Protein AF-0000000073179809 (afdb_homodimer)

Secondary structure (DSSP, 8-state):
----TT--HHHHHHHHHS-EEEEEE--TTTIIIIIHHHHTTGGGGSSEEEEEESS--TTS-EEE-----SGGGHHHHHHHHHHHHHHHTGGG-SEEEEEETT-EE-HHHHHHHHTTS-TTS-EEEE-EE-SS-SS-EE-STT-EEEEHHHHHHIIIIITT-TTTS--SS-S-HHHHHHHHHHHTT-EE----BTTS-BSB-SS-HHHHH-TTPPPPHHHHHHBSS----STTTB-TT--EESS--HHHHHHHHHHHHT---TTTSTHHHHTT----TTGGGS-HHHHHHHHHHHHBPPPP------STTHHHHHHHHHHHHS--/----TT--HHHHHHHHHS-EEEEEE--TTTIIIIIHHHHTTGGGGSSEEEEEESS--TTS-EEE-----SGGGHHHHHHHHHHHHHHHTGGG-SEEEEEETT-EE-HHHHHHHHTTS-TTS-EEEESEE-SS-SS-EE-STT-EEEEHHHHHHIIIIITT-TTTS--SS-S-HHHHHHHHHHHTT-EE----BTTS-BSB-SS-HHHHH-TTPPPPHHHHHHBSS----STTTB-TT--EESS--HHHHHHHHHHHHT---TTTSTHHHHT-----TTGGGS-HHHHHHHHHHHHBPPPP------STTHHHHHHHHHHHHS--

InterPro domains:
  IPR003378 Fringe-like, glycosyltransferase domain [PF02434] (20-184)
  IPR026050 C1GALT1/C1GALT1-specific chaperone 1 [PTHR23033] (6-263)

Organism: Anisakis simplex (NCBI:txid6269)

Sequence (648 aa):
MTTAGDESALSRELFKNVRVYCWIMTSTNNTRKKAVNVNATWANRCNKHVFMTAAQVDGLPTVDLNVTEGREYLWMKTKEAFKHIYNNELHDYDWFLKADDDTFVIMENLRFMLLAYSADDPIYFGCKFKAFLSQGYMSGGAGYVLSREAVKRFVEDALPDPRKCKAKNTGAEDVELGKCLQNVAVIAGDSRDSQNRHRMLPFSPQSHVASNHTQPKWFYKYMYYSYKQGTECCSDYVISFHYVNAPMMYALNYIIYHVRAFGLVIGDFLDDQTDDAAADQMSLLERAKQKAIRYSKPLPKLVTVEEPEAAELRSMEEKMKKKTMTTAGDESALSRELFKNVRVYCWIMTSTNNTRKKAVNVNATWANRCNKHVFMTAAQVDGLPTVDLNVTEGREYLWMKTKEAFKHIYNNELHDYDWFLKADDDTFVIMENLRFMLLAYSADDPIYFGCKFKAFLSQGYMSGGAGYVLSREAVKRFVEDALPDPRKCKAKNTGAEDVELGKCLQNVAVIAGDSRDSQNRHRMLPFSPQSHVASNHTQPKWFYKYMYYSYKQGTECCSDYVISFHYVNAPMMYALNYIIYHVRAFGLVIGDFLDDQTDDAAADQMSLLERAKQKAIRYSKPLPKLVTVEEPEAAELRSMEEKMKKKT

Foldseek 3Di:
DPPQPQDDPVLVVLCVPAAEEEEAEDEPVCCVFQQVLVVVFDCVSHNYYEYEYCDDDPPGRYDRLVDDDDPFQVQLSVLSVLVCCLVPPLVVHFKYKYEYSFKDFDVSLVSVLCVVDGLLAQEKEAQFWCPPDNLTWHDRHLIMMTGSNNSVCLNPPQQVDCVQAPVDRGDDNRVRSRSNSVSSPRHYDDSADPLRAAQRENAAPCQQAPPPHDDDPVVCVTGPDHADGHPRRHDPSRTMHGPHGSVSSVVCRCCVRPDDDPPPDVVNCVVPPPVPPVLVVDDPVVSVVVVCVVVDDDDDDPDPDDDDPVVVVVVVVVVVVVVD/DPPQPQDDPVLVVLCVPAAEEEEAEDEPVCCVFQQVLVVVFDCVSHNYYEYEYCDDDPPGRYDRLVDDDDPFQVQLSLLSVLVCCLVPPLVPHFKYKYEYSFKDFDVSLVSVLCVVDGLLAQEKEAQFWCPPDNLTWHDRHLIMMTGSNNSVCLNPPQQVDCVQAPVDRGDDNGVRSRSNSVSSPRHYDDSADPLRAAQRENAAPCQQAPPVHDDDPVVCVTGPDHADGHPRRHDPSRTMHGPHGSVSSVVCRCCVRPDDDPPPDVVNCVVPPPVPPVLVVDDPVVSVVVVCVVVDDDDDDPDPDDDDPVVVVVVVVVVVVVVD

Structure (mmCIF, N/CA/C/O backbone):
data_AF-0000000073179809-model_v1
#
loop_
_entity.id
_entity.type
_entity.pdbx_description
1 polymer 'Glycoprotein-N-acetylgalactosamine 3-beta-galactosyltransferase 1'
#
loop_
_atom_site.group_PDB
_atom_site.id
_atom_site.type_symbol
_atom_site.label_atom_id
_atom_site.label_alt_id
_atom_site.label_comp_id
_atom_site.label_asym_id
_atom_site.label_entity_id
_atom_site.label_seq_id
_atom_site.pdbx_PDB_ins_code
_atom_site.Cartn_x
_atom_site.Cartn_y
_atom_site.Cartn_z
_atom_site.occupancy
_atom_site.B_iso_or_equiv
_atom_site.auth_seq_id
_atom_site.auth_comp_id
_atom_site.auth_asym_id
_atom_site.auth_atom_id
_atom_site.pdbx_PDB_model_num
ATOM 1 N N . MET A 1 1 ? 22.047 -10.289 -3.125 1 24.31 1 MET A N 1
ATOM 2 C CA . MET A 1 1 ? 21.609 -10.227 -1.735 1 24.31 1 MET A CA 1
ATOM 3 C C . MET A 1 1 ? 20.703 -9.016 -1.502 1 24.31 1 MET A C 1
ATOM 5 O O . MET A 1 1 ? 21.109 -7.883 -1.786 1 24.31 1 MET A O 1
ATOM 9 N N . THR A 1 2 ? 19.547 -9.102 -1.76 1 33.03 2 THR A N 1
ATOM 10 C CA . THR A 1 2 ? 18.656 -7.961 -1.61 1 33.03 2 THR A CA 1
ATOM 11 C C . THR A 1 2 ? 18.891 -7.258 -0.276 1 33.03 2 THR A C 1
ATOM 13 O O . THR A 1 2 ? 18.969 -7.906 0.768 1 33.03 2 THR A O 1
ATOM 16 N N . THR A 1 3 ? 19.734 -6.312 -0.236 1 35.38 3 THR A N 1
ATOM 17 C CA . THR A 1 3 ? 20.047 -5.398 0.86 1 35.38 3 THR A CA 1
ATOM 18 C C . THR A 1 3 ? 18.781 -5.043 1.637 1 35.38 3 THR A C 1
ATOM 20 O O . THR A 1 3 ? 18.75 -4.055 2.369 1 35.38 3 THR A O 1
ATOM 23 N N . ALA A 1 4 ? 17.672 -5.609 1.15 1 41.84 4 ALA A N 1
ATOM 24 C CA . ALA A 1 4 ? 16.531 -4.898 1.714 1 41.84 4 ALA A CA 1
ATOM 25 C C . ALA A 1 4 ? 16.547 -4.961 3.238 1 41.84 4 ALA A C 1
ATOM 27 O O . ALA A 1 4 ? 16.719 -6.035 3.82 1 41.84 4 ALA A O 1
ATOM 28 N N . GLY A 1 5 ? 17.125 -4.117 3.914 1 47.66 5 GLY A N 1
ATOM 29 C CA . GLY A 1 5 ? 16.953 -3.824 5.328 1 47.66 5 GLY A CA 1
ATOM 30 C C . GLY A 1 5 ? 15.648 -4.344 5.902 1 47.66 5 GLY A C 1
ATOM 31 O O . GLY A 1 5 ? 15.398 -4.207 7.102 1 47.66 5 GLY A O 1
ATOM 32 N N . ASP A 1 6 ? 14.852 -5.008 4.961 1 61.25 6 ASP A N 1
ATOM 33 C CA . ASP A 1 6 ? 13.523 -5.395 5.418 1 61.25 6 ASP A CA 1
ATOM 34 C C . ASP A 1 6 ? 13.445 -6.898 5.676 1 61.25 6 ASP A C 1
ATOM 36 O O . ASP A 1 6 ? 12.383 -7.5 5.555 1 61.25 6 ASP A O 1
ATOM 40 N N . GLU A 1 7 ? 14.625 -7.543 6 1 69.81 7 GLU A N 1
ATOM 41 C CA . GLU A 1 7 ? 14.578 -8.984 6.242 1 69.81 7 GLU A CA 1
ATOM 42 C C . GLU A 1 7 ? 14.688 -9.297 7.734 1 69.81 7 GLU A C 1
ATOM 44 O O . GLU A 1 7 ? 15.328 -8.555 8.484 1 69.81 7 GLU A O 1
ATOM 49 N N . SER A 1 8 ? 13.961 -10.273 8.086 1 73.88 8 SER A N 1
ATOM 50 C CA . SER A 1 8 ? 14.008 -10.828 9.43 1 73.88 8 SER A CA 1
ATOM 51 C C . SER A 1 8 ? 14.562 -12.25 9.43 1 73.88 8 SER A C 1
ATOM 53 O O . SER A 1 8 ? 14.742 -12.844 8.367 1 73.88 8 SER A O 1
ATOM 55 N N . ALA A 1 9 ? 14.906 -12.734 10.578 1 76.38 9 ALA A N 1
ATOM 56 C CA . ALA A 1 9 ? 15.328 -14.125 10.695 1 76.38 9 ALA A CA 1
ATOM 57 C C . ALA A 1 9 ? 14.266 -15.07 10.133 1 76.38 9 ALA A C 1
ATOM 59 O O . ALA A 1 9 ? 14.594 -16.047 9.445 1 76.38 9 ALA A O 1
ATOM 60 N N . LEU A 1 10 ? 13.055 -14.742 10.391 1 81.75 10 LEU A N 1
ATOM 61 C CA . LEU A 1 10 ? 11.961 -15.586 9.93 1 81.75 10 LEU A CA 1
ATOM 62 C C . LEU A 1 10 ? 11.852 -15.547 8.406 1 81.75 10 LEU A C 1
ATOM 64 O O . LEU A 1 10 ? 11.703 -16.594 7.766 1 81.75 10 LEU A O 1
ATOM 68 N N . SER A 1 11 ? 11.922 -14.336 7.848 1 85.25 11 SER A N 1
ATOM 69 C CA . SER A 1 11 ? 11.805 -14.234 6.398 1 85.25 11 SER A CA 1
ATOM 70 C C . SER A 1 11 ? 12.945 -14.953 5.695 1 85.25 11 SER A C 1
ATOM 72 O O . SER A 1 11 ? 12.766 -15.523 4.621 1 85.25 11 SER A O 1
ATOM 74 N N . ARG A 1 12 ? 14.117 -14.992 6.324 1 86.62 12 ARG A N 1
ATOM 75 C CA . ARG A 1 12 ? 15.258 -15.711 5.77 1 86.62 12 ARG A CA 1
ATOM 76 C C . ARG A 1 12 ? 15.023 -17.219 5.816 1 86.62 12 ARG A C 1
ATOM 78 O O . ARG A 1 12 ? 15.359 -17.938 4.871 1 86.62 12 ARG A O 1
ATOM 85 N N . GLU A 1 13 ? 14.477 -17.672 6.918 1 86.12 13 GLU A N 1
ATOM 86 C CA . GLU A 1 13 ? 14.164 -19.094 7.039 1 86.12 13 GLU A CA 1
ATOM 87 C C . GLU A 1 13 ? 13.133 -19.516 6.004 1 86.12 13 GLU A C 1
ATOM 89 O O . GLU A 1 13 ? 13.242 -20.594 5.418 1 86.12 13 GLU A O 1
ATOM 94 N N . LEU A 1 14 ? 12.188 -18.672 5.809 1 91.12 14 LEU A N 1
ATOM 95 C CA . LEU A 1 14 ? 11.164 -18.984 4.812 1 91.12 14 LEU A CA 1
ATOM 96 C C . LEU A 1 14 ? 11.758 -19 3.41 1 91.12 14 LEU A C 1
ATOM 98 O O . LEU A 1 14 ? 11.438 -19.891 2.613 1 91.12 14 LEU A O 1
ATOM 102 N N . PHE A 1 15 ? 12.617 -18.062 3.162 1 93.5 15 PHE A N 1
ATOM 103 C CA . PHE A 1 15 ? 13.281 -17.984 1.867 1 93.5 15 PHE A CA 1
ATOM 104 C C . PHE A 1 15 ? 14.109 -19.234 1.601 1 93.5 15 PHE A C 1
ATOM 106 O O . PHE A 1 15 ? 14.094 -19.766 0.491 1 93.5 15 PHE A O 1
ATOM 113 N N . LYS A 1 16 ? 14.719 -19.766 2.576 1 93.38 16 LYS A N 1
ATOM 114 C CA . LYS A 1 16 ? 15.625 -20.891 2.447 1 93.38 16 LYS A CA 1
ATOM 115 C C . LYS A 1 16 ? 14.852 -22.203 2.352 1 93.38 16 LYS A C 1
ATOM 117 O O . LYS A 1 16 ? 15.273 -23.141 1.66 1 93.38 16 LYS A O 1
ATOM 122 N N . ASN A 1 17 ? 13.672 -22.234 2.99 1 93.94 17 ASN A N 1
ATOM 123 C CA . ASN A 1 17 ? 13.016 -23.531 3.152 1 93.94 17 ASN A CA 1
ATOM 124 C C . ASN A 1 17 ? 11.82 -23.672 2.219 1 93.94 17 ASN A C 1
ATOM 126 O O . ASN A 1 17 ? 11.297 -24.781 2.037 1 93.94 17 ASN A O 1
ATOM 130 N N . VAL A 1 18 ? 11.352 -22.625 1.69 1 97.19 18 VAL A N 1
ATOM 131 C CA . VAL A 1 18 ? 10.305 -22.625 0.673 1 97.19 18 VAL A CA 1
ATOM 132 C C . VAL A 1 18 ? 10.828 -21.984 -0.608 1 97.19 18 VAL A C 1
ATOM 134 O O . VAL A 1 18 ? 10.594 -20.797 -0.848 1 97.19 18 VAL A O 1
ATOM 137 N N . ARG A 1 19 ? 11.445 -22.766 -1.426 1 98.38 19 ARG A N 1
ATOM 138 C CA . ARG A 1 19 ? 12.148 -22.266 -2.602 1 98.38 19 ARG A CA 1
ATOM 139 C C . ARG A 1 19 ? 11.195 -22.125 -3.785 1 98.38 19 ARG A C 1
ATOM 141 O O . ARG A 1 19 ? 10.625 -23.109 -4.25 1 98.38 19 ARG A O 1
ATOM 148 N N . VAL A 1 20 ? 11.047 -20.859 -4.246 1 98.81 20 VAL A N 1
ATOM 149 C CA . VAL A 1 20 ? 10.078 -20.562 -5.297 1 98.81 20 VAL A CA 1
ATOM 150 C C . VAL A 1 20 ? 10.805 -20.078 -6.551 1 98.81 20 VAL A C 1
ATOM 152 O O . VAL A 1 20 ? 11.562 -19.094 -6.496 1 98.81 20 VAL A O 1
ATOM 155 N N . TYR A 1 21 ? 10.633 -20.828 -7.652 1 98.81 21 TYR A N 1
ATOM 156 C CA . TYR A 1 21 ? 11.047 -20.406 -8.984 1 98.81 21 TYR A CA 1
ATOM 157 C C . TYR A 1 21 ? 9.945 -19.625 -9.68 1 98.81 21 TYR A C 1
ATOM 159 O O . TYR A 1 21 ? 8.844 -20.125 -9.875 1 98.81 21 TYR A O 1
ATOM 167 N N . CYS A 1 22 ? 10.273 -18.359 -10.008 1 98.88 22 CYS A N 1
ATOM 168 C CA . CYS A 1 22 ? 9.273 -17.5 -10.641 1 98.88 22 CYS A CA 1
ATOM 169 C C . CYS A 1 22 ? 9.555 -17.359 -12.133 1 98.88 22 CYS A C 1
ATOM 171 O O . CYS A 1 22 ? 10.648 -16.969 -12.531 1 98.88 22 CYS A O 1
ATOM 173 N N . TRP A 1 23 ? 8.602 -17.656 -12.914 1 98.44 23 TRP A N 1
ATOM 174 C CA . TRP A 1 23 ? 8.719 -17.328 -14.328 1 98.44 23 TRP A CA 1
ATOM 175 C C . TRP A 1 23 ? 7.617 -16.359 -14.758 1 98.44 23 TRP A C 1
ATOM 177 O O . TRP A 1 23 ? 6.441 -16.578 -14.469 1 98.44 23 TRP A O 1
ATOM 187 N N . ILE A 1 24 ? 8.023 -15.273 -15.352 1 98.19 24 ILE A N 1
ATOM 188 C CA . ILE A 1 24 ? 7.133 -14.18 -15.727 1 98.19 24 ILE A CA 1
ATOM 189 C C . ILE A 1 24 ? 6.879 -14.203 -17.234 1 98.19 24 ILE A C 1
ATOM 191 O O . ILE A 1 24 ? 7.82 -14.195 -18.031 1 98.19 24 ILE A O 1
ATOM 195 N N . MET A 1 25 ? 5.598 -14.312 -17.562 1 96.19 25 MET A N 1
ATOM 196 C CA . MET A 1 25 ? 5.18 -14.273 -18.969 1 96.19 25 MET A CA 1
ATOM 197 C C . MET A 1 25 ? 5.188 -12.844 -19.5 1 96.19 25 MET A C 1
ATOM 199 O O . MET A 1 25 ? 4.508 -11.969 -18.953 1 96.19 25 MET A O 1
ATOM 203 N N . THR A 1 26 ? 5.98 -12.586 -20.422 1 94.38 26 THR A N 1
ATOM 204 C CA . THR A 1 26 ? 6.051 -11.273 -21.062 1 94.38 26 THR A CA 1
ATOM 205 C C . THR A 1 26 ? 6.254 -11.414 -22.562 1 94.38 26 THR A C 1
ATOM 207 O O . THR A 1 26 ? 6.059 -12.492 -23.125 1 94.38 26 THR A O 1
ATOM 210 N N . SER A 1 27 ? 6.25 -10.344 -23.281 1 90.31 27 SER A N 1
ATOM 211 C CA . SER A 1 27 ? 6.52 -10.312 -24.719 1 90.31 27 SER A CA 1
ATOM 212 C C . SER A 1 27 ? 7.699 -9.398 -25.031 1 90.31 27 SER A C 1
ATOM 214 O O . SER A 1 27 ? 8.117 -8.594 -24.203 1 90.31 27 SER A O 1
ATOM 216 N N . THR A 1 28 ? 8.164 -9.57 -26.203 1 84.31 28 THR A N 1
ATOM 217 C CA . THR A 1 28 ? 9.312 -8.766 -26.609 1 84.31 28 THR A CA 1
ATOM 218 C C . THR A 1 28 ? 8.977 -7.281 -26.547 1 84.31 28 THR A C 1
ATOM 220 O O . THR A 1 28 ? 9.82 -6.461 -26.172 1 84.31 28 THR A O 1
ATOM 223 N N . ASN A 1 29 ? 7.816 -6.957 -26.812 1 85.12 29 ASN A N 1
ATOM 224 C CA . ASN A 1 29 ? 7.391 -5.562 -26.828 1 85.12 29 ASN A CA 1
ATOM 225 C C . ASN A 1 29 ? 7.18 -5.023 -25.406 1 85.12 29 ASN A C 1
ATOM 227 O O . ASN A 1 29 ? 7.246 -3.814 -25.188 1 85.12 29 ASN A O 1
ATOM 231 N N . ASN A 1 30 ? 7 -5.91 -24.516 1 89.31 30 ASN A N 1
ATOM 232 C CA . ASN A 1 30 ? 6.633 -5.492 -23.156 1 89.31 30 ASN A CA 1
ATOM 233 C C . ASN A 1 30 ? 7.84 -5.508 -22.219 1 89.31 30 ASN A C 1
ATOM 235 O O . ASN A 1 30 ? 7.762 -5.012 -21.109 1 89.31 30 ASN A O 1
ATOM 239 N N . THR A 1 31 ? 8.922 -6.031 -22.719 1 86.56 31 THR A N 1
ATOM 240 C CA . THR A 1 31 ? 10.062 -6.234 -21.828 1 86.56 31 THR A CA 1
ATOM 241 C C . THR A 1 31 ? 10.562 -4.898 -21.281 1 86.56 31 THR A C 1
ATOM 243 O O . THR A 1 31 ? 10.758 -4.75 -20.078 1 86.56 31 THR A O 1
ATOM 246 N N . ARG A 1 32 ? 10.648 -3.936 -22.094 1 85.81 32 ARG A N 1
ATOM 247 C CA . ARG A 1 32 ? 11.211 -2.66 -21.656 1 85.81 32 ARG A CA 1
ATOM 248 C C . ARG A 1 32 ? 10.141 -1.763 -21.047 1 85.81 32 ARG A C 1
ATOM 250 O O . ARG A 1 32 ? 10.461 -0.764 -20.406 1 85.81 32 ARG A O 1
ATOM 257 N N . LYS A 1 33 ? 8.953 -2.203 -21.156 1 89.06 33 LYS A N 1
ATOM 258 C CA . LYS A 1 33 ? 7.863 -1.367 -20.656 1 89.06 33 LYS A CA 1
ATOM 259 C C . LYS A 1 33 ? 7.285 -1.923 -19.359 1 89.06 33 LYS A C 1
ATOM 261 O O . LYS A 1 33 ? 6.859 -1.162 -18.484 1 89.06 33 LYS A O 1
ATOM 266 N N . LYS A 1 34 ? 7.266 -3.205 -19.297 1 94.19 34 LYS A N 1
ATOM 267 C CA . LYS A 1 34 ? 6.574 -3.814 -18.156 1 94.19 34 LYS A CA 1
ATOM 268 C C . LYS A 1 34 ? 7.508 -4.73 -17.375 1 94.19 34 LYS A C 1
ATOM 270 O O . LYS A 1 34 ? 7.68 -4.555 -16.156 1 94.19 34 LYS A O 1
ATOM 275 N N . ALA A 1 35 ? 8.195 -5.602 -18.047 1 95.5 35 ALA A N 1
ATOM 276 C CA . ALA A 1 35 ? 9.023 -6.609 -17.391 1 95.5 35 ALA A CA 1
ATOM 277 C C . ALA A 1 35 ? 10.109 -5.961 -16.547 1 95.5 35 ALA A C 1
ATOM 279 O O . ALA A 1 35 ? 10.477 -6.48 -15.484 1 95.5 35 ALA A O 1
ATOM 280 N N . VAL A 1 36 ? 10.609 -4.883 -16.953 1 93.69 36 VAL A N 1
ATOM 281 C CA . VAL A 1 36 ? 11.688 -4.199 -16.25 1 93.69 36 VAL A CA 1
ATOM 282 C C . VAL A 1 36 ? 11.203 -3.76 -14.867 1 93.69 36 VAL A C 1
ATOM 284 O O . VAL A 1 36 ? 11.977 -3.748 -13.906 1 93.69 36 VAL A O 1
ATOM 287 N N . ASN A 1 37 ? 9.953 -3.326 -14.758 1 94 37 ASN A N 1
ATOM 288 C CA . ASN A 1 37 ? 9.398 -2.898 -13.484 1 94 37 ASN A CA 1
ATOM 289 C C . ASN A 1 37 ? 9.242 -4.07 -12.516 1 94 37 ASN A C 1
ATOM 291 O O . ASN A 1 37 ? 9.484 -3.93 -11.312 1 94 37 ASN A O 1
ATOM 295 N N . VAL A 1 38 ? 8.852 -5.234 -13.047 1 97.06 38 VAL A N 1
ATOM 296 C CA . VAL A 1 38 ? 8.766 -6.453 -12.258 1 97.06 38 VAL A CA 1
ATOM 297 C C . VAL A 1 38 ? 10.148 -6.84 -11.75 1 97.06 38 VAL A C 1
ATOM 299 O O . VAL A 1 38 ? 10.328 -7.148 -10.57 1 97.06 38 VAL A O 1
ATOM 302 N N . ASN A 1 39 ? 11.117 -6.719 -12.617 1 96.12 39 ASN A N 1
ATOM 303 C CA . ASN A 1 39 ? 12.5 -7.043 -12.281 1 96.12 39 ASN A CA 1
ATOM 304 C C . ASN A 1 39 ? 13.039 -6.125 -11.188 1 96.12 39 ASN A C 1
ATOM 306 O O . ASN A 1 39 ? 13.867 -6.539 -10.367 1 96.12 39 ASN A O 1
ATOM 310 N N . ALA A 1 40 ? 12.602 -4.965 -11.133 1 93.25 40 ALA A N 1
ATOM 311 C CA . ALA A 1 40 ? 13.117 -3.961 -10.203 1 93.25 40 ALA A CA 1
ATOM 312 C C . ALA A 1 40 ? 12.391 -4.031 -8.859 1 93.25 40 ALA A C 1
ATOM 314 O O . ALA A 1 40 ? 12.781 -3.363 -7.902 1 93.25 40 ALA A O 1
ATOM 315 N N . THR A 1 41 ? 11.367 -4.801 -8.758 1 94.44 41 THR A N 1
ATOM 316 C CA . THR A 1 41 ? 10.547 -4.809 -7.547 1 94.44 41 THR A CA 1
ATOM 317 C C . THR A 1 41 ? 10.453 -6.215 -6.961 1 94.44 41 THR A C 1
ATOM 319 O O . THR A 1 41 ? 11.43 -6.734 -6.422 1 94.44 41 THR A O 1
ATOM 322 N N . TRP A 1 42 ? 9.273 -6.879 -7.102 1 97.06 42 TRP A N 1
ATOM 323 C CA . TRP A 1 42 ? 8.984 -8.062 -6.293 1 97.06 42 TRP A CA 1
ATOM 324 C C . TRP A 1 42 ? 9.75 -9.273 -6.805 1 97.06 42 TRP A C 1
ATOM 326 O O . TRP A 1 42 ? 10 -10.219 -6.055 1 97.06 42 TRP A O 1
ATOM 336 N N . ALA A 1 43 ? 10.172 -9.305 -8.125 1 97.88 43 ALA A N 1
ATOM 337 C CA . ALA A 1 43 ? 10.797 -10.492 -8.703 1 97.88 43 ALA A CA 1
ATOM 338 C C . ALA A 1 43 ? 12.117 -10.82 -8.008 1 97.88 43 ALA A C 1
ATOM 340 O O . ALA A 1 43 ? 12.523 -11.977 -7.953 1 97.88 43 ALA A O 1
ATOM 341 N N . ASN A 1 44 ? 12.711 -9.844 -7.453 1 95.75 44 ASN A N 1
ATOM 342 C CA . ASN A 1 44 ? 13.984 -10.023 -6.762 1 95.75 44 ASN A CA 1
ATOM 343 C C . ASN A 1 44 ? 13.812 -10.789 -5.457 1 95.75 44 ASN A C 1
ATOM 345 O O . ASN A 1 44 ? 14.797 -11.234 -4.855 1 95.75 44 ASN A O 1
ATOM 349 N N . ARG A 1 45 ? 12.633 -11.016 -5.086 1 96.56 45 ARG A N 1
ATOM 350 C CA . ARG A 1 45 ? 12.352 -11.719 -3.838 1 96.56 45 ARG A CA 1
ATOM 351 C C . ARG A 1 45 ? 12.086 -13.203 -4.09 1 96.56 45 ARG A C 1
ATOM 353 O O . ARG A 1 45 ? 11.859 -13.969 -3.15 1 96.56 45 ARG A O 1
ATOM 360 N N . CYS A 1 46 ? 12.086 -13.602 -5.348 1 98.12 46 CYS A N 1
ATOM 361 C CA . CYS A 1 46 ? 12.078 -15.008 -5.711 1 98.12 46 CYS A CA 1
ATOM 362 C C . CYS A 1 46 ? 13.438 -15.648 -5.469 1 98.12 46 CYS A C 1
ATOM 364 O O . CYS A 1 46 ? 14.461 -14.953 -5.445 1 98.12 46 CYS A O 1
ATOM 366 N N . ASN A 1 47 ? 13.414 -16.953 -5.207 1 98.38 47 ASN A N 1
ATOM 367 C CA . ASN A 1 47 ? 14.711 -17.625 -5.16 1 98.38 47 ASN A CA 1
ATOM 368 C C . ASN A 1 47 ? 15.445 -17.516 -6.492 1 98.38 47 ASN A C 1
ATOM 370 O O . ASN A 1 47 ? 16.672 -17.359 -6.523 1 98.38 47 ASN A O 1
ATOM 374 N N . LYS A 1 48 ? 14.75 -17.641 -7.562 1 98.12 48 LYS A N 1
ATOM 375 C CA . LYS A 1 48 ? 15.164 -17.359 -8.938 1 98.12 48 LYS A CA 1
ATOM 376 C C . LYS A 1 48 ? 13.984 -16.875 -9.773 1 98.12 48 LYS A C 1
ATOM 378 O O . LYS A 1 48 ? 12.859 -17.359 -9.609 1 98.12 48 LYS A O 1
ATOM 383 N N . HIS A 1 49 ? 14.281 -15.859 -10.617 1 98.31 49 HIS A N 1
ATOM 384 C CA . HIS A 1 49 ? 13.227 -15.422 -11.523 1 98.31 49 HIS A CA 1
ATOM 385 C C . HIS A 1 49 ? 13.75 -15.258 -12.945 1 98.31 49 HIS A C 1
ATOM 387 O O . HIS A 1 49 ? 14.922 -14.914 -13.141 1 98.31 49 HIS A O 1
ATOM 393 N N . VAL A 1 50 ? 12.914 -15.602 -13.906 1 97.75 50 VAL A N 1
ATOM 394 C CA . VAL A 1 50 ? 13.234 -15.406 -15.32 1 97.75 50 VAL A CA 1
ATOM 395 C C . VAL A 1 50 ? 12.031 -14.828 -16.047 1 97.75 50 VAL A C 1
ATOM 397 O O . VAL A 1 50 ? 10.891 -14.984 -15.602 1 97.75 50 VAL A O 1
ATOM 400 N N . PHE A 1 51 ? 12.32 -14.109 -17.094 1 96.81 51 PHE A N 1
ATOM 401 C CA . PHE A 1 51 ? 11.297 -13.609 -18 1 96.81 51 PHE A CA 1
ATOM 402 C C . PHE A 1 51 ? 11.242 -14.445 -19.266 1 96.81 51 PHE A C 1
ATOM 404 O O . PHE A 1 51 ? 12.219 -14.516 -20.016 1 96.81 51 PHE A O 1
ATOM 411 N N . MET A 1 52 ? 10.125 -15.07 -19.453 1 94.19 52 MET A N 1
ATOM 412 C CA . MET A 1 52 ? 9.984 -15.961 -20.609 1 94.19 52 MET A CA 1
ATOM 413 C C . MET A 1 52 ? 9.414 -15.211 -21.812 1 94.19 52 MET A C 1
ATOM 415 O O . MET A 1 52 ? 8.312 -14.656 -21.734 1 94.19 52 MET A O 1
ATOM 419 N N . THR A 1 5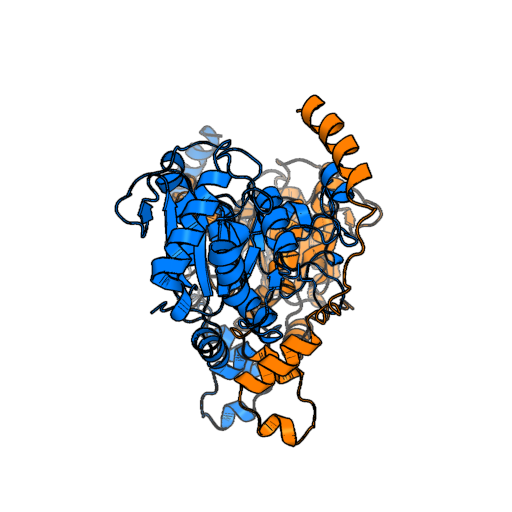3 ? 10.156 -15.203 -22.844 1 89.31 53 THR A N 1
ATOM 420 C CA . THR A 1 53 ? 9.82 -14.43 -24.047 1 89.31 53 THR A CA 1
ATOM 421 C C . THR A 1 53 ? 10.25 -15.18 -25.297 1 89.31 53 THR A C 1
ATOM 423 O O . THR A 1 53 ? 10.695 -16.328 -25.234 1 89.31 53 THR A O 1
ATOM 426 N N . ALA A 1 54 ? 9.93 -14.492 -26.469 1 86 54 ALA A N 1
ATOM 427 C CA . ALA A 1 54 ? 10.289 -15.07 -27.766 1 86 54 ALA A CA 1
ATOM 428 C C . ALA A 1 54 ? 11.695 -14.656 -28.188 1 86 54 ALA A C 1
ATOM 430 O O . ALA A 1 54 ? 12.203 -15.117 -29.203 1 86 54 ALA A O 1
ATOM 431 N N . ALA A 1 55 ? 12.328 -13.789 -27.438 1 82.75 55 ALA A N 1
ATOM 432 C CA . ALA A 1 55 ? 13.688 -13.352 -27.75 1 82.75 55 ALA A CA 1
ATOM 433 C C . ALA A 1 55 ? 14.422 -12.906 -26.5 1 82.75 55 ALA A C 1
ATOM 435 O O . ALA A 1 55 ? 13.805 -12.508 -25.516 1 82.75 55 ALA A O 1
ATOM 436 N N . GLN A 1 56 ? 15.758 -13.039 -26.594 1 85.94 56 GLN A N 1
ATOM 437 C CA . GLN A 1 56 ? 16.594 -12.547 -25.5 1 85.94 56 GLN A CA 1
ATOM 438 C C . GLN A 1 56 ? 16.625 -11.016 -25.469 1 85.94 56 GLN A C 1
ATOM 440 O O . GLN A 1 56 ? 16.672 -10.375 -26.516 1 85.94 56 GLN A O 1
ATOM 445 N N . VAL A 1 57 ? 16.516 -10.516 -24.344 1 85.12 57 VAL A N 1
ATOM 446 C CA . VAL A 1 57 ? 16.594 -9.07 -24.141 1 85.12 57 VAL A CA 1
ATOM 447 C C . VAL A 1 57 ? 17.703 -8.742 -23.156 1 85.12 57 VAL A C 1
ATOM 449 O O . VAL A 1 57 ? 17.719 -9.273 -22.031 1 85.12 57 VAL A O 1
ATOM 452 N N . ASP A 1 58 ? 18.547 -7.859 -23.469 1 86 58 ASP A N 1
ATOM 453 C CA . ASP A 1 58 ? 19.688 -7.5 -22.641 1 86 58 ASP A CA 1
ATOM 454 C C . ASP A 1 58 ? 19.219 -6.797 -21.359 1 86 58 ASP A C 1
ATOM 456 O O . ASP A 1 58 ? 18.312 -5.973 -21.391 1 86 58 ASP A O 1
ATOM 460 N N . GLY A 1 59 ? 19.875 -7.203 -20.266 1 87.69 59 GLY A N 1
ATOM 461 C CA . GLY A 1 59 ? 19.625 -6.512 -19.016 1 87.69 59 GLY A CA 1
ATOM 462 C C . GLY A 1 59 ? 18.547 -7.18 -18.172 1 87.69 59 GLY A C 1
ATOM 463 O O . GLY A 1 59 ? 18.281 -6.754 -17.047 1 87.69 59 GLY A O 1
ATOM 464 N N . LEU A 1 60 ? 17.891 -8.109 -18.719 1 92.31 60 LEU A N 1
ATOM 465 C CA . LEU A 1 60 ? 16.906 -8.891 -18 1 92.31 60 LEU A CA 1
ATOM 466 C C . LEU A 1 60 ? 17.219 -10.383 -18.078 1 92.31 60 LEU A C 1
ATOM 468 O O . LEU A 1 60 ? 17.75 -10.852 -19.094 1 92.31 60 LEU A O 1
ATOM 472 N N . PRO A 1 61 ? 16.984 -11.094 -17.062 1 94.56 61 PRO A N 1
ATOM 473 C CA . PRO A 1 61 ? 17.156 -12.547 -17.141 1 94.56 61 PRO A CA 1
ATOM 474 C C . PRO A 1 61 ? 16.062 -13.219 -17.969 1 94.56 61 PRO A C 1
ATOM 476 O O . PRO A 1 61 ? 15.156 -13.844 -17.406 1 94.56 61 PRO A O 1
ATOM 479 N N . THR A 1 62 ? 16.25 -13.164 -19.234 1 93 62 THR A N 1
ATOM 480 C CA . THR A 1 62 ? 15.242 -13.711 -20.141 1 93 62 THR A CA 1
ATOM 481 C C . THR A 1 62 ? 15.602 -15.125 -20.562 1 93 62 THR A C 1
ATOM 483 O O . THR A 1 62 ? 16.781 -15.5 -20.578 1 93 62 THR A O 1
ATOM 486 N N . VAL A 1 63 ? 14.625 -15.914 -20.781 1 92.88 63 VAL A N 1
ATOM 487 C CA . VAL A 1 63 ? 14.734 -17.203 -21.453 1 92.88 63 VAL A CA 1
ATOM 488 C C . VAL A 1 63 ? 14.008 -17.156 -22.797 1 92.88 63 VAL A C 1
ATOM 490 O O . VAL A 1 63 ? 12.812 -16.844 -22.844 1 92.88 63 VAL A O 1
ATOM 493 N N . ASP A 1 64 ? 14.758 -17.391 -23.812 1 91.25 64 ASP A N 1
ATOM 494 C CA . ASP A 1 64 ? 14.164 -17.484 -25.141 1 91.25 64 ASP A CA 1
ATOM 495 C C . ASP A 1 64 ? 13.531 -18.859 -25.359 1 91.25 64 ASP A C 1
ATOM 497 O O . ASP A 1 64 ? 14.234 -19.859 -25.5 1 91.25 64 ASP A O 1
ATOM 501 N N . LEU A 1 65 ? 12.195 -18.922 -25.453 1 91.5 65 LEU A N 1
ATOM 502 C CA . LEU A 1 65 ? 11.469 -20.172 -25.594 1 91.5 65 LEU A CA 1
ATOM 503 C C . LEU A 1 65 ? 11.344 -20.562 -27.062 1 91.5 65 LEU A C 1
ATOM 505 O O . LEU A 1 65 ? 10.891 -21.672 -27.375 1 91.5 65 LEU A O 1
ATOM 509 N N . ASN A 1 66 ? 11.773 -19.719 -27.938 1 88.44 66 ASN A N 1
ATOM 510 C CA . ASN A 1 66 ? 11.664 -19.953 -29.375 1 88.44 66 ASN A CA 1
ATOM 511 C C . ASN A 1 66 ? 10.227 -20.219 -29.797 1 88.44 66 ASN A C 1
ATOM 513 O O . ASN A 1 66 ? 9.945 -21.203 -30.453 1 88.44 66 ASN A O 1
ATOM 517 N N . VAL A 1 67 ? 9.359 -19.328 -29.328 1 88.75 67 VAL A N 1
ATOM 518 C CA . VAL A 1 67 ? 7.934 -19.484 -29.609 1 88.75 67 VAL A CA 1
ATOM 519 C C . VAL A 1 67 ? 7.422 -18.297 -30.422 1 88.75 67 VAL A C 1
ATOM 521 O O . VAL A 1 67 ? 8.117 -17.297 -30.562 1 88.75 67 VAL A O 1
ATOM 524 N N . THR A 1 68 ? 6.273 -18.516 -30.984 1 84.25 68 THR A N 1
ATOM 525 C CA . THR A 1 68 ? 5.57 -17.438 -31.672 1 84.25 68 THR A CA 1
ATOM 526 C C . THR A 1 68 ? 4.949 -16.469 -30.656 1 84.25 68 THR A C 1
ATOM 528 O O . THR A 1 68 ? 4.395 -16.906 -29.656 1 84.25 68 THR A O 1
ATOM 531 N N . GLU A 1 69 ? 5.125 -15.211 -30.938 1 85.5 69 GLU A N 1
ATOM 532 C CA . GLU A 1 69 ? 4.566 -14.203 -30.047 1 85.5 69 GLU A CA 1
ATOM 533 C C . GLU A 1 69 ? 3.105 -13.922 -30.375 1 85.5 69 GLU A C 1
ATOM 535 O O . GLU A 1 69 ? 2.67 -14.117 -31.5 1 85.5 69 GLU A O 1
ATOM 540 N N . GLY A 1 70 ? 2.342 -13.445 -29.359 1 84.88 70 GLY A N 1
ATOM 541 C CA . GLY A 1 70 ? 0.946 -13.078 -29.547 1 84.88 70 GLY A CA 1
ATOM 542 C C . GLY A 1 70 ? 0.042 -13.633 -28.453 1 84.88 70 GLY A C 1
ATOM 543 O O . GLY A 1 70 ? 0.286 -14.719 -27.938 1 84.88 70 GLY A O 1
ATOM 544 N N . ARG A 1 71 ? -1.018 -12.906 -28.266 1 83.94 71 ARG A N 1
ATOM 545 C CA . ARG A 1 71 ? -1.963 -13.273 -27.219 1 83.94 71 ARG A CA 1
ATOM 546 C C . ARG A 1 71 ? -2.59 -14.633 -27.5 1 83.94 71 ARG A C 1
ATOM 548 O O . ARG A 1 71 ? -2.91 -15.383 -26.578 1 83.94 71 ARG A O 1
ATOM 555 N N . GLU A 1 72 ? -2.695 -14.961 -28.719 1 89.5 72 GLU A N 1
ATOM 556 C CA . GLU A 1 72 ? -3.34 -16.219 -29.094 1 89.5 72 GLU A CA 1
ATOM 557 C C . GLU A 1 72 ? -2.434 -17.406 -28.812 1 89.5 72 GLU A C 1
ATOM 559 O O . GLU A 1 72 ? -2.904 -18.547 -28.719 1 89.5 72 GLU A O 1
ATOM 564 N N . TYR A 1 73 ? -1.178 -17.141 -28.656 1 92.19 73 TYR A N 1
ATOM 565 C CA . TYR A 1 73 ? -0.222 -18.234 -28.516 1 92.19 73 TYR A CA 1
ATOM 566 C C . TYR A 1 73 ? 0.274 -18.344 -27.078 1 92.19 73 TYR A C 1
ATOM 568 O O . TYR A 1 73 ? 1.378 -18.844 -26.844 1 92.19 73 TYR A O 1
ATOM 576 N N . LEU A 1 74 ? -0.464 -17.891 -26.141 1 93.75 74 LEU A N 1
ATOM 577 C CA . LEU A 1 74 ? -0.062 -17.938 -24.75 1 93.75 74 LEU A CA 1
ATOM 578 C C . LEU A 1 74 ? 0.019 -19.375 -24.25 1 93.75 74 LEU A C 1
ATOM 580 O O . LEU A 1 74 ? 0.856 -19.703 -23.406 1 93.75 74 LEU A O 1
ATOM 584 N N . TRP A 1 75 ? -0.815 -20.188 -24.812 1 96.25 75 TRP A N 1
ATOM 585 C CA . TRP A 1 75 ? -0.771 -21.594 -24.438 1 96.25 75 TRP A CA 1
ATOM 586 C C . TRP A 1 75 ? 0.538 -22.25 -24.875 1 96.25 75 TRP A C 1
ATOM 588 O O . TRP A 1 75 ? 1.17 -22.969 -24.109 1 96.25 75 TRP A O 1
ATOM 598 N N . MET A 1 76 ? 0.957 -21.906 -26.047 1 96 76 MET A N 1
ATOM 599 C CA . MET A 1 76 ? 2.242 -22.406 -26.531 1 96 76 MET A CA 1
ATOM 600 C C . MET A 1 76 ? 3.375 -21.969 -25.609 1 96 76 MET A C 1
ATOM 602 O O . MET A 1 76 ? 4.23 -22.781 -25.25 1 96 76 MET A O 1
ATOM 606 N N . LYS A 1 77 ? 3.393 -20.75 -25.234 1 95.38 77 LYS A N 1
ATOM 607 C CA . LYS A 1 77 ? 4.422 -20.219 -24.344 1 95.38 77 LYS A CA 1
ATOM 608 C C . LYS A 1 77 ? 4.414 -20.922 -23 1 95.38 77 LYS A C 1
ATOM 610 O O . LYS A 1 77 ? 5.473 -21.234 -22.438 1 95.38 77 LYS A O 1
ATOM 615 N N . THR A 1 78 ? 3.254 -21.188 -22.5 1 97.5 78 THR A N 1
ATOM 616 C CA . THR A 1 78 ? 3.109 -21.844 -21.219 1 97.5 78 THR A CA 1
ATOM 617 C C . THR A 1 78 ? 3.662 -23.266 -21.281 1 97.5 78 THR A C 1
ATOM 619 O O . THR A 1 78 ? 4.41 -23.688 -20.391 1 97.5 78 THR A O 1
ATOM 622 N N . LYS A 1 79 ? 3.312 -24.016 -22.328 1 97.69 79 LYS A N 1
ATOM 623 C CA . LYS A 1 79 ? 3.826 -25.375 -22.5 1 97.69 79 LYS A CA 1
ATOM 624 C C . LYS A 1 79 ? 5.352 -25.391 -22.531 1 97.69 79 LYS A C 1
ATOM 626 O O . LYS A 1 79 ? 5.992 -26.141 -21.797 1 97.69 79 LYS A O 1
ATOM 631 N N . GLU A 1 80 ? 5.871 -24.516 -23.344 1 97.19 80 GLU A N 1
ATOM 632 C CA . GLU A 1 80 ? 7.32 -24.484 -23.516 1 97.19 80 GLU A CA 1
ATOM 633 C C . GLU A 1 80 ? 8.031 -24.016 -22.25 1 97.19 80 GLU A C 1
ATOM 635 O O . GLU A 1 80 ? 9.133 -24.469 -21.953 1 97.19 80 GLU A O 1
ATOM 640 N N . ALA A 1 81 ? 7.445 -23.109 -21.562 1 97.69 81 ALA A N 1
ATOM 641 C CA . ALA A 1 81 ? 8.008 -22.625 -20.312 1 97.69 81 ALA A CA 1
ATOM 642 C C . ALA A 1 81 ? 8.141 -23.75 -19.281 1 97.69 81 ALA A C 1
ATOM 644 O O . ALA A 1 81 ? 9.195 -23.938 -18.688 1 97.69 81 ALA A O 1
ATOM 645 N N . PHE A 1 82 ? 7.07 -24.5 -19.109 1 98.5 82 PHE A N 1
ATOM 646 C CA . PHE A 1 82 ? 7.105 -25.562 -18.109 1 98.5 82 PHE A CA 1
ATOM 647 C C . PHE A 1 82 ? 8.008 -26.703 -18.547 1 98.5 82 PHE A C 1
ATOM 649 O O . PHE A 1 82 ? 8.648 -27.359 -17.719 1 98.5 82 PHE A O 1
ATOM 656 N N . LYS A 1 83 ? 8.117 -26.969 -19.875 1 98.06 83 LYS A N 1
ATOM 657 C CA . LYS A 1 83 ? 9.109 -27.922 -20.359 1 98.06 83 LYS A CA 1
ATOM 658 C C . LYS A 1 83 ? 10.523 -27.484 -19.984 1 98.06 83 LYS A C 1
ATOM 660 O O . LYS A 1 83 ? 11.328 -28.297 -19.531 1 98.06 83 LYS A O 1
ATOM 665 N N . HIS A 1 84 ? 10.781 -26.188 -20.25 1 97.56 84 HIS A N 1
ATOM 666 C CA . HIS A 1 84 ? 12.086 -25.641 -19.891 1 97.56 84 HIS A CA 1
ATOM 667 C C . HIS A 1 84 ? 12.359 -25.812 -18.391 1 97.56 84 HIS A C 1
ATOM 669 O O . HIS A 1 84 ? 13.461 -26.219 -18.016 1 97.56 84 HIS A O 1
ATOM 675 N N . ILE A 1 85 ? 11.422 -25.516 -17.562 1 98.44 85 ILE A N 1
ATOM 676 C CA . ILE A 1 85 ? 11.539 -25.609 -16.109 1 98.44 85 ILE A CA 1
ATOM 677 C C . ILE A 1 85 ? 11.789 -27.062 -15.711 1 98.44 85 ILE A C 1
ATOM 679 O O . ILE A 1 85 ? 12.688 -27.344 -14.906 1 98.44 85 ILE A O 1
ATOM 683 N N . TYR A 1 86 ? 11 -27.922 -16.25 1 98.56 86 TYR A N 1
ATOM 684 C CA . TYR A 1 86 ? 11.133 -29.344 -15.953 1 98.56 86 TYR A CA 1
ATOM 685 C C . TYR A 1 86 ? 12.531 -29.844 -16.297 1 98.56 86 TYR A C 1
ATOM 687 O O . TYR A 1 86 ? 13.164 -30.547 -15.484 1 98.56 86 TYR A O 1
ATOM 695 N N . ASN A 1 87 ? 13.07 -29.453 -17.375 1 98.06 87 ASN A N 1
ATOM 696 C CA . ASN A 1 87 ? 14.328 -29.969 -17.891 1 98.06 87 ASN A CA 1
ATOM 697 C C . ASN A 1 87 ? 15.531 -29.359 -17.188 1 98.06 87 ASN A C 1
ATOM 699 O O . ASN A 1 87 ? 16.578 -29.984 -17.078 1 98.06 87 ASN A O 1
ATOM 703 N N . ASN A 1 88 ? 15.352 -28.141 -16.656 1 97.88 88 ASN A N 1
ATOM 704 C CA . ASN A 1 88 ? 16.547 -27.422 -16.25 1 97.88 88 ASN A CA 1
ATOM 705 C C . ASN A 1 88 ? 16.516 -27.047 -14.773 1 97.88 88 ASN A C 1
ATOM 707 O O . ASN A 1 88 ? 17.562 -26.797 -14.164 1 97.88 88 ASN A O 1
ATOM 711 N N . GLU A 1 89 ? 15.266 -26.938 -14.25 1 97.5 89 GLU A N 1
ATOM 712 C CA . GLU A 1 89 ? 15.18 -26.25 -12.969 1 97.5 89 GLU A CA 1
ATOM 713 C C . GLU A 1 89 ? 14.43 -27.078 -11.938 1 97.5 89 GLU A C 1
ATOM 715 O O . GLU A 1 89 ? 14.492 -26.797 -10.734 1 97.5 89 GLU A O 1
ATOM 720 N N . LEU A 1 90 ? 13.781 -28.141 -12.242 1 97.88 90 LEU A N 1
ATOM 721 C CA . LEU A 1 90 ? 12.742 -28.797 -11.453 1 97.88 90 LEU A CA 1
ATOM 722 C C . LEU A 1 90 ? 13.281 -29.219 -10.086 1 97.88 90 LEU A C 1
ATOM 724 O O . LEU A 1 90 ? 12.617 -29.016 -9.07 1 97.88 90 LEU A O 1
ATOM 728 N N . HIS A 1 91 ? 14.477 -29.734 -10.008 1 96.69 91 HIS A N 1
ATOM 729 C CA . HIS A 1 91 ? 14.969 -30.359 -8.789 1 96.69 91 HIS A CA 1
ATOM 730 C C . HIS A 1 91 ? 15.609 -29.344 -7.855 1 96.69 91 HIS A C 1
ATOM 732 O O . HIS A 1 91 ? 15.891 -29.656 -6.691 1 96.69 91 HIS A O 1
ATOM 738 N N . ASP A 1 92 ? 15.719 -28.141 -8.289 1 97.94 92 ASP A N 1
ATOM 739 C CA . ASP A 1 92 ? 16.406 -27.125 -7.5 1 97.94 92 ASP A CA 1
ATOM 740 C C . ASP A 1 92 ? 15.422 -26.297 -6.68 1 97.94 92 ASP A C 1
ATOM 742 O O . ASP A 1 92 ? 15.812 -25.578 -5.762 1 97.94 92 ASP A O 1
ATOM 746 N N . TYR A 1 93 ? 14.125 -26.469 -6.957 1 98.56 93 TYR A N 1
ATOM 747 C CA . TYR A 1 93 ? 13.125 -25.641 -6.293 1 98.56 93 TYR A CA 1
ATOM 748 C C . TYR A 1 93 ? 11.914 -26.484 -5.887 1 98.56 93 TYR A C 1
ATOM 750 O O . TYR A 1 93 ? 11.773 -27.625 -6.316 1 98.56 93 TYR A O 1
ATOM 758 N N . ASP A 1 94 ? 11.078 -25.906 -5.02 1 98.5 94 ASP A N 1
ATOM 759 C CA . ASP A 1 94 ? 9.914 -26.609 -4.477 1 98.5 94 ASP A CA 1
ATOM 760 C C . ASP A 1 94 ? 8.641 -26.203 -5.219 1 98.5 94 ASP A C 1
ATOM 762 O O . ASP A 1 94 ? 7.777 -27.047 -5.473 1 98.5 94 ASP A O 1
ATOM 766 N N . TRP A 1 95 ? 8.539 -24.953 -5.473 1 98.88 95 TRP A N 1
ATOM 767 C CA . TRP A 1 95 ? 7.328 -24.375 -6.055 1 98.88 95 TRP A CA 1
ATOM 768 C C . TRP A 1 95 ? 7.664 -23.531 -7.281 1 98.88 95 TRP A C 1
ATOM 770 O O . TRP A 1 95 ? 8.75 -22.953 -7.367 1 98.88 95 TRP A O 1
ATOM 780 N N . PHE A 1 96 ? 6.711 -23.469 -8.203 1 98.94 96 PHE A N 1
ATOM 781 C CA . PHE A 1 96 ? 6.922 -22.781 -9.469 1 98.94 96 PHE A CA 1
ATOM 782 C C . PHE A 1 96 ? 5.773 -21.812 -9.758 1 98.94 96 PHE A C 1
ATOM 784 O O . PHE A 1 96 ? 4.66 -22.234 -10.062 1 98.94 96 PHE A O 1
ATOM 791 N N . LEU A 1 97 ? 6.082 -20.5 -9.664 1 98.94 97 LEU A N 1
ATOM 792 C CA . LEU A 1 97 ? 5.086 -19.453 -9.812 1 98.94 97 LEU A CA 1
ATOM 793 C C . LEU A 1 97 ? 5.094 -18.891 -11.234 1 98.94 97 LEU A C 1
ATOM 795 O O . LEU A 1 97 ? 6.141 -18.469 -11.734 1 98.94 97 LEU A O 1
ATOM 799 N N . LYS A 1 98 ? 3.965 -18.938 -11.852 1 98.81 98 LYS A N 1
ATOM 800 C CA . LYS A 1 98 ? 3.717 -18.172 -13.062 1 98.81 98 LYS A CA 1
ATOM 801 C C . LYS A 1 98 ? 3.074 -16.828 -12.734 1 98.81 98 LYS A C 1
ATOM 803 O O . LYS A 1 98 ? 2.088 -16.766 -12 1 98.81 98 LYS A O 1
ATOM 808 N N . ALA A 1 99 ? 3.625 -15.758 -13.234 1 98.56 99 ALA A N 1
ATOM 809 C CA . ALA A 1 99 ? 3.035 -14.43 -13.133 1 98.56 99 ALA A CA 1
ATOM 810 C C . ALA A 1 99 ? 3.135 -13.68 -14.461 1 98.56 99 ALA A C 1
ATOM 812 O O . ALA A 1 99 ? 3.9 -14.07 -15.344 1 98.56 99 ALA A O 1
ATOM 813 N N . ASP A 1 100 ? 2.322 -12.688 -14.664 1 97.38 100 ASP A N 1
ATOM 814 C CA . ASP A 1 100 ? 2.395 -11.812 -15.828 1 97.38 100 ASP A CA 1
ATOM 815 C C . ASP A 1 100 ? 3.291 -10.602 -15.555 1 97.38 100 ASP A C 1
ATOM 817 O O . ASP A 1 100 ? 3.703 -10.383 -14.414 1 97.38 100 ASP A O 1
ATOM 821 N N . ASP A 1 101 ? 3.562 -9.844 -16.594 1 96.94 101 ASP A N 1
ATOM 822 C CA . ASP A 1 101 ? 4.453 -8.688 -16.469 1 96.94 101 ASP A CA 1
ATOM 823 C C . ASP A 1 101 ? 3.711 -7.484 -15.898 1 96.94 101 ASP A C 1
ATOM 825 O O . ASP A 1 101 ? 4.258 -6.379 -15.852 1 96.94 101 ASP A O 1
ATOM 829 N N . ASP A 1 102 ? 2.445 -7.676 -15.469 1 97.44 102 ASP A N 1
ATOM 830 C CA . ASP A 1 102 ? 1.699 -6.664 -14.719 1 97.44 102 ASP A CA 1
ATOM 831 C C . ASP A 1 102 ? 1.058 -7.27 -13.469 1 97.44 102 ASP A C 1
ATOM 833 O O . ASP A 1 102 ? 0.014 -6.797 -13.016 1 97.44 102 ASP A O 1
ATOM 837 N N . THR A 1 103 ? 1.603 -8.359 -13 1 98.5 103 THR A N 1
ATOM 838 C CA . THR A 1 103 ? 1.26 -8.945 -11.711 1 98.5 103 THR A CA 1
ATOM 839 C C . THR A 1 103 ? 2.219 -8.469 -10.625 1 98.5 103 THR A C 1
ATOM 841 O O . THR A 1 103 ? 3.428 -8.391 -10.852 1 98.5 103 THR A O 1
ATOM 844 N N . PHE A 1 104 ? 1.711 -8.07 -9.492 1 98.5 104 PHE A N 1
ATOM 845 C CA . PHE A 1 104 ? 2.518 -7.828 -8.305 1 98.5 104 PHE A CA 1
ATOM 846 C C . PHE A 1 104 ? 2.348 -8.953 -7.289 1 98.5 104 PHE A C 1
ATOM 848 O O . PHE A 1 104 ? 1.222 -9.312 -6.941 1 98.5 104 PHE A O 1
ATOM 855 N N . VAL A 1 105 ? 3.461 -9.469 -6.781 1 98.81 105 VAL A N 1
ATOM 856 C CA . VAL A 1 105 ? 3.395 -10.602 -5.863 1 98.81 105 VAL A CA 1
ATOM 857 C C . VAL A 1 105 ? 4.133 -10.266 -4.57 1 98.81 105 VAL A C 1
ATOM 859 O O . VAL A 1 105 ? 5.258 -9.766 -4.605 1 98.81 105 VAL A O 1
ATOM 862 N N . ILE A 1 106 ? 3.467 -10.484 -3.455 1 97.56 106 ILE A N 1
ATOM 863 C CA . ILE A 1 106 ? 4.117 -10.461 -2.15 1 97.56 106 ILE A CA 1
ATOM 864 C C . ILE A 1 106 ? 4.66 -11.852 -1.823 1 97.56 106 ILE A C 1
ATOM 866 O O . ILE A 1 106 ? 3.953 -12.68 -1.241 1 97.56 106 ILE A O 1
ATOM 870 N N . MET A 1 107 ? 5.934 -12.039 -2.111 1 98 107 MET A N 1
ATOM 871 C CA . MET A 1 107 ? 6.543 -13.367 -2.084 1 98 107 MET A CA 1
ATOM 872 C C . MET A 1 107 ? 6.527 -13.945 -0.673 1 98 107 MET A C 1
ATOM 874 O O . MET A 1 107 ? 6.387 -15.156 -0.496 1 98 107 MET A O 1
ATOM 878 N N . GLU A 1 108 ? 6.664 -13.102 0.351 1 94.56 108 GLU A N 1
ATOM 879 C CA . GLU A 1 108 ? 6.621 -13.531 1.745 1 94.56 108 GLU A CA 1
ATOM 880 C C . GLU A 1 108 ? 5.285 -14.195 2.078 1 94.56 108 GLU A C 1
ATOM 882 O O . GLU A 1 108 ? 5.246 -15.219 2.762 1 94.56 108 GLU A O 1
ATOM 887 N N . ASN A 1 109 ? 4.262 -13.641 1.527 1 96.31 109 ASN A N 1
ATOM 888 C CA . ASN A 1 109 ? 2.932 -14.18 1.792 1 96.31 109 ASN A CA 1
ATOM 889 C C . ASN A 1 109 ? 2.682 -15.469 1.005 1 96.31 109 ASN A C 1
ATOM 891 O O . ASN A 1 109 ? 1.981 -16.359 1.478 1 96.31 109 ASN A O 1
ATOM 895 N N . LEU A 1 110 ? 3.258 -15.523 -0.202 1 98.62 110 LEU A N 1
ATOM 896 C CA . LEU A 1 110 ? 3.184 -16.781 -0.945 1 98.62 110 LEU A CA 1
ATOM 897 C C . LEU A 1 110 ? 3.865 -17.906 -0.178 1 98.62 110 LEU A C 1
ATOM 899 O O . LEU A 1 110 ? 3.289 -18.984 -0.005 1 98.62 110 LEU A O 1
ATOM 903 N N . ARG A 1 111 ? 5.082 -17.641 0.326 1 97.5 111 ARG A N 1
ATOM 904 C CA . ARG A 1 111 ? 5.816 -18.656 1.082 1 97.5 111 ARG A CA 1
ATOM 905 C C . ARG A 1 111 ? 5.055 -19.047 2.342 1 97.5 111 ARG A C 1
ATOM 907 O O . ARG A 1 111 ? 5.023 -20.234 2.703 1 97.5 111 ARG A O 1
ATOM 914 N N . PHE A 1 112 ? 4.449 -18.047 2.932 1 95 112 PHE A N 1
ATOM 915 C CA . PHE A 1 112 ? 3.674 -18.297 4.141 1 95 112 PHE A CA 1
ATOM 916 C C . PHE A 1 112 ? 2.535 -19.281 3.854 1 95 112 PHE A C 1
ATOM 918 O O . PHE A 1 112 ? 2.346 -20.25 4.582 1 95 112 PHE A O 1
ATOM 925 N N . MET A 1 113 ? 1.802 -19.047 2.795 1 97 113 MET A N 1
ATOM 926 C CA . MET A 1 113 ? 0.713 -19.953 2.441 1 97 113 MET A CA 1
ATOM 927 C C . MET A 1 113 ? 1.247 -21.344 2.119 1 97 113 MET A C 1
ATOM 929 O O . MET A 1 113 ? 0.704 -22.344 2.588 1 97 113 MET A O 1
ATOM 933 N N . LEU A 1 114 ? 2.34 -21.391 1.401 1 98.06 114 LEU A N 1
ATOM 934 C CA . LEU A 1 114 ? 2.85 -22.656 0.864 1 98.06 114 LEU A CA 1
ATOM 935 C C . LEU A 1 114 ? 3.443 -23.516 1.971 1 98.06 114 LEU A C 1
ATOM 937 O O . LEU A 1 114 ? 3.582 -24.734 1.809 1 98.06 114 LEU A O 1
ATOM 941 N N . LEU A 1 115 ? 3.76 -22.953 3.096 1 94.38 115 LEU A N 1
ATOM 942 C CA . LEU A 1 115 ? 4.27 -23.688 4.246 1 94.38 115 LEU A CA 1
ATOM 943 C C . LEU A 1 115 ? 3.256 -24.734 4.723 1 94.38 115 LEU A C 1
ATOM 945 O O . LEU A 1 115 ? 3.623 -25.719 5.367 1 94.38 115 LEU A O 1
ATOM 949 N N . ALA A 1 116 ? 2.029 -24.484 4.426 1 94.12 116 ALA A N 1
ATOM 950 C CA . ALA A 1 116 ? 0.961 -25.359 4.898 1 94.12 116 ALA A CA 1
ATOM 951 C C . ALA A 1 116 ? 0.858 -26.609 4.043 1 94.12 116 ALA A C 1
ATOM 953 O O . ALA A 1 116 ? 0.121 -27.547 4.379 1 94.12 116 ALA A O 1
ATOM 954 N N . TYR A 1 117 ? 1.64 -26.656 2.939 1 95.81 117 TYR A N 1
ATOM 955 C CA . TYR A 1 117 ? 1.505 -27.719 1.961 1 95.81 117 TYR A CA 1
ATOM 956 C C . TYR A 1 117 ? 2.865 -28.312 1.608 1 95.81 117 TYR A C 1
ATOM 958 O O . TYR A 1 117 ? 3.902 -27.781 2.016 1 95.81 117 TYR A O 1
ATOM 966 N N . SER A 1 118 ? 2.811 -29.406 0.908 1 95.5 118 SER A N 1
ATOM 967 C CA . SER A 1 118 ? 4.035 -30.078 0.478 1 95.5 118 SER A CA 1
ATOM 968 C C . SER A 1 118 ? 4.219 -29.969 -1.033 1 95.5 118 SER A C 1
ATOM 970 O O . SER A 1 118 ? 3.275 -30.203 -1.793 1 95.5 118 SER A O 1
ATOM 972 N N . ALA A 1 119 ? 5.43 -29.688 -1.447 1 97.56 119 ALA A N 1
ATOM 973 C CA . ALA A 1 119 ? 5.738 -29.594 -2.873 1 97.56 119 ALA A CA 1
ATOM 974 C C . ALA A 1 119 ? 5.77 -30.984 -3.514 1 97.56 119 ALA A C 1
ATOM 976 O O . ALA A 1 119 ? 5.812 -31.094 -4.738 1 97.56 119 ALA A O 1
ATOM 977 N N . ASP A 1 120 ? 5.699 -32 -2.682 1 97.19 120 ASP A N 1
ATOM 978 C CA . ASP A 1 120 ? 5.68 -33.375 -3.182 1 97.19 120 ASP A CA 1
ATOM 979 C C . ASP A 1 120 ? 4.254 -33.844 -3.461 1 97.19 120 ASP A C 1
ATOM 981 O O . ASP A 1 120 ? 4.043 -34.906 -4.043 1 97.19 120 ASP A O 1
ATOM 985 N N . ASP A 1 121 ? 3.268 -33.062 -3.023 1 96.62 121 ASP A N 1
ATOM 986 C CA . ASP A 1 121 ? 1.88 -33.312 -3.395 1 96.62 121 ASP A CA 1
ATOM 987 C C . ASP A 1 121 ? 1.536 -32.656 -4.723 1 96.62 121 ASP A C 1
ATOM 989 O O . ASP A 1 121 ? 1.997 -31.531 -5.004 1 96.62 121 ASP A O 1
ATOM 993 N N . PRO A 1 122 ? 0.721 -33.312 -5.539 1 98.25 122 PRO A N 1
ATOM 994 C CA . PRO A 1 122 ? 0.296 -32.719 -6.805 1 98.25 122 PRO A CA 1
ATOM 995 C C . PRO A 1 122 ? -0.794 -31.672 -6.621 1 98.25 122 PRO A C 1
ATOM 997 O O . PRO A 1 122 ? -1.984 -32 -6.668 1 98.25 122 PRO A O 1
ATOM 1000 N N . ILE A 1 123 ? -0.408 -30.5 -6.477 1 98.19 123 ILE A N 1
ATOM 1001 C CA . ILE A 1 123 ? -1.356 -29.438 -6.168 1 98.19 123 ILE A CA 1
ATOM 1002 C C . ILE A 1 123 ? -0.882 -28.125 -6.797 1 98.19 123 ILE A C 1
ATOM 1004 O O . ILE A 1 123 ? 0.314 -27.938 -7.031 1 98.19 123 ILE A O 1
ATOM 1008 N N . TYR A 1 124 ? -1.772 -27.266 -7.133 1 98.62 124 TYR A N 1
ATOM 1009 C CA . TYR A 1 124 ? -1.447 -25.906 -7.559 1 98.62 124 TYR A CA 1
ATOM 1010 C C . TYR A 1 124 ? -2.475 -24.906 -7.035 1 98.62 124 TYR A C 1
ATOM 1012 O O . TYR A 1 124 ? -3.586 -25.297 -6.664 1 98.62 124 TYR A O 1
ATOM 1020 N N . PHE A 1 125 ? -2.068 -23.672 -6.863 1 98.62 125 PHE A N 1
ATOM 1021 C CA . PHE A 1 125 ? -2.895 -22.641 -6.246 1 98.62 125 PHE A CA 1
ATOM 1022 C C . PHE A 1 125 ? -2.973 -21.406 -7.137 1 98.62 125 PHE A C 1
ATOM 1024 O O . PHE A 1 125 ? -2.086 -21.172 -7.961 1 98.62 125 PHE A O 1
ATOM 1031 N N . GLY A 1 126 ? -3.918 -20.594 -7.004 1 98.44 126 GLY A N 1
ATOM 1032 C CA . GLY A 1 126 ? -4.219 -19.328 -7.66 1 98.44 126 GLY A CA 1
ATOM 1033 C C . GLY A 1 126 ? -5.59 -18.781 -7.312 1 98.44 126 GLY A C 1
ATOM 1034 O O . GLY A 1 126 ? -6.129 -19.094 -6.242 1 98.44 126 GLY A O 1
ATOM 1035 N N . CYS A 1 127 ? -6.016 -17.844 -8.086 1 97.62 127 CYS A N 1
ATOM 1036 C CA . CYS A 1 127 ? -7.422 -17.453 -8.023 1 97.62 127 CYS A CA 1
ATOM 1037 C C . CYS A 1 127 ? -8.289 -18.438 -8.781 1 97.62 127 CYS A C 1
ATOM 1039 O O . CYS A 1 127 ? -8.25 -18.5 -10.016 1 97.62 127 CYS A O 1
ATOM 1041 N N . LYS A 1 128 ? -9.164 -19.125 -8.062 1 97.12 128 LYS A N 1
ATOM 1042 C CA . LYS A 1 128 ? -9.875 -20.25 -8.648 1 97.12 128 LYS A CA 1
ATOM 1043 C C . LYS A 1 128 ? -11.164 -19.797 -9.328 1 97.12 128 LYS A C 1
ATOM 1045 O O . LYS A 1 128 ? -11.992 -19.125 -8.711 1 97.12 128 LYS A O 1
ATOM 1050 N N . PHE A 1 129 ? -11.258 -20.156 -10.586 1 95.81 129 PHE A N 1
ATOM 1051 C CA . PHE A 1 129 ? -12.453 -19.906 -11.391 1 95.81 129 PHE A CA 1
ATOM 1052 C C . PHE A 1 129 ? -13.203 -21.219 -11.648 1 95.81 129 PHE A C 1
ATOM 1054 O O . PHE A 1 129 ? -12.594 -22.281 -11.703 1 95.81 129 PHE A O 1
ATOM 1061 N N . LYS A 1 130 ? -14.508 -21.219 -11.758 1 91.44 130 LYS A N 1
ATOM 1062 C CA . LYS A 1 130 ? -15.312 -22.438 -11.914 1 91.44 130 LYS A CA 1
ATOM 1063 C C . LYS A 1 130 ? -15.719 -22.641 -13.367 1 91.44 130 LYS A C 1
ATOM 1065 O O . LYS A 1 130 ? -16.219 -23.703 -13.734 1 91.44 130 LYS A O 1
ATOM 1070 N N . ALA A 1 131 ? -15.43 -21.828 -14.164 1 80.06 131 ALA A N 1
ATOM 1071 C CA . ALA A 1 131 ? -15.914 -21.984 -15.531 1 80.06 131 ALA A CA 1
ATOM 1072 C C . ALA A 1 131 ? -15.156 -23.094 -16.25 1 80.06 131 ALA A C 1
ATOM 1074 O O . ALA A 1 131 ? -13.977 -23.328 -15.984 1 80.06 131 ALA A O 1
ATOM 1075 N N . PHE A 1 132 ? -15.828 -24.125 -16.906 1 81.62 132 PHE A N 1
ATOM 1076 C CA . PHE A 1 132 ? -15.305 -25.062 -17.906 1 81.62 132 PHE A CA 1
ATOM 1077 C C . PHE A 1 132 ? -14.875 -26.359 -17.234 1 81.62 132 PHE A C 1
ATOM 1079 O O . PHE A 1 132 ? -14.836 -27.406 -17.891 1 81.62 132 PHE A O 1
ATOM 1086 N N . LEU A 1 133 ? -14.32 -26.203 -15.938 1 88.94 133 LEU A N 1
ATOM 1087 C CA . LEU A 1 133 ? -13.797 -27.391 -15.266 1 88.94 133 LEU A CA 1
ATOM 1088 C C . LEU A 1 133 ? -14.492 -27.609 -13.93 1 88.94 133 LEU A C 1
ATOM 1090 O O . LEU A 1 133 ? -14.766 -26.656 -13.195 1 88.94 133 LEU A O 1
ATOM 1094 N N . SER A 1 134 ? -14.648 -28.844 -13.57 1 87.19 134 SER A N 1
ATOM 1095 C CA . SER A 1 134 ? -15.344 -29.188 -12.336 1 87.19 134 SER A CA 1
ATOM 1096 C C . SER A 1 134 ? -14.547 -28.766 -11.109 1 87.19 134 SER A C 1
ATOM 1098 O O . SER A 1 134 ? -15.094 -28.172 -10.172 1 87.19 134 SER A O 1
ATOM 1100 N N . GLN A 1 135 ? -13.219 -29.062 -11.117 1 92.56 135 GLN A N 1
ATOM 1101 C CA . GLN A 1 135 ? -12.438 -28.672 -9.953 1 92.56 135 GLN A CA 1
ATOM 1102 C C . GLN A 1 135 ? -12.047 -27.188 -10.023 1 92.56 135 GLN A C 1
ATOM 1104 O O . GLN A 1 135 ? -11.484 -26.656 -9.07 1 92.56 135 GLN A O 1
ATOM 1109 N N . GLY A 1 136 ? -12.336 -26.609 -11.18 1 95.25 136 GLY A N 1
ATOM 1110 C CA . GLY A 1 136 ? -11.922 -25.234 -11.398 1 95.25 136 GLY A CA 1
ATOM 1111 C C . GLY A 1 136 ? -10.516 -25.125 -11.953 1 95.25 136 GLY A C 1
ATOM 1112 O O . GLY A 1 136 ? -9.836 -26.125 -12.164 1 95.25 136 GLY A O 1
ATOM 1113 N N . TYR A 1 137 ? -10.156 -23.922 -12.305 1 97 137 TYR A N 1
ATOM 1114 C CA . TYR A 1 137 ? -8.82 -23.578 -12.773 1 97 137 TYR A CA 1
ATOM 1115 C C . TYR A 1 137 ? -8.375 -22.234 -12.227 1 97 137 TYR A C 1
ATOM 1117 O O . TYR A 1 137 ? -9.18 -21.5 -11.641 1 97 137 TYR A O 1
ATOM 1125 N N . MET A 1 138 ? -7.102 -21.953 -12.312 1 98.19 138 MET A N 1
ATOM 1126 C CA . MET A 1 138 ? -6.566 -20.734 -11.711 1 98.19 138 MET A CA 1
ATOM 1127 C C . MET A 1 138 ? -6.422 -19.625 -12.75 1 98.19 138 MET A C 1
ATOM 1129 O O . MET A 1 138 ? -5.902 -19.859 -13.844 1 98.19 138 MET A O 1
ATOM 1133 N N . SER A 1 139 ? -6.895 -18.453 -12.359 1 94.56 139 SER A N 1
ATOM 1134 C CA . SER A 1 139 ? -6.746 -17.281 -13.203 1 94.56 139 SER A CA 1
ATOM 1135 C C . SER A 1 139 ? -5.293 -17.062 -13.609 1 94.56 139 SER A C 1
ATOM 1137 O O . SER A 1 139 ? -4.398 -17.094 -12.758 1 94.56 139 SER A O 1
ATOM 1139 N N . GLY A 1 140 ? -5.098 -16.766 -14.859 1 94.69 140 GLY A N 1
ATOM 1140 C CA . GLY A 1 140 ? -3.754 -16.484 -15.336 1 94.69 140 GLY A CA 1
ATOM 1141 C C . GLY A 1 140 ? -3.197 -15.18 -14.789 1 94.69 140 GLY A C 1
ATOM 1142 O O . GLY A 1 140 ? -2.031 -15.109 -14.398 1 94.69 140 GLY A O 1
ATOM 1143 N N . GLY A 1 141 ? -4.008 -14.219 -14.719 1 95 141 GLY A N 1
ATOM 1144 C CA . GLY A 1 141 ? -3.588 -12.875 -14.344 1 95 141 GLY A CA 1
ATOM 1145 C C . GLY A 1 141 ? -3.162 -12.766 -12.891 1 95 141 GLY A C 1
ATOM 1146 O O . GLY A 1 141 ? -2.195 -12.07 -12.578 1 95 141 GLY A O 1
ATOM 1147 N N . ALA A 1 142 ? -3.867 -13.492 -12.016 1 97 142 ALA A N 1
ATOM 1148 C CA . ALA A 1 142 ? -3.533 -13.484 -10.594 1 97 142 ALA A CA 1
ATOM 1149 C C . ALA A 1 142 ? -2.232 -14.234 -10.328 1 97 142 ALA A C 1
ATOM 1151 O O . ALA A 1 142 ? -1.646 -14.117 -9.25 1 97 142 ALA A O 1
ATOM 1152 N N . GLY A 1 143 ? -1.8 -14.969 -11.359 1 98.25 143 GLY A N 1
ATOM 1153 C CA . GLY A 1 143 ? -0.713 -15.914 -11.156 1 98.25 143 GLY A CA 1
ATOM 1154 C C . GLY A 1 143 ? -1.171 -17.234 -10.562 1 98.25 143 GLY A C 1
ATOM 1155 O O . GLY A 1 143 ? -2.26 -17.312 -9.992 1 98.25 143 GLY A O 1
ATOM 1156 N N . TYR A 1 144 ? -0.396 -18.234 -10.828 1 98.88 144 TYR A N 1
ATOM 1157 C CA . TYR A 1 144 ? -0.625 -19.531 -10.188 1 98.88 144 TYR A CA 1
ATOM 1158 C C . TYR A 1 144 ? 0.695 -20.219 -9.859 1 98.88 144 TYR A C 1
ATOM 1160 O O . TYR A 1 144 ? 1.714 -19.953 -10.5 1 98.88 144 TYR A O 1
ATOM 1168 N N . VAL A 1 145 ? 0.643 -21.062 -8.828 1 98.94 145 VAL A N 1
ATOM 1169 C CA . VAL A 1 145 ? 1.857 -21.703 -8.344 1 98.94 145 VAL A CA 1
ATOM 1170 C C . VAL A 1 145 ? 1.658 -23.219 -8.32 1 98.94 145 VAL A C 1
ATOM 1172 O O . VAL A 1 145 ? 0.637 -23.703 -7.832 1 98.94 145 VAL A O 1
ATOM 1175 N N . LEU A 1 146 ? 2.553 -23.906 -8.977 1 98.94 146 LEU A N 1
ATOM 1176 C CA . LEU A 1 146 ? 2.521 -25.359 -9.031 1 98.94 146 LEU A CA 1
ATOM 1177 C C . LEU A 1 146 ? 3.566 -25.969 -8.102 1 98.94 146 LEU A C 1
ATOM 1179 O O . LEU A 1 146 ? 4.691 -25.453 -8.008 1 98.94 146 LEU A O 1
ATOM 1183 N N . SER A 1 147 ? 3.211 -27.062 -7.48 1 98.75 147 SER A N 1
ATOM 1184 C CA . SER A 1 147 ? 4.207 -27.859 -6.773 1 98.75 147 SER A CA 1
ATOM 1185 C C . SER A 1 147 ? 5.156 -28.562 -7.742 1 98.75 147 SER A C 1
ATOM 1187 O O . SER A 1 147 ? 4.848 -28.688 -8.93 1 98.75 147 SER A O 1
ATOM 1189 N N . ARG A 1 148 ? 6.25 -28.938 -7.234 1 98.75 148 ARG A N 1
ATOM 1190 C CA . ARG A 1 148 ? 7.199 -29.703 -8.031 1 98.75 148 ARG A CA 1
ATOM 1191 C C . ARG A 1 148 ? 6.531 -30.938 -8.641 1 98.75 148 ARG A C 1
ATOM 1193 O O . ARG A 1 148 ? 6.707 -31.219 -9.828 1 98.75 148 ARG A O 1
ATOM 1200 N N . GLU A 1 149 ? 5.734 -31.625 -7.855 1 98.62 149 GLU A N 1
ATOM 1201 C CA . GLU A 1 149 ? 5.039 -32.812 -8.344 1 98.62 149 GLU A CA 1
ATOM 1202 C C . GLU A 1 149 ? 4.035 -32.438 -9.438 1 98.62 149 GLU A C 1
ATOM 1204 O O . GLU A 1 149 ? 3.857 -33.188 -10.398 1 98.62 149 GLU A O 1
ATOM 1209 N N . ALA A 1 150 ? 3.418 -31.344 -9.312 1 98.81 150 ALA A N 1
ATOM 1210 C CA . ALA A 1 150 ? 2.463 -30.906 -10.328 1 98.81 150 ALA A CA 1
ATOM 1211 C C . ALA A 1 150 ? 3.162 -30.641 -11.656 1 98.81 150 ALA A C 1
ATOM 1213 O O . ALA A 1 150 ? 2.664 -31.031 -12.719 1 98.81 150 ALA A O 1
ATOM 1214 N N . VAL A 1 151 ? 4.289 -29.984 -11.609 1 98.88 151 VAL A N 1
ATOM 1215 C CA . VAL A 1 151 ? 5.051 -29.719 -12.82 1 98.88 151 VAL A CA 1
ATOM 1216 C C . VAL A 1 151 ? 5.477 -31.047 -13.469 1 98.88 151 VAL A C 1
ATOM 1218 O O . VAL A 1 151 ? 5.363 -31.203 -14.68 1 98.88 151 VAL A O 1
ATOM 1221 N N . LYS A 1 152 ? 5.922 -31.922 -12.68 1 98.75 152 LYS A N 1
ATOM 1222 C CA . LYS A 1 152 ? 6.363 -33.219 -13.172 1 98.75 152 LYS A CA 1
ATOM 1223 C C . LYS A 1 152 ? 5.242 -33.938 -13.906 1 98.75 152 LYS A C 1
ATOM 1225 O O . LYS A 1 152 ? 5.426 -34.406 -15.039 1 98.75 152 LYS A O 1
ATOM 1230 N N . ARG A 1 153 ? 4.105 -34 -13.32 1 98.69 153 ARG A N 1
ATOM 1231 C CA . ARG A 1 153 ? 2.971 -34.688 -13.93 1 98.69 153 ARG A CA 1
ATOM 1232 C C . ARG A 1 153 ? 2.52 -33.969 -15.203 1 98.69 153 ARG A C 1
ATOM 1234 O O . ARG A 1 153 ? 2.137 -34.625 -16.172 1 98.69 153 ARG A O 1
ATOM 1241 N N . PHE A 1 154 ? 2.545 -32.688 -15.172 1 98.81 154 PHE A N 1
ATOM 1242 C CA . PHE A 1 154 ? 2.143 -31.891 -16.328 1 98.81 154 PHE A CA 1
ATOM 1243 C C . PHE A 1 154 ? 3.012 -32.219 -17.547 1 98.81 154 PHE A C 1
ATOM 1245 O O . PHE A 1 154 ? 2.496 -32.5 -18.625 1 98.81 154 PHE A O 1
ATOM 1252 N N . VAL A 1 155 ? 4.32 -32.281 -17.312 1 98.69 155 VAL A N 1
ATOM 1253 C CA . VAL A 1 155 ? 5.258 -32.406 -18.438 1 98.69 155 VAL A CA 1
ATOM 1254 C C . VAL A 1 155 ? 5.414 -33.875 -18.812 1 98.69 155 VAL A C 1
ATOM 1256 O O . VAL A 1 155 ? 5.469 -34.188 -20 1 98.69 155 VAL A O 1
ATOM 1259 N N . GLU A 1 156 ? 5.398 -34.812 -17.875 1 98.38 156 GLU A N 1
ATOM 1260 C CA . GLU A 1 156 ? 5.66 -36.219 -18.156 1 98.38 156 GLU A CA 1
ATOM 1261 C C . GLU A 1 156 ? 4.398 -36.938 -18.625 1 98.38 156 GLU A C 1
ATOM 1263 O O . GLU A 1 156 ? 4.457 -37.781 -19.5 1 98.38 156 GLU A O 1
ATOM 1268 N N . ASP A 1 157 ? 3.305 -36.5 -18 1 98.31 157 ASP A N 1
ATOM 1269 C CA . ASP A 1 157 ? 2.111 -37.344 -18.172 1 98.31 157 ASP A CA 1
ATOM 1270 C C . ASP A 1 157 ? 1.073 -36.625 -19.031 1 98.31 157 ASP A C 1
ATOM 1272 O O . ASP A 1 157 ? 0.385 -37.25 -19.844 1 98.31 157 ASP A O 1
ATOM 1276 N N . ALA A 1 158 ? 0.898 -35.344 -18.906 1 98.44 158 ALA A N 1
ATOM 1277 C CA . ALA A 1 158 ? -0.192 -34.625 -19.562 1 98.44 158 ALA A CA 1
ATOM 1278 C C . ALA A 1 158 ? 0.215 -34.188 -20.969 1 98.44 158 ALA A C 1
ATOM 1280 O O . ALA A 1 158 ? -0.425 -34.562 -21.953 1 98.44 158 ALA A O 1
ATOM 1281 N N . LEU A 1 159 ? 1.317 -33.5 -21.094 1 97.94 159 LEU A N 1
ATOM 1282 C CA . LEU A 1 159 ? 1.714 -32.844 -22.328 1 97.94 159 LEU A CA 1
ATOM 1283 C C . LEU A 1 159 ? 1.893 -33.875 -23.453 1 97.94 159 LEU A C 1
ATOM 1285 O O . LEU A 1 159 ? 1.503 -33.625 -24.594 1 97.94 159 LEU A O 1
ATOM 1289 N N . PRO A 1 160 ? 2.459 -35.062 -23.188 1 97.75 160 PRO A N 1
ATOM 1290 C CA . PRO A 1 160 ? 2.703 -36 -24.297 1 97.75 160 PRO A CA 1
ATOM 1291 C C . PRO A 1 160 ? 1.427 -36.688 -24.781 1 97.75 160 PRO A C 1
ATOM 1293 O O . PRO A 1 160 ? 1.431 -37.344 -25.828 1 97.75 160 PRO A O 1
ATOM 1296 N N . ASP A 1 161 ? 0.281 -36.594 -24.062 1 97.75 161 ASP A N 1
ATOM 1297 C CA . ASP A 1 161 ? -0.972 -37.281 -24.375 1 97.75 161 ASP A CA 1
ATOM 1298 C C . ASP A 1 161 ? -2.027 -36.281 -24.859 1 97.75 161 ASP A C 1
ATOM 1300 O O . ASP A 1 161 ? -2.645 -35.594 -24.047 1 97.75 161 ASP A O 1
ATOM 1304 N N . PRO A 1 162 ? -2.301 -36.219 -26.078 1 95.94 162 PRO A N 1
ATOM 1305 C CA . PRO A 1 162 ? -3.258 -35.25 -26.625 1 95.94 162 PRO A CA 1
ATOM 1306 C C . PRO A 1 162 ? -4.668 -35.469 -26.078 1 95.94 162 PRO A C 1
ATOM 1308 O O . PRO A 1 162 ? -5.52 -34.562 -26.219 1 95.94 162 PRO A O 1
ATOM 1311 N N . ARG A 1 163 ? -4.941 -36.594 -25.453 1 96 163 ARG A N 1
ATOM 1312 C CA . ARG A 1 163 ? -6.234 -36.812 -24.812 1 96 163 ARG A CA 1
ATOM 1313 C C . ARG A 1 163 ? -6.309 -36.094 -23.453 1 96 163 ARG A C 1
ATOM 1315 O O . ARG A 1 163 ? -7.402 -35.906 -22.922 1 96 163 ARG A O 1
ATOM 1322 N N . LYS A 1 164 ? -5.141 -35.75 -22.984 1 96.25 164 LYS A N 1
ATOM 1323 C CA . LYS A 1 164 ? -5.078 -35.125 -21.672 1 96.25 164 LYS A CA 1
ATOM 1324 C C . LYS A 1 164 ? -4.809 -33.625 -21.766 1 96.25 164 LYS A C 1
ATOM 1326 O O . LYS A 1 164 ? -5.211 -32.844 -20.891 1 96.25 164 LYS A O 1
ATOM 1331 N N . CYS A 1 165 ? -4.113 -33.312 -22.828 1 96.69 165 CYS A N 1
ATOM 1332 C CA . CYS A 1 165 ? -3.709 -31.906 -23 1 96.69 165 CYS A CA 1
ATOM 1333 C C . CYS A 1 165 ? -3.799 -31.5 -24.469 1 96.69 165 CYS A C 1
ATOM 1335 O O . CYS A 1 165 ? -3.34 -32.219 -25.344 1 96.69 165 CYS A O 1
ATOM 1337 N N . LYS A 1 166 ? -4.355 -30.297 -24.625 1 95.56 166 LYS A N 1
ATOM 1338 C CA . LYS A 1 166 ? -4.496 -29.781 -25.984 1 95.56 166 LYS A CA 1
ATOM 1339 C C . LYS A 1 166 ? -3.137 -29.656 -26.672 1 95.56 166 LYS A C 1
ATOM 1341 O O . LYS A 1 166 ? -2.266 -28.922 -26.219 1 95.56 166 LYS A O 1
ATOM 1346 N N . ALA A 1 167 ? -3.006 -30.281 -27.75 1 95.31 167 ALA A N 1
ATOM 1347 C CA . ALA A 1 167 ? -1.739 -30.297 -28.469 1 95.31 167 ALA A CA 1
ATOM 1348 C C . ALA A 1 167 ? -1.544 -29.016 -29.266 1 95.31 167 ALA A C 1
ATOM 1350 O O . ALA A 1 167 ? -0.414 -28.547 -29.453 1 95.31 167 ALA A O 1
ATOM 1351 N N . LYS A 1 168 ? -2.629 -28.422 -29.75 1 94.19 168 LYS A N 1
ATOM 1352 C CA . LYS A 1 168 ? -2.545 -27.188 -30.516 1 94.19 168 LYS A CA 1
ATOM 1353 C C . LYS A 1 168 ? -1.92 -26.062 -29.688 1 94.19 168 LYS A C 1
ATOM 1355 O O . LYS A 1 168 ? -1.912 -26.125 -28.453 1 94.19 168 LYS A O 1
ATOM 1360 N N . ASN A 1 169 ? -1.488 -25.031 -30.344 1 93.69 169 ASN A N 1
ATOM 1361 C CA . ASN A 1 169 ? -0.659 -24.016 -29.703 1 93.69 169 ASN A CA 1
ATOM 1362 C C . ASN A 1 169 ? -1.479 -22.797 -29.297 1 93.69 169 ASN A C 1
ATOM 1364 O O . ASN A 1 169 ? -0.958 -21.891 -28.656 1 93.69 169 ASN A O 1
ATOM 1368 N N . THR A 1 170 ? -2.736 -22.828 -29.578 1 93.19 170 THR A N 1
ATOM 1369 C CA . THR A 1 170 ? -3.57 -21.656 -29.297 1 93.19 170 THR A CA 1
ATOM 1370 C C . THR A 1 170 ? -4.539 -21.953 -28.156 1 93.19 170 THR A C 1
ATOM 1372 O O . THR A 1 170 ? -4.82 -23.125 -27.859 1 93.19 170 THR A O 1
ATOM 1375 N N . GLY A 1 171 ? -4.965 -20.844 -27.484 1 92.69 171 GLY A N 1
ATOM 1376 C CA . GLY A 1 171 ? -5.949 -21 -26.438 1 92.69 171 GLY A CA 1
ATOM 1377 C C . GLY A 1 171 ? -5.617 -20.188 -25.188 1 92.69 171 GLY A C 1
ATOM 1378 O O . GLY A 1 171 ? -4.504 -19.688 -25.047 1 92.69 171 GLY A O 1
ATOM 1379 N N . ALA A 1 172 ? -6.656 -20.109 -24.297 1 93.25 172 ALA A N 1
ATOM 1380 C CA . ALA A 1 172 ? -6.449 -19.5 -23 1 93.25 172 ALA A CA 1
ATOM 1381 C C . ALA A 1 172 ? -5.555 -20.375 -22.125 1 93.25 172 ALA A C 1
ATOM 1383 O O . ALA A 1 172 ? -5.957 -21.453 -21.688 1 93.25 172 ALA A O 1
ATOM 1384 N N . GLU A 1 173 ? -4.402 -19.844 -21.844 1 95.75 173 GLU A N 1
ATOM 1385 C CA . GLU A 1 173 ? -3.363 -20.688 -21.25 1 95.75 173 GLU A CA 1
ATOM 1386 C C . GLU A 1 173 ? -3.785 -21.188 -19.875 1 95.75 173 GLU A C 1
ATOM 1388 O O . GLU A 1 173 ? -3.459 -22.312 -19.484 1 95.75 173 GLU A O 1
ATOM 1393 N N . ASP A 1 174 ? -4.547 -20.344 -19.062 1 96.5 174 ASP A N 1
ATOM 1394 C CA . ASP A 1 174 ? -4.93 -20.734 -17.703 1 96.5 174 ASP A CA 1
ATOM 1395 C C . ASP A 1 174 ? -5.98 -21.844 -17.734 1 96.5 174 ASP A C 1
ATOM 1397 O O . ASP A 1 174 ? -5.906 -22.797 -16.969 1 96.5 174 ASP A O 1
ATOM 1401 N N . VAL A 1 175 ? -6.883 -21.797 -18.703 1 95.94 175 VAL A N 1
ATOM 1402 C CA . VAL A 1 175 ? -7.914 -22.828 -18.859 1 95.94 175 VAL A CA 1
ATOM 1403 C C . VAL A 1 175 ? -7.273 -24.141 -19.328 1 95.94 175 VAL A C 1
ATOM 1405 O O . VAL A 1 175 ? -7.539 -25.203 -18.766 1 95.94 175 VAL A O 1
ATOM 1408 N N . GLU A 1 176 ? -6.465 -24.031 -20.344 1 96.94 176 GLU A N 1
ATOM 1409 C CA . GLU A 1 176 ? -5.84 -25.219 -20.906 1 96.94 176 GLU A CA 1
ATOM 1410 C C . GLU A 1 176 ? -4.938 -25.906 -19.875 1 96.94 176 GLU A C 1
ATOM 1412 O O . GLU A 1 176 ? -4.918 -27.141 -19.797 1 96.94 176 GLU A O 1
ATOM 1417 N N . LEU A 1 177 ? -4.207 -25.109 -19.141 1 98.12 177 LEU A N 1
ATOM 1418 C CA . LEU A 1 177 ? -3.377 -25.672 -18.094 1 98.12 177 LEU A CA 1
ATOM 1419 C C . LEU A 1 177 ? -4.23 -26.406 -17.047 1 98.12 177 LEU A C 1
ATOM 1421 O O . LEU A 1 177 ? -3.891 -27.5 -16.625 1 98.12 177 LEU A O 1
ATOM 1425 N N . GLY A 1 178 ? -5.312 -25.75 -16.641 1 97.81 178 GLY A N 1
ATOM 1426 C CA . GLY A 1 178 ? -6.223 -26.375 -15.688 1 97.81 178 GLY A CA 1
ATOM 1427 C C . GLY A 1 178 ? -6.746 -27.719 -16.156 1 97.81 178 GLY A C 1
ATOM 1428 O O . GLY A 1 178 ? -6.812 -28.672 -15.375 1 97.81 178 GLY A O 1
ATOM 1429 N N . LYS A 1 179 ? -7.102 -27.812 -17.422 1 96.75 179 LYS A N 1
ATOM 1430 C CA . LYS A 1 179 ? -7.586 -29.062 -18 1 96.75 179 LYS A CA 1
ATOM 1431 C C . LYS A 1 179 ? -6.52 -30.141 -17.922 1 96.75 179 LYS A C 1
ATOM 1433 O O . LYS A 1 179 ? -6.805 -31.281 -17.516 1 96.75 179 LYS A O 1
ATOM 1438 N N . CYS A 1 180 ? -5.367 -29.797 -18.344 1 98.12 180 CYS A N 1
ATOM 1439 C CA . CYS A 1 180 ? -4.262 -30.75 -18.344 1 98.12 180 CYS A CA 1
ATOM 1440 C C . CYS A 1 180 ? -3.994 -31.266 -16.938 1 98.12 180 CYS A C 1
ATOM 1442 O O . CYS A 1 180 ? -3.852 -32.469 -16.734 1 98.12 180 CYS A O 1
ATOM 1444 N N . LEU A 1 181 ? -3.949 -30.328 -15.961 1 98.44 181 LEU A N 1
ATOM 1445 C CA . LEU A 1 181 ? -3.623 -30.688 -14.586 1 98.44 181 LEU A CA 1
ATOM 1446 C C . LEU A 1 181 ? -4.711 -31.578 -13.977 1 98.44 181 LEU A C 1
ATOM 1448 O O . LEU A 1 181 ? -4.418 -32.531 -13.273 1 98.44 181 LEU A O 1
ATOM 1452 N N . GLN A 1 182 ? -5.957 -31.234 -14.258 1 96.75 182 GLN A N 1
ATOM 1453 C CA . GLN A 1 182 ? -7.059 -32.062 -13.789 1 96.75 182 GLN A CA 1
ATOM 1454 C C . GLN A 1 182 ? -6.941 -33.5 -14.32 1 96.75 182 GLN A C 1
ATOM 1456 O O . GLN A 1 182 ? -7.152 -34.469 -13.586 1 96.75 182 GLN A O 1
ATOM 1461 N N . ASN A 1 183 ? -6.539 -33.625 -15.516 1 97 183 ASN A N 1
ATOM 1462 C CA . ASN A 1 183 ? -6.477 -34.938 -16.188 1 97 183 ASN A CA 1
ATOM 1463 C C . ASN A 1 183 ? -5.336 -35.781 -15.648 1 97 183 ASN A C 1
ATOM 1465 O O . ASN A 1 183 ? -5.281 -37 -15.914 1 97 183 ASN A O 1
ATOM 1469 N N . VAL A 1 184 ? -4.434 -35.25 -14.914 1 97.94 184 VAL A N 1
ATOM 1470 C CA . VAL A 1 184 ? -3.344 -36.031 -14.336 1 97.94 184 VAL A CA 1
ATOM 1471 C C . VAL A 1 184 ? -3.414 -35.938 -12.812 1 97.94 184 VAL A C 1
ATOM 1473 O O . VAL A 1 184 ? -2.389 -36.031 -12.133 1 97.94 184 VAL A O 1
ATOM 1476 N N . ALA A 1 185 ? -4.461 -35.594 -12.234 1 96.44 185 ALA A N 1
ATOM 1477 C CA . ALA A 1 185 ? -4.828 -35.688 -10.828 1 96.44 185 ALA A CA 1
ATOM 1478 C C . ALA A 1 185 ? -4.047 -34.688 -9.992 1 96.44 185 ALA A C 1
ATOM 1480 O O . ALA A 1 185 ? -3.607 -35 -8.883 1 96.44 185 ALA A O 1
ATOM 1481 N N . VAL A 1 186 ? -3.793 -33.562 -10.594 1 98 186 VAL A N 1
ATOM 1482 C CA . VAL A 1 186 ? -3.285 -32.438 -9.812 1 98 186 VAL A CA 1
ATOM 1483 C C . VAL A 1 186 ? -4.449 -31.672 -9.211 1 98 186 VAL A C 1
ATOM 1485 O O . VAL A 1 186 ? -5.352 -31.234 -9.93 1 98 186 VAL A O 1
ATOM 1488 N N . ILE A 1 187 ? -4.418 -31.438 -7.953 1 96.94 187 ILE A N 1
ATOM 1489 C CA . ILE A 1 187 ? -5.512 -30.812 -7.223 1 96.94 187 ILE A CA 1
ATOM 1490 C C . ILE A 1 187 ? -5.453 -29.297 -7.402 1 96.94 187 ILE A C 1
ATOM 1492 O O . ILE A 1 187 ? -4.379 -28.703 -7.301 1 96.94 187 ILE A O 1
ATOM 1496 N N . ALA A 1 188 ? -6.609 -28.766 -7.758 1 97.38 188 ALA A N 1
ATOM 1497 C CA . ALA A 1 188 ? -6.742 -27.312 -7.688 1 97.38 188 ALA A CA 1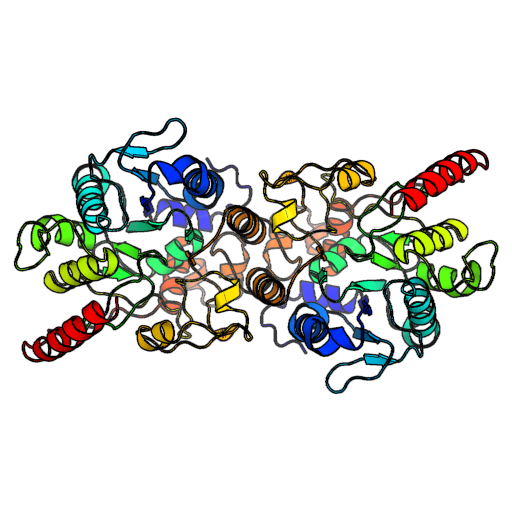
ATOM 1498 C C . ALA A 1 188 ? -7.055 -26.859 -6.262 1 97.38 188 ALA A C 1
ATOM 1500 O O . ALA A 1 188 ? -8.203 -26.938 -5.82 1 97.38 188 ALA A O 1
ATOM 1501 N N . GLY A 1 189 ? -6.055 -26.359 -5.594 1 97.12 189 GLY A N 1
ATOM 1502 C CA . GLY A 1 189 ? -6.184 -26.031 -4.184 1 97.12 189 GLY A CA 1
ATOM 1503 C C . GLY A 1 189 ? -6.93 -24.734 -3.934 1 97.12 189 GLY A C 1
ATOM 1504 O O . GLY A 1 189 ? -7.203 -23.984 -4.871 1 97.12 189 GLY A O 1
ATOM 1505 N N . ASP A 1 190 ? -7.32 -24.531 -2.686 1 97.19 190 ASP A N 1
ATOM 1506 C CA . ASP A 1 190 ? -7.973 -23.312 -2.213 1 97.19 190 ASP A CA 1
ATOM 1507 C C . ASP A 1 190 ? -6.957 -22.359 -1.584 1 97.19 190 ASP A C 1
ATOM 1509 O O . ASP A 1 190 ? -6.465 -22.609 -0.482 1 97.19 190 ASP A O 1
ATOM 1513 N N . SER A 1 191 ? -6.676 -21.281 -2.236 1 97.75 191 SER A N 1
ATOM 1514 C CA . SER A 1 191 ? -5.637 -20.359 -1.784 1 97.75 191 SER A CA 1
ATOM 1515 C C . SER A 1 191 ? -6.184 -19.375 -0.762 1 97.75 191 SER A C 1
ATOM 1517 O O . SER A 1 191 ? -5.445 -18.531 -0.246 1 97.75 191 SER A O 1
ATOM 1519 N N . ARG A 1 192 ? -7.52 -19.359 -0.433 1 96 192 ARG A N 1
ATOM 1520 C CA . ARG A 1 192 ? -8.102 -18.438 0.53 1 96 192 ARG A CA 1
ATOM 1521 C C . ARG A 1 192 ? -7.566 -18.688 1.934 1 96 192 ARG A C 1
ATOM 1523 O O . ARG A 1 192 ? -7.023 -19.766 2.211 1 96 192 ARG A O 1
ATOM 1530 N N . ASP A 1 193 ? -7.699 -17.672 2.736 1 94.31 193 ASP A N 1
ATOM 1531 C CA . ASP A 1 193 ? -7.262 -17.859 4.117 1 94.31 193 ASP A CA 1
ATOM 1532 C C . ASP A 1 193 ? -8.359 -18.516 4.961 1 94.31 193 ASP A C 1
ATOM 1534 O O . ASP A 1 193 ? -9.414 -18.875 4.441 1 94.31 193 ASP A O 1
ATOM 1538 N N . SER A 1 194 ? -8.062 -18.766 6.207 1 91.44 194 SER A N 1
ATOM 1539 C CA . SER A 1 194 ? -8.961 -19.5 7.098 1 91.44 194 SER A CA 1
ATOM 1540 C C . SER A 1 194 ? -10.297 -18.781 7.254 1 91.44 194 SER A C 1
ATOM 1542 O O . SER A 1 194 ? -11.297 -19.391 7.637 1 91.44 194 SER A O 1
ATOM 1544 N N . GLN A 1 195 ? -10.375 -17.516 6.945 1 90.88 195 GLN A N 1
ATOM 1545 C CA . GLN A 1 195 ? -11.602 -16.734 7.047 1 90.88 195 GLN A CA 1
ATOM 1546 C C . GLN A 1 195 ? -12.273 -16.594 5.684 1 90.88 195 GLN A C 1
ATOM 1548 O O . GLN A 1 195 ? -13.156 -15.742 5.504 1 90.88 195 GLN A O 1
ATOM 1553 N N . ASN A 1 196 ? -11.789 -17.312 4.688 1 93.62 196 ASN A N 1
ATOM 1554 C CA . ASN A 1 196 ? -12.352 -17.391 3.34 1 93.62 196 ASN A CA 1
ATOM 1555 C C . ASN A 1 196 ? -12.055 -16.125 2.545 1 93.62 196 ASN A C 1
ATOM 1557 O O . ASN A 1 196 ? -12.812 -15.758 1.64 1 93.62 196 ASN A O 1
ATOM 1561 N N . ARG A 1 197 ? -11.047 -15.398 2.943 1 94.69 197 ARG A N 1
ATOM 1562 C CA . ARG A 1 197 ? -10.641 -14.211 2.195 1 94.69 197 ARG A CA 1
ATOM 1563 C C . ARG A 1 197 ? -9.609 -14.57 1.123 1 94.69 197 ARG A C 1
ATOM 1565 O O . ARG A 1 197 ? -8.727 -15.398 1.353 1 94.69 197 ARG A O 1
ATOM 1572 N N . HIS A 1 198 ? -9.734 -13.922 0.03 1 95.81 198 HIS A N 1
ATOM 1573 C CA . HIS A 1 198 ? -8.914 -14.266 -1.129 1 95.81 198 HIS A CA 1
ATOM 1574 C C . HIS A 1 198 ? -7.504 -13.711 -0.992 1 95.81 198 HIS A C 1
ATOM 1576 O O . HIS A 1 198 ? -7.316 -12.586 -0.523 1 95.81 198 HIS A O 1
ATOM 1582 N N . ARG A 1 199 ? -6.492 -14.5 -1.412 1 97.44 199 ARG A N 1
ATOM 1583 C CA . ARG A 1 199 ? -5.098 -14.086 -1.294 1 97.44 199 ARG A CA 1
ATOM 1584 C C . ARG A 1 199 ? -4.504 -13.758 -2.66 1 97.44 199 ARG A C 1
ATOM 1586 O O . ARG A 1 199 ? -3.514 -13.031 -2.756 1 97.44 199 ARG A O 1
ATOM 1593 N N . MET A 1 200 ? -4.977 -14.383 -3.691 1 98.12 200 MET A N 1
ATOM 1594 C CA . MET A 1 200 ? -4.512 -14.125 -5.051 1 98.12 200 MET A CA 1
ATOM 1595 C C . MET A 1 200 ? -5.602 -13.469 -5.891 1 98.12 200 MET A C 1
ATOM 1597 O O . MET A 1 200 ? -6.625 -14.094 -6.18 1 98.12 200 MET A O 1
ATOM 1601 N N . LEU A 1 201 ? -5.383 -12.242 -6.32 1 96.5 201 LEU A N 1
ATOM 1602 C CA . LEU A 1 201 ? -6.461 -11.406 -6.84 1 96.5 201 LEU A CA 1
ATOM 1603 C C . LEU A 1 201 ? -6.227 -11.078 -8.312 1 96.5 201 LEU A C 1
ATOM 1605 O O . LEU A 1 201 ? -5.16 -10.578 -8.68 1 96.5 201 LEU A O 1
ATOM 1609 N N . PRO A 1 202 ? -7.207 -11.258 -9.156 1 96.12 202 PRO A N 1
ATOM 1610 C CA . PRO A 1 202 ? -7.012 -11.148 -10.602 1 96.12 202 PRO A CA 1
ATOM 1611 C C . PRO A 1 202 ? -7.195 -9.727 -11.117 1 96.12 202 PRO A C 1
ATOM 1613 O O . PRO A 1 202 ? -7.207 -9.492 -12.328 1 96.12 202 PRO A O 1
ATOM 1616 N N . PHE A 1 203 ? -7.414 -8.75 -10.227 1 95.12 203 PHE A N 1
ATOM 1617 C CA . PHE A 1 203 ? -7.48 -7.34 -10.586 1 95.12 203 PHE A CA 1
ATOM 1618 C C . PHE A 1 203 ? -6.582 -6.504 -9.68 1 95.12 203 PHE A C 1
ATOM 1620 O O . PHE A 1 203 ? -5.855 -7.047 -8.852 1 95.12 203 PHE A O 1
ATOM 1627 N N . SER A 1 204 ? -6.621 -5.168 -9.938 1 94.31 204 SER A N 1
ATOM 1628 C CA . SER A 1 204 ? -5.789 -4.254 -9.164 1 94.31 204 SER A CA 1
ATOM 1629 C C . SER A 1 204 ? -6.328 -4.086 -7.742 1 94.31 204 SER A C 1
ATOM 1631 O O . SER A 1 204 ? -7.5 -4.363 -7.48 1 94.31 204 SER A O 1
ATOM 1633 N N . PRO A 1 205 ? -5.445 -3.643 -6.805 1 94 205 PRO A N 1
ATOM 1634 C CA . PRO A 1 205 ? -5.949 -3.406 -5.449 1 94 205 PRO A CA 1
ATOM 1635 C C . PRO A 1 205 ? -7.121 -2.434 -5.414 1 94 205 PRO A C 1
ATOM 1637 O O . PRO A 1 205 ? -8.078 -2.635 -4.656 1 94 205 PRO A O 1
ATOM 1640 N N . GLN A 1 206 ? -7.09 -1.44 -6.23 1 92 206 GLN A N 1
ATOM 1641 C CA . GLN A 1 206 ? -8.156 -0.443 -6.273 1 92 206 GLN A CA 1
ATOM 1642 C C . GLN A 1 206 ? -9.484 -1.073 -6.688 1 92 206 GLN A C 1
ATOM 1644 O O . GLN A 1 206 ? -10.531 -0.729 -6.141 1 92 206 GLN A O 1
ATOM 1649 N N . SER A 1 207 ? -9.414 -1.979 -7.578 1 90.12 207 SER A N 1
ATOM 1650 C CA . SER A 1 207 ? -10.617 -2.623 -8.086 1 90.12 207 SER A CA 1
ATOM 1651 C C . SER A 1 207 ? -11.234 -3.545 -7.039 1 90.12 207 SER A C 1
ATOM 1653 O O . SER A 1 207 ? -12.461 -3.668 -6.957 1 90.12 207 SER A O 1
ATOM 1655 N N . HIS A 1 208 ? -10.414 -4.145 -6.266 1 91.19 208 HIS A N 1
ATOM 1656 C CA . HIS A 1 208 ? -10.906 -5.145 -5.324 1 91.19 208 HIS A CA 1
ATOM 1657 C C . HIS A 1 208 ? -11.422 -4.496 -4.043 1 91.19 208 HIS A C 1
ATOM 1659 O O . HIS A 1 208 ? -12.438 -4.918 -3.492 1 91.19 208 HIS A O 1
ATOM 1665 N N . VAL A 1 209 ? -10.75 -3.467 -3.59 1 87.75 209 VAL A N 1
ATOM 1666 C CA . VAL A 1 209 ? -11.023 -2.998 -2.234 1 87.75 209 VAL A CA 1
ATOM 1667 C C . VAL A 1 209 ? -12.008 -1.832 -2.275 1 87.75 209 VAL A C 1
ATOM 1669 O O . VAL A 1 209 ? -12.617 -1.491 -1.262 1 87.75 209 VAL A O 1
ATOM 1672 N N . ALA A 1 210 ? -12.094 -1.187 -3.398 1 78.5 210 ALA A N 1
ATOM 1673 C CA . ALA A 1 210 ? -13.016 -0.052 -3.473 1 78.5 210 ALA A CA 1
ATOM 1674 C C . ALA A 1 210 ? -14.461 -0.524 -3.617 1 78.5 210 ALA A C 1
ATOM 1676 O O . ALA A 1 210 ? -14.766 -1.362 -4.469 1 78.5 210 ALA A O 1
ATOM 1677 N N . SER A 1 211 ? -15.281 -0.073 -2.742 1 66.06 211 SER A N 1
ATOM 1678 C CA . SER A 1 211 ? -16.672 -0.502 -2.732 1 66.06 211 SER A CA 1
ATOM 1679 C C . SER A 1 211 ? -17.453 0.118 -3.889 1 66.06 211 SER A C 1
ATOM 1681 O O . SER A 1 211 ? -18.5 -0.407 -4.297 1 66.06 211 SER A O 1
ATOM 1683 N N . ASN A 1 212 ? -16.969 1.121 -4.316 1 63.84 212 ASN A N 1
ATOM 1684 C CA . ASN A 1 212 ? -17.75 1.807 -5.34 1 63.84 212 ASN A CA 1
ATOM 1685 C C . ASN A 1 212 ? -17.359 1.355 -6.742 1 63.84 212 ASN A C 1
ATOM 1687 O O . ASN A 1 212 ? -17.828 1.912 -7.734 1 63.84 212 ASN A O 1
ATOM 1691 N N . HIS A 1 213 ? -16.5 0.414 -6.73 1 66.31 213 HIS A N 1
ATOM 1692 C CA . HIS A 1 213 ? -16.125 -0.106 -8.039 1 66.31 213 HIS A CA 1
ATOM 1693 C C . HIS A 1 213 ? -16.875 -1.392 -8.367 1 66.31 213 HIS A C 1
ATOM 1695 O O . HIS A 1 213 ? -16.906 -2.314 -7.547 1 66.31 213 HIS A O 1
ATOM 1701 N N . THR A 1 214 ? -17.516 -1.291 -9.422 1 68 214 THR A N 1
ATOM 1702 C CA . THR A 1 214 ? -18.234 -2.486 -9.859 1 68 214 THR A CA 1
ATOM 1703 C C . THR A 1 214 ? -17.328 -3.383 -10.695 1 68 214 THR A C 1
ATOM 1705 O O . THR A 1 214 ? -16.781 -2.949 -11.711 1 68 214 THR A O 1
ATOM 1708 N N . GLN A 1 215 ? -17.172 -4.551 -10.164 1 76.38 215 GLN A N 1
ATOM 1709 C CA . GLN A 1 215 ? -16.453 -5.543 -10.953 1 76.38 215 GLN A CA 1
ATOM 1710 C C . GLN A 1 215 ? -17.297 -6.023 -12.133 1 76.38 215 GLN A C 1
ATOM 1712 O O . GLN A 1 215 ? -18.516 -5.914 -12.109 1 76.38 215 GLN A O 1
ATOM 1717 N N . PRO A 1 216 ? -16.547 -6.496 -13.156 1 79.38 216 PRO A N 1
ATOM 1718 C CA . PRO A 1 216 ? -17.328 -7.035 -14.273 1 79.38 216 PRO A CA 1
ATOM 1719 C C . PRO A 1 216 ? -18.219 -8.211 -13.867 1 79.38 216 PRO A C 1
ATOM 1721 O O . PRO A 1 216 ? -17.828 -9.008 -13.016 1 79.38 216 PRO A O 1
ATOM 1724 N N . LYS A 1 217 ? -19.375 -8.312 -14.539 1 81.12 217 LYS A N 1
ATOM 1725 C CA . LYS A 1 217 ? -20.344 -9.344 -14.219 1 81.12 217 LYS A CA 1
ATOM 1726 C C . LYS A 1 217 ? -19.75 -10.742 -14.383 1 81.12 217 LYS A C 1
ATOM 1728 O O . LYS A 1 217 ? -20.047 -11.648 -13.602 1 81.12 217 LYS A O 1
ATOM 1733 N N . TRP A 1 218 ? -18.969 -10.875 -15.398 1 83.88 218 TRP A N 1
ATOM 1734 C CA . TRP A 1 218 ? -18.375 -12.18 -15.664 1 83.88 218 TRP A CA 1
ATOM 1735 C C . TRP A 1 218 ? -17.547 -12.656 -14.477 1 83.88 218 TRP A C 1
ATOM 1737 O O . TRP A 1 218 ? -17.422 -13.859 -14.234 1 83.88 218 TRP A O 1
ATOM 1747 N N . PHE A 1 219 ? -16.922 -11.703 -13.805 1 88.44 219 PHE A N 1
ATOM 1748 C CA . PHE A 1 219 ? -16.062 -12.023 -12.68 1 88.44 219 PHE A CA 1
ATOM 1749 C C . PHE A 1 219 ? -16.828 -12.766 -11.594 1 88.44 219 PHE A C 1
ATOM 1751 O O . PHE A 1 219 ? -16.406 -13.82 -11.125 1 88.44 219 PHE A O 1
ATOM 1758 N N . TYR A 1 220 ? -17.953 -12.305 -11.32 1 85.62 220 TYR A N 1
ATOM 1759 C CA . TYR A 1 220 ? -18.781 -12.922 -10.289 1 85.62 220 TYR A CA 1
ATOM 1760 C C . TYR A 1 220 ? -19.281 -14.289 -10.742 1 85.62 220 TYR A C 1
ATOM 1762 O O . TYR A 1 220 ? -19.422 -15.203 -9.922 1 85.62 220 TYR A O 1
ATOM 1770 N N . LYS A 1 221 ? -19.453 -14.414 -11.984 1 87.19 221 LYS A N 1
ATOM 1771 C CA . LYS A 1 221 ? -19.938 -15.672 -12.539 1 87.19 221 LYS A CA 1
ATOM 1772 C C . LYS A 1 221 ? -18.812 -16.719 -12.578 1 87.19 221 LYS A C 1
ATOM 1774 O O . LYS A 1 221 ? -19.078 -17.906 -12.422 1 87.19 221 LYS A O 1
ATOM 1779 N N . TYR A 1 222 ? -17.594 -16.234 -12.672 1 91.44 222 TYR A N 1
ATOM 1780 C CA . TYR A 1 222 ? -16.484 -17.141 -12.875 1 91.44 222 TYR A CA 1
ATOM 1781 C C . TYR A 1 222 ? -15.859 -17.547 -11.547 1 91.44 222 TYR A C 1
ATOM 1783 O O . TYR A 1 222 ? -15.164 -18.562 -11.461 1 91.44 222 TYR A O 1
ATOM 1791 N N . MET A 1 223 ? -16.062 -16.797 -10.531 1 92.94 223 MET A N 1
ATOM 1792 C CA . MET A 1 223 ? -15.43 -17.078 -9.25 1 92.94 223 MET A CA 1
ATOM 1793 C C . MET A 1 223 ? -15.922 -18.406 -8.688 1 92.94 223 MET A C 1
ATOM 1795 O O . MET A 1 223 ? -17.125 -18.656 -8.641 1 92.94 223 MET A O 1
ATOM 1799 N N . TYR A 1 224 ? -14.984 -19.203 -8.32 1 94.5 224 TYR A N 1
ATOM 1800 C CA . TYR A 1 224 ? -15.328 -20.5 -7.754 1 94.5 224 TYR A CA 1
ATOM 1801 C C . TYR A 1 224 ? -15.922 -20.344 -6.359 1 94.5 224 TYR A C 1
ATOM 1803 O O . TYR A 1 224 ? -16.891 -21.016 -6.012 1 94.5 224 TYR A O 1
ATOM 1811 N N . TYR A 1 225 ? -15.312 -19.562 -5.535 1 92.88 225 TYR A N 1
ATOM 1812 C CA . TYR A 1 225 ? -15.766 -19.266 -4.18 1 92.88 225 TYR A CA 1
ATOM 1813 C C . TYR A 1 225 ? -16.469 -17.906 -4.129 1 92.88 225 TYR A C 1
ATOM 1815 O O . TYR A 1 225 ? -16.203 -17.031 -4.965 1 92.88 225 TYR A O 1
ATOM 1823 N N . SER A 1 226 ? -17.25 -17.766 -3.102 1 88.69 226 SER A N 1
ATOM 1824 C CA . SER A 1 226 ? -17.953 -16.5 -2.924 1 88.69 226 SER A CA 1
ATOM 1825 C C . SER A 1 226 ? -16.969 -15.344 -2.787 1 88.69 226 SER A C 1
ATOM 1827 O O . SER A 1 226 ? -15.898 -15.5 -2.197 1 88.69 226 SER A O 1
ATOM 1829 N N . TYR A 1 227 ? -17.422 -14.164 -3.385 1 86.25 227 TYR A N 1
ATOM 1830 C CA . TYR A 1 227 ? -16.562 -12.977 -3.387 1 86.25 227 TYR A CA 1
ATOM 1831 C C . TYR A 1 227 ? -17.328 -11.758 -2.885 1 86.25 227 TYR A C 1
ATOM 1833 O O . TYR A 1 227 ? -18.453 -11.484 -3.336 1 86.25 227 TYR A O 1
ATOM 1841 N N . LYS A 1 228 ? -16.797 -11.172 -1.888 1 81.38 228 LYS A N 1
ATOM 1842 C CA . LYS A 1 228 ? -17.312 -9.898 -1.397 1 81.38 228 LYS A CA 1
ATOM 1843 C C . LYS A 1 228 ? -16.312 -8.766 -1.646 1 81.38 228 LYS A C 1
ATOM 1845 O O . LYS A 1 228 ? -15.133 -8.898 -1.343 1 81.38 228 LYS A O 1
ATOM 1850 N N . GLN A 1 229 ? -16.828 -7.727 -2.195 1 78.75 229 GLN A N 1
ATOM 1851 C CA . GLN A 1 229 ? -15.977 -6.566 -2.416 1 78.75 229 GLN A CA 1
ATOM 1852 C C . GLN A 1 229 ? -15.758 -5.785 -1.123 1 78.75 229 GLN A C 1
ATOM 1854 O O . GLN A 1 229 ? -16.516 -5.938 -0.166 1 78.75 229 GLN A O 1
ATOM 1859 N N . GLY A 1 230 ? -14.625 -4.957 -1.058 1 78.62 230 GLY A N 1
ATOM 1860 C CA . GLY A 1 230 ? -14.297 -4.195 0.136 1 78.62 230 GLY A CA 1
ATOM 1861 C C . GLY A 1 230 ? -13.195 -4.828 0.966 1 78.62 230 GLY A C 1
ATOM 1862 O O . GLY A 1 230 ? -12.453 -5.68 0.474 1 78.62 230 GLY A O 1
ATOM 1863 N N . THR A 1 231 ? -13.156 -4.41 2.166 1 73.62 231 THR A N 1
ATOM 1864 C CA . THR A 1 231 ? -12.062 -4.84 3.023 1 73.62 231 THR A CA 1
ATOM 1865 C C . THR A 1 231 ? -12.203 -6.316 3.381 1 73.62 231 THR A C 1
ATOM 1867 O O . THR A 1 231 ? -11.219 -6.973 3.729 1 73.62 231 THR A O 1
ATOM 1870 N N . GLU A 1 232 ? -13.32 -6.871 3.156 1 80.56 232 GLU A N 1
ATOM 1871 C CA . GLU A 1 232 ? -13.562 -8.266 3.51 1 80.56 232 GLU A CA 1
ATOM 1872 C C . GLU A 1 232 ? -13.164 -9.203 2.371 1 80.56 232 GLU A C 1
ATOM 1874 O O . GLU A 1 232 ? -13.148 -10.422 2.543 1 80.56 232 GLU A O 1
ATOM 1879 N N . CYS A 1 233 ? -12.82 -8.57 1.337 1 83.38 233 CYS A N 1
ATOM 1880 C CA . CYS A 1 233 ? -12.516 -9.391 0.171 1 83.38 233 CYS A CA 1
ATOM 1881 C C . CYS A 1 233 ? -11.141 -10.047 0.304 1 83.38 233 CYS A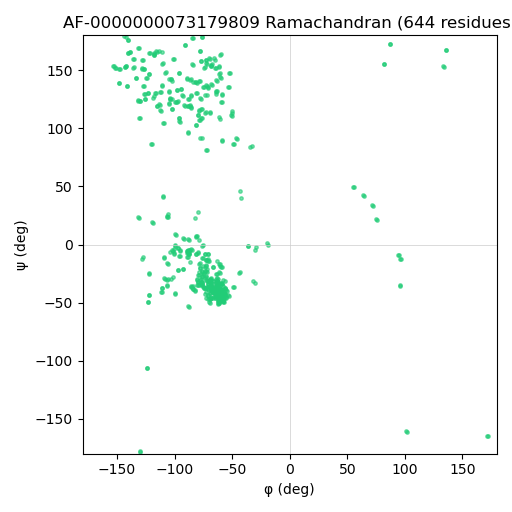 C 1
ATOM 1883 O O . CYS A 1 233 ? -10.953 -11.188 -0.11 1 83.38 233 CYS A O 1
ATOM 1885 N N . CYS A 1 234 ? -10.344 -9.375 0.911 1 91.56 234 CYS A N 1
ATOM 1886 C CA . CYS A 1 234 ? -8.945 -9.719 0.672 1 91.56 234 CYS A CA 1
ATOM 1887 C C . CYS A 1 234 ? -8.211 -9.977 1.984 1 91.56 234 CYS A C 1
ATOM 1889 O O . CYS A 1 234 ? -8.406 -9.25 2.961 1 91.56 234 CYS A O 1
ATOM 1891 N N . SER A 1 235 ? -7.469 -10.961 1.968 1 93.75 235 SER A N 1
ATOM 1892 C CA . SER A 1 235 ? -6.711 -11.398 3.135 1 93.75 235 SER A CA 1
ATOM 1893 C C . SER A 1 235 ? -5.668 -10.367 3.537 1 93.75 235 SER A C 1
ATOM 1895 O O . SER A 1 235 ? -5.125 -9.656 2.684 1 93.75 235 SER A O 1
ATOM 1897 N N . ASP A 1 236 ? -5.305 -10.32 4.859 1 90.75 236 ASP A N 1
ATOM 1898 C CA . ASP A 1 236 ? -4.184 -9.516 5.332 1 90.75 236 ASP A CA 1
ATOM 1899 C C . ASP A 1 236 ? -2.857 -10.047 4.793 1 90.75 236 ASP A C 1
ATOM 1901 O O . ASP A 1 236 ? -1.842 -9.352 4.824 1 90.75 236 ASP A O 1
ATOM 1905 N N . TYR A 1 237 ? -2.9 -11.305 4.367 1 93.94 237 TYR A N 1
ATOM 1906 C CA . TYR A 1 237 ? -1.729 -11.938 3.771 1 93.94 237 TYR A CA 1
ATOM 1907 C C . TYR A 1 237 ? -1.935 -12.164 2.279 1 93.94 237 TYR A C 1
ATOM 1909 O O . TYR A 1 237 ? -1.601 -13.234 1.755 1 93.94 237 TYR A O 1
ATOM 1917 N N . VAL A 1 238 ? -2.541 -11.141 1.688 1 96.38 238 VAL A N 1
ATOM 1918 C CA . VAL A 1 238 ? -2.754 -11.172 0.245 1 96.38 238 VAL A CA 1
ATOM 1919 C C . VAL A 1 238 ? -1.438 -11.469 -0.468 1 96.38 238 VAL A C 1
ATOM 1921 O O . VAL A 1 238 ? -0.369 -11.055 -0.009 1 96.38 238 VAL A O 1
ATOM 1924 N N . ILE A 1 239 ? -1.511 -12.148 -1.591 1 98.44 239 ILE A N 1
ATOM 1925 C CA . ILE A 1 239 ? -0.321 -12.648 -2.268 1 98.44 239 ILE A CA 1
ATOM 1926 C C . ILE A 1 239 ? -0.115 -11.898 -3.58 1 98.44 239 ILE A C 1
ATOM 1928 O O . ILE A 1 239 ? 1.018 -11.578 -3.951 1 98.44 239 ILE A O 1
ATOM 1932 N N . SER A 1 240 ? -1.215 -11.633 -4.32 1 98.62 240 SER A N 1
ATOM 1933 C CA . SER A 1 240 ? -0.946 -11.062 -5.633 1 98.62 240 SER A CA 1
ATOM 1934 C C . SER A 1 240 ? -2.1 -10.172 -6.094 1 98.62 240 SER A C 1
ATOM 1936 O O . SER A 1 240 ? -3.242 -10.359 -5.672 1 98.62 240 SER A O 1
ATOM 1938 N N . PHE A 1 241 ? -1.761 -9.227 -6.887 1 98 241 PHE A N 1
ATOM 1939 C CA . PHE A 1 241 ? -2.676 -8.375 -7.637 1 98 241 PHE A CA 1
ATOM 1940 C C . PHE A 1 241 ? -2.324 -8.383 -9.117 1 98 241 PHE A C 1
ATOM 1942 O O . PHE A 1 241 ? -1.158 -8.539 -9.484 1 98 241 PHE A O 1
ATOM 1949 N N . HIS A 1 242 ? -3.352 -8.18 -9.953 1 97.5 242 HIS A N 1
ATOM 1950 C CA . HIS A 1 242 ? -3.182 -8.102 -11.406 1 97.5 242 HIS A CA 1
ATOM 1951 C C . HIS A 1 242 ? -3.592 -6.734 -11.938 1 97.5 242 HIS A C 1
ATOM 1953 O O . HIS A 1 242 ? -4.184 -5.934 -11.211 1 97.5 242 HIS A O 1
ATOM 1959 N N . TYR A 1 243 ? -3.143 -6.426 -13.188 1 96.19 243 TYR A N 1
ATOM 1960 C CA . TYR A 1 243 ? -3.357 -5.133 -13.828 1 96.19 243 TYR A CA 1
ATOM 1961 C C . TYR A 1 243 ? -2.648 -4.02 -13.07 1 96.19 243 TYR A C 1
ATOM 1963 O O . TYR A 1 243 ? -3.24 -2.973 -12.797 1 96.19 243 TYR A O 1
ATOM 1971 N N . VAL A 1 244 ? -1.48 -4.281 -12.656 1 96.75 244 VAL A N 1
ATOM 1972 C CA . VAL A 1 244 ? -0.628 -3.324 -11.953 1 96.75 244 VAL A CA 1
ATOM 1973 C C . VAL A 1 244 ? 0.315 -2.65 -12.945 1 96.75 244 VAL A C 1
ATOM 1975 O O . VAL A 1 244 ? 1.274 -3.266 -13.422 1 96.75 244 VAL A O 1
ATOM 1978 N N . ASN A 1 245 ? 0.022 -1.437 -13.242 1 93.81 245 ASN A N 1
ATOM 1979 C CA . ASN A 1 245 ? 0.903 -0.719 -14.156 1 93.81 245 ASN A CA 1
ATOM 1980 C C . ASN A 1 245 ? 2.191 -0.282 -13.469 1 93.81 245 ASN A C 1
ATOM 1982 O O . ASN A 1 245 ? 2.367 -0.509 -12.273 1 93.81 245 ASN A O 1
ATOM 1986 N N . ALA A 1 246 ? 3.076 0.355 -14.242 1 93.06 246 ALA A N 1
ATOM 1987 C CA . ALA A 1 246 ? 4.438 0.618 -13.781 1 93.06 246 ALA A CA 1
ATOM 1988 C C . ALA A 1 246 ? 4.43 1.522 -12.547 1 93.06 246 ALA A C 1
ATOM 1990 O O . ALA A 1 246 ? 5.02 1.184 -11.523 1 93.06 246 ALA A O 1
ATOM 1991 N N . PRO A 1 247 ? 3.746 2.676 -12.508 1 91.94 247 PRO A N 1
ATOM 1992 C CA . PRO A 1 247 ? 3.75 3.51 -11.305 1 91.94 247 PRO A CA 1
ATOM 1993 C C . PRO A 1 247 ? 3.178 2.791 -10.086 1 91.94 247 PRO A C 1
ATOM 1995 O O . PRO A 1 247 ? 3.717 2.916 -8.984 1 91.94 247 PRO A O 1
ATOM 1998 N N . MET A 1 248 ? 2.186 2.049 -10.328 1 94.25 248 MET A N 1
ATOM 1999 C CA . MET A 1 248 ? 1.575 1.312 -9.227 1 94.25 248 MET A CA 1
ATOM 2000 C C . MET A 1 248 ? 2.51 0.219 -8.719 1 94.25 248 MET A C 1
ATOM 2002 O O . MET A 1 248 ? 2.549 -0.064 -7.523 1 94.25 248 MET A O 1
ATOM 2006 N N . MET A 1 249 ? 3.262 -0.391 -9.633 1 95.56 249 MET A N 1
ATOM 2007 C CA . MET A 1 249 ? 4.238 -1.413 -9.266 1 95.56 249 MET A CA 1
ATOM 2008 C C . MET A 1 249 ? 5.215 -0.882 -8.219 1 95.56 249 MET A C 1
ATOM 2010 O O . MET A 1 249 ? 5.422 -1.509 -7.18 1 95.56 249 MET A O 1
ATOM 2014 N N . TYR A 1 250 ? 5.695 0.267 -8.445 1 93.75 250 TYR A N 1
ATOM 2015 C CA . TYR A 1 250 ? 6.664 0.871 -7.535 1 93.75 250 TYR A CA 1
ATOM 2016 C C . TYR A 1 250 ? 5.988 1.36 -6.262 1 93.75 250 TYR A C 1
ATOM 2018 O O . TYR A 1 250 ? 6.559 1.266 -5.172 1 93.75 250 TYR A O 1
ATOM 2026 N N . ALA A 1 251 ? 4.793 1.876 -6.41 1 94.31 251 ALA A N 1
ATOM 2027 C CA . ALA A 1 251 ? 4.051 2.322 -5.234 1 94.31 251 ALA A CA 1
ATOM 2028 C C . ALA A 1 251 ? 3.766 1.158 -4.293 1 94.31 251 ALA A C 1
ATOM 2030 O O . ALA A 1 251 ? 3.975 1.266 -3.08 1 94.31 251 ALA A O 1
ATOM 2031 N N . LEU A 1 252 ? 3.314 0.045 -4.875 1 95.81 252 LEU A N 1
ATOM 2032 C CA . LEU A 1 252 ? 3.045 -1.133 -4.059 1 95.81 252 LEU A CA 1
ATOM 2033 C C . LEU A 1 252 ? 4.32 -1.632 -3.387 1 95.81 252 LEU A C 1
ATOM 2035 O O . LEU A 1 252 ? 4.312 -1.955 -2.197 1 95.81 252 LEU A O 1
ATOM 2039 N N . ASN A 1 253 ? 5.359 -1.664 -4.176 1 94.38 253 ASN A N 1
ATOM 2040 C CA . ASN A 1 253 ? 6.637 -2.107 -3.625 1 94.38 253 ASN A CA 1
ATOM 2041 C C . ASN A 1 253 ? 7.078 -1.23 -2.457 1 94.38 253 ASN A C 1
ATOM 2043 O O . ASN A 1 253 ? 7.516 -1.739 -1.423 1 94.38 253 ASN A O 1
ATOM 2047 N N . TYR A 1 254 ? 6.914 0.048 -2.555 1 93.19 254 TYR A N 1
ATOM 2048 C CA . TYR A 1 254 ? 7.297 1.001 -1.518 1 93.19 254 TYR A CA 1
ATOM 2049 C C . TYR A 1 254 ? 6.395 0.867 -0.297 1 93.19 254 TYR A C 1
ATOM 2051 O O . TYR A 1 254 ? 6.879 0.759 0.832 1 93.19 254 TYR A O 1
ATOM 2059 N N . ILE A 1 255 ? 5.109 0.807 -0.51 1 93.81 255 ILE A N 1
ATOM 2060 C CA . ILE A 1 255 ? 4.148 0.831 0.589 1 93.81 255 ILE A CA 1
ATOM 2061 C C . ILE A 1 255 ? 4.215 -0.486 1.359 1 93.81 255 ILE A C 1
ATOM 2063 O O . ILE A 1 255 ? 4.191 -0.493 2.592 1 93.81 255 ILE A O 1
ATOM 2067 N N . ILE A 1 256 ? 4.387 -1.564 0.688 1 92.56 256 ILE A N 1
ATOM 2068 C CA . ILE A 1 256 ? 4.332 -2.873 1.333 1 92.56 256 ILE A CA 1
ATOM 2069 C C . ILE A 1 256 ? 5.652 -3.152 2.047 1 92.56 256 ILE A C 1
ATOM 2071 O O . ILE A 1 256 ? 5.664 -3.686 3.158 1 92.56 256 ILE A O 1
ATOM 2075 N N . TYR A 1 257 ? 6.754 -2.707 1.521 1 90.44 257 TYR A N 1
ATOM 2076 C CA . TYR A 1 257 ? 8.023 -3.193 2.057 1 90.44 257 TYR A CA 1
ATOM 2077 C C . TYR A 1 257 ? 8.742 -2.094 2.824 1 90.44 257 TYR A C 1
ATOM 2079 O O . TYR A 1 257 ? 9.688 -2.367 3.568 1 90.44 257 TYR A O 1
ATOM 2087 N N . HIS A 1 258 ? 8.258 -0.856 2.689 1 88.56 258 HIS A N 1
ATOM 2088 C CA . HIS A 1 258 ? 9 0.21 3.354 1 88.56 258 HIS A CA 1
ATOM 2089 C C . HIS A 1 258 ? 8.117 0.963 4.34 1 88.56 258 HIS A C 1
ATOM 2091 O O . HIS A 1 258 ? 8.531 1.233 5.473 1 88.56 258 HIS A O 1
ATOM 2097 N N . VAL A 1 259 ? 6.906 1.257 3.932 1 90.62 259 VAL A N 1
ATOM 2098 C CA . VAL A 1 259 ? 6.059 2.104 4.766 1 90.62 259 VAL A CA 1
ATOM 2099 C C . VAL A 1 259 ? 5.621 1.334 6.008 1 90.62 259 VAL A C 1
ATOM 2101 O O . VAL A 1 259 ? 5.25 0.161 5.922 1 90.62 259 VAL A O 1
ATOM 2104 N N . ARG A 1 260 ? 5.723 2.059 7.109 1 86.06 260 ARG A N 1
ATOM 2105 C CA . ARG A 1 260 ? 5.324 1.522 8.406 1 86.06 260 ARG A CA 1
ATOM 2106 C C . ARG A 1 260 ? 4.434 2.508 9.156 1 86.06 260 ARG A C 1
ATOM 2108 O O . ARG A 1 260 ? 4.766 3.689 9.266 1 86.06 260 ARG A O 1
ATOM 2115 N N . ALA A 1 261 ? 3.273 2.045 9.523 1 89.5 261 ALA A N 1
ATOM 2116 C CA . ALA A 1 261 ? 2.51 2.83 10.492 1 89.5 261 ALA A CA 1
ATOM 2117 C C . ALA A 1 261 ? 3.039 2.619 11.906 1 89.5 261 ALA A C 1
ATOM 2119 O O . ALA A 1 261 ? 2.85 1.552 12.492 1 89.5 261 ALA A O 1
ATOM 2120 N N . PHE A 1 262 ? 3.695 3.592 12.406 1 87.94 262 PHE A N 1
ATOM 2121 C CA . PHE A 1 262 ? 4.441 3.463 13.656 1 87.94 262 PHE A CA 1
ATOM 2122 C C . PHE A 1 262 ? 3.523 3.049 14.797 1 87.94 262 PHE A C 1
ATOM 2124 O O . PHE A 1 262 ? 2.451 3.629 14.977 1 87.94 262 PHE A O 1
ATOM 2131 N N . GLY A 1 263 ? 3.916 2.045 15.5 1 79.62 263 GLY A N 1
ATOM 2132 C CA . GLY A 1 263 ? 3.236 1.638 16.719 1 79.62 263 GLY A CA 1
ATOM 2133 C C . GLY A 1 263 ? 2.223 0.531 16.5 1 79.62 263 GLY A C 1
ATOM 2134 O O . GLY A 1 263 ? 1.695 -0.037 17.453 1 79.62 263 GLY A O 1
ATOM 2135 N N . LEU A 1 264 ? 1.854 0.207 15.25 1 77.06 264 LEU A N 1
ATOM 2136 C CA . LEU A 1 264 ? 0.842 -0.811 14.984 1 77.06 264 LEU A CA 1
ATOM 2137 C C . LEU A 1 264 ? 1.452 -2.207 15.031 1 77.06 264 LEU A C 1
ATOM 2139 O O . LEU A 1 264 ? 0.765 -3.18 15.352 1 77.06 264 LEU A O 1
ATOM 2143 N N . VAL A 1 265 ? 2.719 -2.279 14.445 1 62.41 265 VAL A N 1
ATOM 2144 C CA . VAL A 1 265 ? 3.348 -3.596 14.469 1 62.41 265 VAL A CA 1
ATOM 2145 C C . VAL A 1 265 ? 4.406 -3.643 15.57 1 62.41 265 VAL A C 1
ATOM 2147 O O . VAL A 1 265 ? 5.066 -2.639 15.844 1 62.41 265 VAL A O 1
ATOM 2150 N N . ILE A 1 266 ? 4.484 -4.496 16.531 1 51.78 266 ILE A N 1
ATOM 2151 C CA . ILE A 1 266 ? 5.363 -4.68 17.672 1 51.78 266 ILE A CA 1
ATOM 2152 C C . ILE A 1 266 ? 6.816 -4.473 17.25 1 51.78 266 ILE A C 1
ATOM 2154 O O . ILE A 1 266 ? 7.625 -3.959 18.031 1 51.78 266 ILE A O 1
ATOM 2158 N N . GLY A 1 267 ? 7.195 -4.625 16.125 1 53.5 267 GLY A N 1
ATOM 2159 C CA . GLY A 1 267 ? 8.617 -4.645 15.805 1 53.5 267 GLY A CA 1
ATOM 2160 C C . GLY A 1 267 ? 9.25 -3.27 15.836 1 53.5 267 GLY A C 1
ATOM 2161 O O . GLY A 1 267 ? 10.453 -3.131 15.594 1 53.5 267 GLY A O 1
ATOM 2162 N N . ASP A 1 268 ? 8.492 -2.252 16.125 1 50.91 268 ASP A N 1
ATOM 2163 C CA . ASP A 1 268 ? 9.047 -0.904 16.031 1 50.91 268 ASP A CA 1
ATOM 2164 C C . ASP A 1 268 ? 10.094 -0.659 17.109 1 50.91 268 ASP A C 1
ATOM 2166 O O . ASP A 1 268 ? 10.969 0.2 16.953 1 50.91 268 ASP A O 1
ATOM 2170 N N . PHE A 1 269 ? 9.984 -1.296 18.25 1 50.88 269 PHE A N 1
ATOM 2171 C CA . PHE A 1 269 ? 10.969 -1.064 19.297 1 50.88 269 PHE A CA 1
ATOM 2172 C C . PHE A 1 269 ? 11.961 -2.219 19.375 1 50.88 269 PHE A C 1
ATOM 2174 O O . PHE A 1 269 ? 13.062 -2.059 19.906 1 50.88 269 PHE A O 1
ATOM 2181 N N . LEU A 1 270 ? 11.5 -3.375 19.031 1 47.94 270 LEU A N 1
ATOM 2182 C CA . LEU A 1 270 ? 12.367 -4.527 19.25 1 47.94 270 LEU A CA 1
ATOM 2183 C C . LEU A 1 270 ? 13.703 -4.348 18.547 1 47.94 270 LEU A C 1
ATOM 2185 O O . LEU A 1 270 ? 14.727 -4.855 19.016 1 47.94 270 LEU A O 1
ATOM 2189 N N . ASP A 1 271 ? 13.664 -3.678 17.5 1 45.44 271 ASP A N 1
ATOM 2190 C CA . ASP A 1 271 ? 14.984 -3.586 16.875 1 45.44 271 ASP A CA 1
ATOM 2191 C C . ASP A 1 271 ? 15.93 -2.732 17.703 1 45.44 271 ASP A C 1
ATOM 2193 O O . ASP A 1 271 ? 17.156 -2.824 17.562 1 45.44 271 ASP A O 1
ATOM 2197 N N . ASP A 1 272 ? 15.422 -1.741 18.375 1 41.94 272 ASP A N 1
ATOM 2198 C CA . ASP A 1 272 ? 16.359 -0.898 19.109 1 41.94 272 ASP A CA 1
ATOM 2199 C C . ASP A 1 272 ? 16.719 -1.517 20.453 1 41.94 272 ASP A C 1
ATOM 2201 O O . ASP A 1 272 ? 16.406 -0.949 21.5 1 41.94 272 ASP A O 1
ATOM 2205 N N . GLN A 1 273 ? 16.578 -2.768 20.578 1 39 273 GLN A N 1
ATOM 2206 C CA . GLN A 1 273 ? 17.094 -3.352 2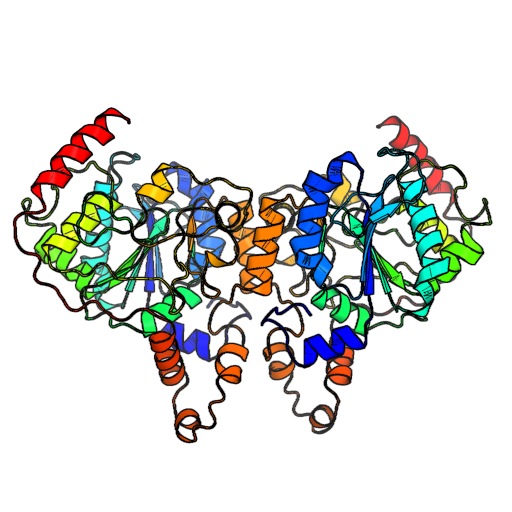1.812 1 39 273 GLN A CA 1
ATOM 2207 C C . GLN A 1 273 ? 18.453 -2.771 22.172 1 39 273 GLN A C 1
ATOM 2209 O O . GLN A 1 273 ? 19.484 -3.26 21.703 1 39 273 GLN A O 1
ATOM 2214 N N . THR A 1 274 ? 18.531 -1.531 22.094 1 40.09 274 THR A N 1
ATOM 2215 C CA . THR A 1 274 ? 19.75 -1.125 22.781 1 40.09 274 THR A CA 1
ATOM 2216 C C . THR A 1 274 ? 19.828 -1.75 24.172 1 40.09 274 THR A C 1
ATOM 2218 O O . THR A 1 274 ? 18.797 -1.896 24.844 1 40.09 274 THR A O 1
ATOM 2221 N N . ASP A 1 275 ? 20.734 -2.592 24.375 1 39.03 275 ASP A N 1
ATOM 2222 C CA . ASP A 1 275 ? 21.281 -3.152 25.609 1 39.03 275 ASP A CA 1
ATOM 2223 C C . ASP A 1 275 ? 21.172 -2.154 26.766 1 39.03 275 ASP A C 1
ATOM 2225 O O . ASP A 1 275 ? 21.781 -2.348 27.812 1 39.03 275 ASP A O 1
ATOM 2229 N N . ASP A 1 276 ? 20.688 -1.052 26.469 1 38.94 276 ASP A N 1
ATOM 2230 C CA . ASP A 1 276 ? 20.828 -0.176 27.641 1 38.94 276 ASP A CA 1
ATOM 2231 C C . ASP A 1 276 ? 19.781 -0.511 28.703 1 38.94 276 ASP A C 1
ATOM 2233 O O . ASP A 1 276 ? 18.578 -0.475 28.422 1 38.94 276 ASP A O 1
ATOM 2237 N N . ALA A 1 277 ? 20.062 -1.099 29.844 1 45.5 277 ALA A N 1
ATOM 2238 C CA . ALA A 1 277 ? 19.359 -1.374 31.078 1 45.5 277 ALA A CA 1
ATOM 2239 C C . ALA A 1 277 ? 18.344 -0.274 31.391 1 45.5 277 ALA A C 1
ATOM 2241 O O . ALA A 1 277 ? 17.25 -0.551 31.875 1 45.5 277 ALA A O 1
ATOM 2242 N N . ALA A 1 278 ? 18.516 0.879 31.062 1 44.59 278 ALA A N 1
ATOM 2243 C CA . ALA A 1 278 ? 17.656 2.02 31.359 1 44.59 278 ALA A CA 1
ATOM 2244 C C . ALA A 1 278 ? 16.438 2.037 30.438 1 44.59 278 ALA A C 1
ATOM 2246 O O . ALA A 1 278 ? 15.359 2.49 30.828 1 44.59 278 ALA A O 1
ATOM 2247 N N . ALA A 1 279 ? 16.531 1.596 29.219 1 52.5 279 ALA A N 1
ATOM 2248 C CA . ALA A 1 279 ? 15.445 1.501 28.266 1 52.5 279 ALA A CA 1
ATOM 2249 C C . ALA A 1 279 ? 14.352 0.554 28.75 1 52.5 279 ALA A C 1
ATOM 2251 O O . ALA A 1 279 ? 13.164 0.792 28.516 1 52.5 279 ALA A O 1
ATOM 2252 N N . ASP A 1 280 ? 14.75 -0.469 29.438 1 54.88 280 ASP A N 1
ATOM 2253 C CA . ASP A 1 280 ? 13.82 -1.439 30 1 54.88 280 ASP A CA 1
ATOM 2254 C C . ASP A 1 280 ? 12.883 -0.776 31 1 54.88 280 ASP A C 1
ATOM 2256 O O . ASP A 1 280 ? 11.75 -1.227 31.203 1 54.88 280 ASP A O 1
ATOM 2260 N N . GLN A 1 281 ? 13.297 0.441 31.453 1 55.25 281 GLN A N 1
ATOM 2261 C CA . GLN A 1 281 ? 12.492 1.053 32.5 1 55.25 281 GLN A CA 1
ATOM 2262 C C . GLN A 1 281 ? 11.617 2.174 31.938 1 55.25 281 GLN A C 1
ATOM 2264 O O . GLN A 1 281 ? 10.68 2.623 32.594 1 55.25 281 GLN A O 1
ATOM 2269 N N . MET A 1 282 ? 11.797 2.477 30.75 1 68.19 282 MET A N 1
ATOM 2270 C CA . MET A 1 282 ? 11.031 3.57 30.156 1 68.19 282 MET A CA 1
ATOM 2271 C C . MET A 1 282 ? 9.648 3.092 29.719 1 68.19 282 MET A C 1
ATOM 2273 O O . MET A 1 282 ? 9.5 1.967 29.234 1 68.19 282 MET A O 1
ATOM 2277 N N . SER A 1 283 ? 8.773 4.035 30.016 1 77.12 283 SER A N 1
ATOM 2278 C CA . SER A 1 283 ? 7.434 3.771 29.484 1 77.12 283 SER A CA 1
ATOM 2279 C C . SER A 1 283 ? 7.441 3.703 27.969 1 77.12 283 SER A C 1
ATOM 2281 O O . SER A 1 283 ? 8.391 4.156 27.328 1 77.12 283 SER A O 1
ATOM 2283 N N . LEU A 1 284 ? 6.629 3.062 27.422 1 78.25 284 LEU A N 1
ATOM 2284 C CA . LEU A 1 284 ? 6.457 2.957 25.984 1 78.25 284 LEU A CA 1
ATOM 2285 C C . LEU A 1 284 ? 6.461 4.336 25.328 1 78.25 284 LEU A C 1
ATOM 2287 O O . LEU A 1 284 ? 7.074 4.531 24.281 1 78.25 284 LEU A O 1
ATOM 2291 N N . LEU A 1 285 ? 5.875 5.188 26.078 1 84.94 285 LEU A N 1
ATOM 2292 C CA . LEU A 1 285 ? 5.758 6.539 25.531 1 84.94 285 LEU A CA 1
ATOM 2293 C C . LEU A 1 285 ? 7.117 7.23 25.5 1 84.94 285 LEU A C 1
ATOM 2295 O O . LEU A 1 285 ? 7.449 7.914 24.531 1 84.94 285 LEU A O 1
ATOM 2299 N N . GLU A 1 286 ? 7.824 7.102 26.516 1 86.31 286 GLU A N 1
ATOM 2300 C CA . GLU A 1 286 ? 9.133 7.738 26.578 1 86.31 286 GLU A CA 1
ATOM 2301 C C . GLU A 1 286 ? 10.094 7.145 25.547 1 86.31 286 GLU A C 1
ATOM 2303 O O . GLU A 1 286 ? 10.883 7.871 24.938 1 86.31 286 GLU A O 1
ATOM 2308 N N . ARG A 1 287 ? 10.047 5.887 25.359 1 81.69 287 ARG A N 1
ATOM 2309 C CA . ARG A 1 287 ? 10.867 5.246 24.328 1 81.69 287 ARG A CA 1
ATOM 2310 C C . ARG A 1 287 ? 10.492 5.742 22.938 1 81.69 287 ARG A C 1
ATOM 2312 O O . ARG A 1 287 ? 11.367 5.992 22.109 1 81.69 287 ARG A O 1
ATOM 2319 N N . ALA A 1 288 ? 9.219 5.855 22.75 1 85.75 288 ALA A N 1
ATOM 2320 C CA . ALA A 1 288 ? 8.734 6.371 21.484 1 85.75 288 ALA A CA 1
ATOM 2321 C C . ALA A 1 288 ? 9.203 7.805 21.25 1 85.75 288 ALA A C 1
ATOM 2323 O O . ALA A 1 288 ? 9.578 8.172 20.125 1 85.75 288 ALA A O 1
ATOM 2324 N N . LYS A 1 289 ? 9.203 8.562 22.266 1 89.25 289 LYS A N 1
ATOM 2325 C CA . LYS A 1 289 ? 9.633 9.953 22.188 1 89.25 289 LYS A CA 1
ATOM 2326 C C . LYS A 1 289 ? 11.109 10.047 21.812 1 89.25 289 LYS A C 1
ATOM 2328 O O . LYS A 1 289 ? 11.492 10.836 20.938 1 89.25 289 LYS A O 1
ATOM 2333 N N . GLN A 1 290 ? 11.914 9.25 22.406 1 85.31 290 GLN A N 1
ATOM 2334 C CA . GLN A 1 290 ? 13.344 9.25 22.094 1 85.31 290 GLN A CA 1
ATOM 2335 C C . GLN A 1 290 ? 13.602 8.836 20.656 1 85.31 290 GLN A C 1
ATOM 2337 O O . GLN A 1 290 ? 14.461 9.414 19.984 1 85.31 290 GLN A O 1
ATOM 2342 N N . LYS A 1 291 ? 12.906 7.867 20.266 1 86.56 291 LYS A N 1
ATOM 2343 C CA . LYS A 1 291 ? 13.039 7.449 18.859 1 86.56 291 LYS A CA 1
ATOM 2344 C C . LYS A 1 291 ? 12.602 8.562 17.922 1 86.56 291 LYS A C 1
ATOM 2346 O O . LYS A 1 291 ? 13.25 8.805 16.891 1 86.56 291 LYS A O 1
ATOM 2351 N N . ALA A 1 292 ? 11.461 9.203 18.25 1 91.5 292 ALA A N 1
ATOM 2352 C CA . ALA A 1 292 ? 10.953 10.305 17.438 1 91.5 292 ALA A CA 1
ATOM 2353 C C . ALA A 1 292 ? 11.984 11.414 17.312 1 91.5 292 ALA A C 1
ATOM 2355 O O . ALA A 1 292 ? 12.188 11.969 16.219 1 91.5 292 ALA A O 1
ATOM 2356 N N . ILE A 1 293 ? 12.609 11.742 18.375 1 91.12 293 ILE A N 1
ATOM 2357 C CA . ILE A 1 293 ? 13.617 12.797 18.391 1 91.12 293 ILE A CA 1
ATOM 2358 C C . ILE A 1 293 ? 14.789 12.398 17.484 1 91.12 293 ILE A C 1
ATOM 2360 O O . ILE A 1 293 ? 15.281 13.211 16.703 1 91.12 293 ILE A O 1
ATOM 2364 N N . ARG A 1 294 ? 15.164 11.141 17.547 1 87.81 294 ARG A N 1
ATOM 2365 C CA . ARG A 1 294 ? 16.281 10.656 16.734 1 87.81 294 ARG A CA 1
ATOM 2366 C C . ARG A 1 294 ? 15.922 10.633 15.258 1 87.81 294 ARG A C 1
ATOM 2368 O O . ARG A 1 294 ? 16.781 10.859 14.398 1 87.81 294 ARG A O 1
ATOM 2375 N N . TYR A 1 295 ? 14.617 10.422 15.008 1 89.75 295 TYR A N 1
ATOM 2376 C CA . TYR A 1 295 ? 14.188 10.203 13.633 1 89.75 295 TYR A CA 1
ATOM 2377 C C . TYR A 1 295 ? 13.703 11.508 13 1 89.75 295 TYR A C 1
ATOM 2379 O O . TYR A 1 295 ? 13.305 11.523 11.836 1 89.75 295 TYR A O 1
ATOM 2387 N N . SER A 1 296 ? 13.625 12.609 13.766 1 93.81 296 SER A N 1
ATOM 2388 C CA . SER A 1 296 ? 13.109 13.875 13.258 1 93.81 296 SER A CA 1
ATOM 2389 C C . SER A 1 296 ? 14.188 14.953 13.258 1 93.81 296 SER A C 1
ATOM 2391 O O . SER A 1 296 ? 15.266 14.758 13.82 1 93.81 296 SER A O 1
ATOM 2393 N N . LYS A 1 297 ? 13.875 16.016 12.555 1 91.38 297 LYS A N 1
ATOM 2394 C CA . LYS A 1 297 ? 14.797 17.141 12.469 1 91.38 297 LYS A CA 1
ATOM 2395 C C . LYS A 1 297 ? 14.703 18.031 13.695 1 91.38 297 LYS A C 1
ATOM 2397 O O . LYS A 1 297 ? 13.602 18.281 14.203 1 91.38 297 LYS A O 1
ATOM 2402 N N . PRO A 1 298 ? 15.852 18.484 14.164 1 86.81 298 PRO A N 1
ATOM 2403 C CA . PRO A 1 298 ? 15.797 19.391 15.312 1 86.81 298 PRO A CA 1
ATOM 2404 C C . PRO A 1 298 ? 15.18 20.75 14.969 1 86.81 298 PRO A C 1
ATOM 2406 O O . PRO A 1 298 ? 15.133 21.141 13.797 1 86.81 298 PRO A O 1
ATOM 2409 N N . LEU A 1 299 ? 14.586 21.453 15.984 1 86.75 299 LEU A N 1
ATOM 2410 C CA . LEU A 1 299 ? 14.047 22.781 15.789 1 86.75 299 LEU A CA 1
ATOM 2411 C C . LEU A 1 299 ? 15.148 23.781 15.43 1 86.75 299 LEU A C 1
ATOM 2413 O O . LEU A 1 299 ? 16.25 23.719 15.977 1 86.75 299 LEU A O 1
ATOM 2417 N N . PRO A 1 300 ? 14.766 24.594 14.289 1 74.38 300 PRO A N 1
ATOM 2418 C CA . PRO A 1 300 ? 15.773 25.609 14.008 1 74.38 300 PRO A CA 1
ATOM 2419 C C . PRO A 1 300 ? 15.93 26.625 15.141 1 74.38 300 PRO A C 1
ATOM 2421 O O . PRO A 1 300 ? 14.969 26.891 15.867 1 74.38 300 PRO A O 1
ATOM 2424 N N . LYS A 1 301 ? 17.172 27.047 15.414 1 59.81 301 LYS A N 1
ATOM 2425 C CA . LYS A 1 301 ? 17.391 28.172 16.328 1 59.81 301 LYS A CA 1
ATOM 2426 C C . LYS A 1 301 ? 16.75 29.453 15.805 1 59.81 301 LYS A C 1
ATOM 2428 O O . LYS A 1 301 ? 16.781 29.719 14.609 1 59.81 301 LYS A O 1
ATOM 2433 N N . LEU A 1 302 ? 15.672 29.969 16.422 1 51.19 302 LEU A N 1
ATOM 2434 C CA . LEU A 1 302 ? 14.992 31.203 16.031 1 51.19 302 LEU A CA 1
ATOM 2435 C C . LEU A 1 302 ? 15.992 32.219 15.5 1 51.19 302 LEU A C 1
ATOM 2437 O O . LEU A 1 302 ? 16.906 32.625 16.203 1 51.19 302 LEU A O 1
ATOM 2441 N N . VAL A 1 303 ? 16.344 32.125 14.211 1 40.97 303 VAL A N 1
ATOM 2442 C CA . VAL A 1 303 ? 17.141 33.25 13.711 1 40.97 303 VAL A CA 1
ATOM 2443 C C . VAL A 1 303 ? 16.281 34.469 13.562 1 40.97 303 VAL A C 1
ATOM 2445 O O . VAL A 1 303 ? 15.188 34.438 12.992 1 40.97 303 VAL A O 1
ATOM 2448 N N . THR A 1 304 ? 16.422 35.531 14.266 1 37.5 304 THR A N 1
ATOM 2449 C CA . THR A 1 304 ? 15.859 36.875 14.07 1 37.5 304 THR A CA 1
ATOM 2450 C C . THR A 1 304 ? 16.094 37.344 12.641 1 37.5 304 THR A C 1
ATOM 2452 O O . THR A 1 304 ? 17.234 37.438 12.188 1 37.5 304 THR A O 1
ATOM 2455 N N . VAL A 1 305 ? 15.234 37.031 11.68 1 37.59 305 VAL A N 1
ATOM 2456 C CA . VAL A 1 305 ? 15.305 37.5 10.289 1 37.59 305 VAL A CA 1
ATOM 2457 C C . VAL A 1 305 ? 15.461 39 10.242 1 37.59 305 VAL A C 1
ATOM 2459 O O . VAL A 1 305 ? 14.617 39.75 10.766 1 37.59 305 VAL A O 1
ATOM 2462 N N . GLU A 1 306 ? 16.609 39.5 9.82 1 36.03 306 GLU A N 1
ATOM 2463 C CA . GLU A 1 306 ? 16.766 40.906 9.5 1 36.03 306 GLU A CA 1
ATOM 2464 C C . GLU A 1 306 ? 15.953 41.281 8.266 1 36.03 306 GLU A C 1
ATOM 2466 O O . GLU A 1 306 ? 15.648 40.438 7.426 1 36.03 306 GLU A O 1
ATOM 2471 N N . GLU A 1 307 ? 15.43 42.656 7.906 1 37.5 307 GLU A N 1
ATOM 2472 C CA . GLU A 1 307 ? 14.516 43.469 7.133 1 37.5 307 GLU A CA 1
ATOM 2473 C C . GLU A 1 307 ? 14.695 43.25 5.637 1 37.5 307 GLU A C 1
ATOM 2475 O O . GLU A 1 307 ? 13.734 43.312 4.871 1 37.5 307 GLU A O 1
ATOM 2480 N N . PRO A 1 308 ? 15.82 43.156 4.969 1 35.75 308 PRO A N 1
ATOM 2481 C CA . PRO A 1 308 ? 16.031 43.5 3.568 1 35.75 308 PRO A CA 1
ATOM 2482 C C . PRO A 1 308 ? 15.445 42.5 2.596 1 35.75 308 PRO A C 1
ATOM 2484 O O . PRO A 1 308 ? 15.141 42.844 1.451 1 35.75 308 PRO A O 1
ATOM 2487 N N . GLU A 1 309 ? 15.43 41.188 2.754 1 38.5 309 GLU A N 1
ATOM 2488 C CA . GLU A 1 309 ? 15.211 40.188 1.71 1 38.5 309 GLU A CA 1
ATOM 2489 C C . GLU A 1 309 ? 13.727 40.062 1.368 1 38.5 309 GLU A C 1
ATOM 2491 O O . GLU A 1 309 ? 13.359 39.344 0.426 1 38.5 309 GLU A O 1
ATOM 2496 N N . ALA A 1 310 ? 12.781 40.75 1.827 1 37.72 310 ALA A N 1
ATOM 2497 C CA . ALA A 1 310 ? 11.352 40.844 1.555 1 37.72 310 ALA A CA 1
ATOM 2498 C C . ALA A 1 310 ? 11.086 41.531 0.22 1 37.72 310 ALA A C 1
ATOM 2500 O O . ALA A 1 310 ? 10.086 41.25 -0.45 1 37.72 310 ALA A O 1
ATOM 2501 N N . ALA A 1 311 ? 11.859 42.344 -0.244 1 40.09 311 ALA A N 1
ATOM 2502 C CA . ALA A 1 311 ? 11.617 43.156 -1.44 1 40.09 311 ALA A CA 1
ATOM 2503 C C . ALA A 1 311 ? 11.695 42.312 -2.701 1 40.09 311 ALA A C 1
ATOM 2505 O O . ALA A 1 311 ? 10.898 42.469 -3.627 1 40.09 311 ALA A O 1
ATOM 2506 N N . GLU A 1 312 ? 12.68 41.375 -2.783 1 41.78 312 GLU A N 1
ATOM 2507 C CA . GLU A 1 312 ? 12.844 40.625 -4.027 1 41.78 312 GLU A CA 1
ATOM 2508 C C . GLU A 1 312 ? 11.711 39.625 -4.234 1 41.78 312 GLU A C 1
ATOM 2510 O O . GLU A 1 312 ? 11.359 39.312 -5.367 1 41.78 312 GLU A O 1
ATOM 2515 N N . LEU A 1 313 ? 11 39.156 -3.275 1 38.03 313 LEU A N 1
ATOM 2516 C CA . LEU A 1 313 ? 9.93 38.188 -3.344 1 38.03 313 LEU A CA 1
ATOM 2517 C C . LEU A 1 313 ? 8.656 38.812 -3.904 1 38.03 313 LEU A C 1
ATOM 2519 O O . LEU A 1 313 ? 7.859 38.125 -4.551 1 38.03 313 LEU A O 1
ATOM 2523 N N . ARG A 1 314 ? 8.453 40.094 -3.785 1 42.19 314 ARG A N 1
ATOM 2524 C CA . ARG A 1 314 ? 7.316 40.812 -4.375 1 42.19 314 ARG A CA 1
ATOM 2525 C C . ARG A 1 314 ? 7.414 40.844 -5.895 1 42.19 314 ARG A C 1
ATOM 2527 O O . ARG A 1 314 ? 6.406 40.688 -6.59 1 42.19 314 ARG A O 1
ATOM 2534 N N . SER A 1 315 ? 8.648 40.906 -6.352 1 46.47 315 SER A N 1
ATOM 2535 C CA . SER A 1 315 ? 8.781 41 -7.801 1 46.47 315 SER A CA 1
ATOM 2536 C C . SER A 1 315 ? 8.477 39.656 -8.477 1 46.47 315 SER A C 1
ATOM 2538 O O . SER A 1 315 ? 7.918 39.625 -9.57 1 46.47 315 SER A O 1
ATOM 2540 N N . MET A 1 316 ? 8.859 38.594 -7.898 1 41 316 MET A N 1
ATOM 2541 C CA . MET A 1 316 ? 8.609 37.281 -8.523 1 41 316 MET A CA 1
ATOM 2542 C C . MET A 1 316 ? 7.137 36.906 -8.438 1 41 316 MET A C 1
ATOM 2544 O O . MET A 1 316 ? 6.652 36.094 -9.227 1 41 316 MET A O 1
ATOM 2548 N N . GLU A 1 317 ? 6.379 37.312 -7.43 1 40.53 317 GLU A N 1
ATOM 2549 C CA . GLU A 1 317 ? 4.934 37.156 -7.316 1 40.53 317 GLU A CA 1
ATOM 2550 C C . GLU A 1 317 ? 4.215 37.812 -8.5 1 40.53 317 GLU A C 1
ATOM 2552 O O . GLU A 1 317 ? 3.25 37.25 -9.023 1 40.53 317 GLU A O 1
ATOM 2557 N N . GLU A 1 318 ? 4.629 39 -8.836 1 42.75 318 GLU A N 1
ATOM 2558 C CA . GLU A 1 318 ? 3.99 39.688 -9.953 1 42.75 318 GLU A CA 1
ATOM 2559 C C . GLU A 1 318 ? 4.184 38.906 -11.258 1 42.75 318 GLU A C 1
ATOM 2561 O O . GLU A 1 318 ? 3.291 38.875 -12.109 1 42.75 318 GLU A O 1
ATOM 2566 N N . LYS A 1 319 ? 5.309 38.219 -11.273 1 49.34 319 LYS A N 1
ATOM 2567 C CA . LYS A 1 319 ? 5.523 37.469 -12.508 1 49.34 319 LYS A CA 1
ATOM 2568 C C . LYS A 1 319 ? 4.734 36.156 -12.508 1 49.34 319 LYS A C 1
ATOM 2570 O O . LYS A 1 319 ? 4.387 35.656 -13.57 1 49.34 319 LYS A O 1
ATOM 2575 N N . MET A 1 320 ? 4.52 35.438 -11.492 1 37.56 320 MET A N 1
ATOM 2576 C CA . MET A 1 320 ? 3.783 34.188 -11.406 1 37.56 320 MET A CA 1
ATOM 2577 C C . MET A 1 320 ? 2.279 34.438 -11.422 1 37.56 320 MET A C 1
ATOM 2579 O O . MET A 1 320 ? 1.498 33.531 -11.711 1 37.56 320 MET A O 1
ATOM 2583 N N . LYS A 1 321 ? 1.687 35.469 -10.984 1 41.62 321 LYS A N 1
ATOM 2584 C CA . LYS A 1 321 ? 0.309 35.844 -11.266 1 41.62 321 LYS A CA 1
ATOM 2585 C C . LYS A 1 321 ? 0.081 36 -12.773 1 41.62 321 LYS A C 1
ATOM 2587 O O . LYS A 1 321 ? -1.054 35.906 -13.242 1 41.62 321 LYS A O 1
ATOM 2592 N N . LYS A 1 322 ? 1.02 36.469 -13.477 1 42.72 322 LYS A N 1
ATOM 2593 C CA . LYS A 1 322 ? 0.765 36.656 -14.906 1 42.72 322 LYS A CA 1
ATOM 2594 C C . LYS A 1 322 ? 0.767 35.312 -15.641 1 42.72 322 LYS A C 1
ATOM 2596 O O . LYS A 1 322 ? 0.459 35.25 -16.828 1 42.72 322 LYS A O 1
ATOM 2601 N N . LYS A 1 323 ? 1.465 34.219 -15.102 1 34.91 323 LYS A N 1
ATOM 2602 C CA . LYS A 1 323 ? 1.391 32.938 -15.82 1 34.91 323 LYS A CA 1
ATOM 2603 C C . LYS A 1 323 ? 0.21 32.094 -15.344 1 34.91 323 LYS A C 1
ATOM 2605 O O . LYS A 1 323 ? 0.036 30.969 -15.773 1 34.91 323 LYS A O 1
ATOM 2610 N N . THR A 1 324 ? -0.538 32.469 -14.289 1 27.84 324 THR A N 1
ATOM 2611 C CA . THR A 1 324 ? -1.867 31.859 -14.266 1 27.84 324 THR A CA 1
ATOM 2612 C C . THR A 1 324 ? -2.826 32.625 -15.164 1 27.84 324 THR A C 1
ATOM 2614 O O . THR A 1 324 ? -2.836 33.875 -15.156 1 27.84 324 THR A O 1
ATOM 2617 N N . MET B 1 1 ? -14.75 3.615 18.859 1 24.34 1 MET B N 1
ATOM 2618 C CA . MET B 1 1 ? -13.594 2.77 19.156 1 24.34 1 MET B CA 1
ATOM 2619 C C . MET B 1 1 ? -13.172 1.994 17.906 1 24.34 1 MET B C 1
ATOM 2621 O O . MET B 1 1 ? -13.977 1.274 17.312 1 24.34 1 MET B O 1
ATOM 2625 N N . THR B 1 2 ? -12.453 2.529 17.109 1 33.09 2 THR B N 1
ATOM 2626 C CA . THR B 1 2 ? -12.062 1.849 15.875 1 33.09 2 THR B CA 1
ATOM 2627 C C . THR B 1 2 ? -11.609 0.421 16.172 1 33.09 2 THR B C 1
ATOM 2629 O O . THR B 1 2 ? -10.836 0.187 17.109 1 33.09 2 THR B O 1
ATOM 2632 N N . THR B 1 3 ? -12.484 -0.513 16.125 1 35.62 3 THR B N 1
ATOM 2633 C CA . THR B 1 3 ? -12.305 -1.957 16.234 1 35.62 3 THR B CA 1
ATOM 2634 C C . THR B 1 3 ? -11 -2.385 15.562 1 35.62 3 THR B C 1
ATOM 2636 O O . THR B 1 3 ? -10.82 -3.559 15.234 1 35.62 3 THR B O 1
ATOM 2639 N N . ALA B 1 4 ? -10.336 -1.387 15.008 1 42.03 4 ALA B N 1
ATOM 2640 C CA . ALA B 1 4 ? -9.352 -1.956 14.086 1 42.03 4 ALA B CA 1
ATOM 2641 C C . ALA B 1 4 ? -8.391 -2.889 14.82 1 42.03 4 ALA B C 1
ATOM 2643 O O . ALA B 1 4 ? -7.852 -2.531 15.867 1 42.03 4 ALA B O 1
ATOM 2644 N N . GLY B 1 5 ? -8.625 -4.094 14.938 1 47.59 5 GLY B N 1
ATOM 2645 C CA . GLY B 1 5 ? -7.703 -5.168 15.281 1 47.59 5 GLY B CA 1
ATOM 2646 C C . GLY B 1 5 ? -6.25 -4.805 15.055 1 47.59 5 GLY B C 1
ATOM 2647 O O . GLY B 1 5 ? -5.352 -5.598 15.352 1 47.59 5 GLY B O 1
ATOM 2648 N N . ASP B 1 6 ? -6.055 -3.496 14.578 1 61.03 6 ASP B N 1
ATOM 2649 C CA . ASP B 1 6 ? -4.68 -3.158 14.211 1 61.03 6 ASP B CA 1
ATOM 2650 C C . ASP B 1 6 ? -4.043 -2.24 15.25 1 61.03 6 ASP B C 1
ATOM 2652 O O . ASP B 1 6 ? -3.104 -1.504 14.938 1 61.03 6 ASP B O 1
ATOM 2656 N N . GLU B 1 7 ? -4.582 -2.279 16.516 1 69.69 7 GLU B N 1
ATOM 2657 C CA . GLU B 1 7 ? -3.998 -1.387 17.516 1 69.69 7 GLU B CA 1
ATOM 2658 C C . GLU B 1 7 ? -3.068 -2.145 18.469 1 69.69 7 GLU B C 1
ATOM 2660 O O . GLU B 1 7 ? -3.295 -3.322 18.75 1 69.69 7 GLU B O 1
ATOM 2665 N N . SER B 1 8 ? -2.025 -1.478 18.766 1 73.56 8 SER B N 1
ATOM 2666 C CA . SER B 1 8 ? -1.073 -1.955 19.766 1 73.56 8 SER B CA 1
ATOM 2667 C C . SER B 1 8 ? -1.1 -1.083 21.016 1 73.56 8 SER B C 1
ATOM 2669 O O . SER B 1 8 ? -1.729 -0.023 21.031 1 73.56 8 SER B O 1
ATOM 2671 N N . ALA B 1 9 ? -0.528 -1.56 22.062 1 76 9 ALA B N 1
ATOM 2672 C CA . ALA B 1 9 ? -0.391 -0.751 23.281 1 76 9 ALA B CA 1
ATOM 2673 C C . ALA B 1 9 ? 0.3 0.575 22.969 1 76 9 ALA B C 1
ATOM 2675 O O . ALA B 1 9 ? -0.104 1.624 23.484 1 76 9 ALA B O 1
ATOM 2676 N N . LEU B 1 10 ? 1.268 0.515 22.141 1 81.5 10 LEU B N 1
ATOM 2677 C CA . LEU B 1 10 ? 2.016 1.717 21.781 1 81.5 10 LEU B CA 1
ATOM 2678 C C . LEU B 1 10 ? 1.144 2.691 21 1 81.5 10 LEU B C 1
ATOM 2680 O O . LEU B 1 10 ? 1.139 3.893 21.281 1 81.5 10 LEU B O 1
ATOM 2684 N N . SER B 1 11 ? 0.41 2.152 20.016 1 85.12 11 SER B N 1
ATOM 2685 C CA . SER B 1 11 ? -0.429 3.039 19.219 1 85.12 11 SER B CA 1
ATOM 2686 C C . SER B 1 11 ? -1.512 3.693 20.078 1 85.12 11 SER B C 1
ATOM 2688 O O . SER B 1 11 ? -1.885 4.844 19.844 1 85.12 11 SER B O 1
ATOM 2690 N N . ARG B 1 12 ? -1.97 3.002 21.094 1 86.31 12 ARG B N 1
ATOM 2691 C CA . ARG B 1 12 ? -2.959 3.561 22.016 1 86.31 12 ARG B CA 1
ATOM 2692 C C . ARG B 1 12 ? -2.352 4.672 22.859 1 86.31 12 ARG B C 1
ATOM 2694 O O . ARG B 1 12 ? -2.99 5.703 23.094 1 86.31 12 ARG B O 1
ATOM 2701 N N . GLU B 1 13 ? -1.147 4.445 23.312 1 85.75 13 GLU B N 1
ATOM 2702 C CA . GLU B 1 13 ? -0.456 5.473 24.094 1 85.75 13 GLU B CA 1
ATOM 2703 C C . GLU B 1 13 ? -0.221 6.73 23.25 1 85.75 13 GLU B C 1
ATOM 2705 O O . GLU B 1 13 ? -0.371 7.848 23.75 1 85.75 13 GLU B O 1
ATOM 2710 N N . LEU B 1 14 ? 0.13 6.504 22.031 1 91 14 LEU B N 1
ATOM 2711 C CA . LEU B 1 14 ? 0.351 7.645 21.156 1 91 14 LEU B CA 1
ATOM 2712 C C . LEU B 1 14 ? -0.951 8.398 20.906 1 91 14 LEU B C 1
ATOM 2714 O O . LEU B 1 14 ? -0.968 9.633 20.906 1 91 14 LEU B O 1
ATOM 2718 N N . PHE B 1 15 ? -1.989 7.633 20.719 1 93.25 15 PHE B N 1
ATOM 2719 C CA . PHE B 1 15 ? -3.303 8.219 20.484 1 93.25 15 PHE B CA 1
ATOM 2720 C C . PHE B 1 15 ? -3.736 9.062 21.688 1 93.25 15 PHE B C 1
ATOM 2722 O O . PHE B 1 15 ? -4.27 10.156 21.516 1 93.25 15 PHE B O 1
ATOM 2729 N N . LYS B 1 16 ? -3.434 8.656 22.844 1 93.12 16 LYS B N 1
ATOM 2730 C CA . LYS B 1 16 ? -3.867 9.305 24.078 1 93.12 16 LYS B CA 1
ATOM 2731 C C . LYS B 1 16 ? -2.998 10.516 24.391 1 93.12 16 LYS B C 1
ATOM 2733 O O . LYS B 1 16 ? -3.484 11.516 24.938 1 93.12 16 LYS B O 1
ATOM 2738 N N . ASN B 1 17 ? -1.725 10.469 23.984 1 93.75 17 ASN B N 1
ATOM 2739 C CA . ASN B 1 17 ? -0.789 11.469 24.469 1 93.75 17 ASN B CA 1
ATOM 2740 C C . ASN B 1 17 ? -0.447 12.5 23.406 1 93.75 17 ASN B C 1
ATOM 2742 O O . ASN B 1 17 ? 0.127 13.547 23.703 1 93.75 17 ASN B O 1
ATOM 2746 N N . VAL B 1 18 ? -0.729 12.203 22.188 1 97.12 18 VAL B N 1
ATOM 2747 C CA . VAL B 1 18 ? -0.583 13.141 21.078 1 97.12 18 VAL B CA 1
ATOM 2748 C C . VAL B 1 18 ? -1.936 13.352 20.406 1 97.12 18 VAL B C 1
ATOM 2750 O O . VAL B 1 18 ? -2.234 12.727 19.391 1 97.12 18 VAL B O 1
ATOM 2753 N N . ARG B 1 19 ? -2.684 14.273 20.938 1 98.31 19 ARG B N 1
ATOM 2754 C CA . ARG B 1 19 ? -4.066 14.469 20.5 1 98.31 19 ARG B CA 1
ATOM 2755 C C . ARG B 1 19 ? -4.133 15.391 19.281 1 98.31 19 ARG B C 1
ATOM 2757 O O . ARG B 1 19 ? -3.734 16.547 19.359 1 98.31 19 ARG B O 1
ATOM 2764 N N . VAL B 1 20 ? -4.656 14.805 18.172 1 98.81 20 VAL B N 1
ATOM 2765 C CA . VAL B 1 20 ? -4.676 15.531 16.906 1 98.81 20 VAL B CA 1
ATOM 2766 C C . VAL B 1 20 ? -6.117 15.789 16.484 1 98.81 20 VAL B C 1
ATOM 2768 O O . VAL B 1 20 ? -6.91 14.852 16.359 1 98.81 20 VAL B O 1
ATOM 2771 N N . TYR B 1 21 ? -6.465 17.094 16.359 1 98.81 21 TYR B N 1
ATOM 2772 C CA . TYR B 1 21 ? -7.711 17.531 15.75 1 98.81 21 TYR B CA 1
ATOM 2773 C C . TYR B 1 21 ? -7.547 17.703 14.25 1 98.81 21 TYR B C 1
ATOM 2775 O O . TYR B 1 21 ? -6.715 18.5 13.797 1 98.81 21 TYR B O 1
ATOM 2783 N N . CYS B 1 22 ? -8.344 16.922 13.492 1 98.88 22 CYS B N 1
ATOM 2784 C CA . CYS B 1 22 ? -8.234 16.984 12.039 1 98.88 22 CYS B CA 1
ATOM 2785 C C . CYS B 1 22 ? -9.398 17.766 11.438 1 98.88 22 CYS B C 1
ATOM 2787 O O . CYS B 1 22 ? -10.562 17.438 11.688 1 98.88 22 CYS B O 1
ATOM 2789 N N . TRP B 1 23 ? -9.102 18.75 10.68 1 98.44 23 TRP B N 1
ATOM 2790 C CA . TRP B 1 23 ? -10.156 19.375 9.898 1 98.44 23 TRP B CA 1
ATOM 2791 C C . TRP B 1 23 ? -9.875 19.25 8.406 1 98.44 23 TRP B C 1
ATOM 2793 O O . TRP B 1 23 ? -8.773 19.547 7.949 1 98.44 23 TRP B O 1
ATOM 2803 N N . ILE B 1 24 ? -10.836 18.75 7.691 1 98.25 24 ILE B N 1
ATOM 2804 C CA . ILE B 1 24 ? -10.719 18.438 6.27 1 98.25 24 ILE B CA 1
ATOM 2805 C C . ILE B 1 24 ? -11.453 19.484 5.445 1 98.25 24 ILE B C 1
ATOM 2807 O O . ILE B 1 24 ? -12.641 19.734 5.656 1 98.25 24 ILE B O 1
ATOM 2811 N N . MET B 1 25 ? -10.68 20.141 4.566 1 96.25 25 MET B N 1
ATOM 2812 C CA . MET B 1 25 ? -11.25 21.125 3.646 1 96.25 25 MET B CA 1
ATOM 2813 C C . MET B 1 25 ? -11.977 20.438 2.496 1 96.25 25 MET B C 1
ATOM 2815 O O . MET B 1 25 ? -11.375 19.641 1.759 1 96.25 25 MET B O 1
ATOM 2819 N N . THR B 1 26 ? -13.203 20.625 2.406 1 94.5 26 THR B N 1
ATOM 2820 C CA . THR B 1 26 ? -14.008 20.078 1.324 1 94.5 26 THR B CA 1
ATOM 2821 C C . THR B 1 26 ? -15.055 21.094 0.859 1 94.5 26 THR B C 1
ATOM 2823 O O . THR B 1 26 ? -14.953 22.281 1.169 1 94.5 26 THR B O 1
ATOM 2826 N N . SER B 1 27 ? -15.789 20.781 -0.146 1 90.5 27 SER B N 1
ATOM 2827 C CA . SER B 1 27 ? -16.891 21.594 -0.647 1 90.5 27 SER B CA 1
ATOM 2828 C C . SER B 1 27 ? -18.203 20.828 -0.634 1 90.5 27 SER B C 1
ATOM 2830 O O . SER B 1 27 ? -18.203 19.594 -0.504 1 90.5 27 SER B O 1
ATOM 2832 N N . THR B 1 28 ? -19.219 21.562 -0.761 1 84.38 28 THR B N 1
ATOM 2833 C CA . THR B 1 28 ? -20.531 20.938 -0.741 1 84.38 28 THR B CA 1
ATOM 2834 C C . THR B 1 28 ? -20.656 19.922 -1.873 1 84.38 28 THR B C 1
ATOM 2836 O O . THR B 1 28 ? -21.25 18.859 -1.693 1 84.38 28 THR B O 1
ATOM 2839 N N . ASN B 1 29 ? -20.062 20.172 -2.914 1 85.25 29 ASN B N 1
ATOM 2840 C CA . ASN B 1 29 ? -20.156 19.297 -4.074 1 85.25 29 ASN B CA 1
ATOM 2841 C C . ASN B 1 29 ? -19.266 18.062 -3.912 1 85.25 29 ASN B C 1
ATOM 2843 O O . ASN B 1 29 ? -19.516 17.031 -4.531 1 85.25 29 ASN B O 1
ATOM 2847 N N . ASN B 1 30 ? -18.328 18.172 -3.066 1 89.56 30 ASN B N 1
ATOM 2848 C CA . ASN B 1 30 ? -17.328 17.109 -2.953 1 89.56 30 ASN B CA 1
ATOM 2849 C C . ASN B 1 30 ? -17.625 16.203 -1.77 1 89.56 30 ASN B C 1
ATOM 2851 O O . ASN B 1 30 ? -17 15.141 -1.626 1 89.56 30 ASN B O 1
ATOM 2855 N N . THR B 1 31 ? -18.594 16.594 -0.993 1 86.81 31 THR B N 1
ATOM 2856 C CA . THR B 1 31 ? -18.812 15.859 0.242 1 86.81 31 THR B CA 1
ATOM 2857 C C . THR B 1 31 ? -19.219 14.414 -0.059 1 86.81 31 THR B C 1
ATOM 2859 O O . THR B 1 31 ? -18.641 13.477 0.507 1 86.81 31 THR B O 1
ATOM 2862 N N . ARG B 1 32 ? -20.031 14.219 -0.988 1 86.31 32 ARG B N 1
ATOM 2863 C CA . ARG B 1 32 ? -20.531 12.875 -1.261 1 86.31 32 ARG B CA 1
ATOM 2864 C C . ARG B 1 32 ? -19.609 12.141 -2.23 1 86.31 32 ARG B C 1
ATOM 2866 O O . ARG B 1 32 ? -19.703 10.914 -2.381 1 86.31 32 ARG B O 1
ATOM 2873 N N . LYS B 1 33 ? -18.688 12.844 -2.734 1 89.38 33 LYS B N 1
ATOM 2874 C CA . LYS B 1 33 ? -17.812 12.234 -3.727 1 89.38 33 LYS B CA 1
ATOM 2875 C C . LYS B 1 33 ? -16.422 11.953 -3.141 1 89.38 33 LYS B C 1
ATOM 2877 O O . LYS B 1 33 ? -15.773 10.969 -3.506 1 89.38 33 LYS B O 1
ATOM 2882 N N . LYS B 1 34 ? -16.016 12.828 -2.299 1 94.31 34 LYS B N 1
ATOM 2883 C CA . LYS B 1 34 ? -14.633 12.727 -1.825 1 94.31 34 LYS B CA 1
ATOM 2884 C C . LYS B 1 34 ? -14.586 12.617 -0.304 1 94.31 34 LYS B C 1
ATOM 2886 O O . LYS B 1 34 ? -14.016 11.672 0.238 1 94.31 34 LYS B O 1
ATOM 2891 N N . ALA B 1 35 ? -15.273 13.477 0.376 1 95.56 35 ALA B N 1
ATOM 2892 C CA . ALA B 1 35 ? -15.195 13.555 1.833 1 95.56 35 ALA B CA 1
ATOM 2893 C C . ALA B 1 35 ? -15.648 12.25 2.477 1 95.56 35 ALA B C 1
ATOM 2895 O O . ALA B 1 35 ? -15.125 11.844 3.514 1 95.56 35 ALA B O 1
ATOM 2896 N N . VAL B 1 36 ? -16.562 11.602 1.905 1 93.81 36 VAL B N 1
ATOM 2897 C CA . VAL B 1 36 ? -17.109 10.367 2.457 1 93.81 36 VAL B CA 1
ATOM 2898 C C . VAL B 1 36 ? -16.016 9.297 2.504 1 93.81 36 VAL B C 1
ATOM 2900 O O . VAL B 1 36 ? -15.992 8.469 3.414 1 93.81 36 VAL B O 1
ATOM 2903 N N . ASN B 1 37 ? -15.156 9.266 1.505 1 94.19 37 ASN B N 1
ATOM 2904 C CA . ASN B 1 37 ? -14.07 8.289 1.468 1 94.19 37 ASN B CA 1
ATOM 2905 C C . ASN B 1 37 ? -13.039 8.562 2.559 1 94.19 37 ASN B C 1
ATOM 2907 O O . ASN B 1 37 ? -12.5 7.625 3.158 1 94.19 37 ASN B O 1
ATOM 2911 N N . VAL B 1 38 ? -12.758 9.836 2.82 1 97.12 38 VAL B N 1
ATOM 2912 C CA . VAL B 1 38 ? -11.867 10.227 3.908 1 97.12 38 VAL B CA 1
ATOM 2913 C C . VAL B 1 38 ? -12.469 9.805 5.246 1 97.12 38 VAL B C 1
ATOM 2915 O O . VAL B 1 38 ? -11.773 9.227 6.09 1 97.12 38 VAL B O 1
ATOM 2918 N N . ASN B 1 39 ? -13.75 10.008 5.375 1 96.19 39 ASN B N 1
ATOM 2919 C CA . ASN B 1 39 ? -14.469 9.648 6.59 1 96.19 39 ASN B CA 1
ATOM 2920 C C . ASN B 1 39 ? -14.438 8.141 6.832 1 96.19 39 ASN B C 1
ATOM 2922 O O . ASN B 1 39 ? -14.414 7.691 7.98 1 96.19 39 ASN B O 1
ATOM 2926 N N . ALA B 1 40 ? -14.398 7.395 5.84 1 93.31 40 ALA B N 1
ATOM 2927 C CA . ALA B 1 40 ? -14.469 5.941 5.941 1 93.31 40 ALA B CA 1
ATOM 2928 C C . ALA B 1 40 ? -13.086 5.332 6.145 1 93.31 40 ALA B C 1
ATOM 2930 O O . ALA B 1 40 ? -12.953 4.133 6.395 1 93.31 40 ALA B O 1
ATOM 2931 N N . THR B 1 41 ? -12.055 6.094 6.043 1 94.5 41 THR B N 1
ATOM 2932 C CA . THR B 1 41 ? -10.703 5.547 6.086 1 94.5 41 THR B CA 1
ATOM 2933 C C . THR B 1 41 ? -9.883 6.211 7.191 1 94.5 41 THR B C 1
ATOM 2935 O O . THR B 1 41 ? -10.125 5.969 8.375 1 94.5 41 THR B O 1
ATOM 2938 N N . TRP B 1 42 ? -8.922 7.102 6.824 1 97.19 42 TRP B N 1
ATOM 2939 C CA . TRP B 1 42 ? -7.891 7.508 7.77 1 97.19 42 TRP B CA 1
ATOM 2940 C C . TRP B 1 42 ? -8.445 8.5 8.789 1 97.19 42 TRP B C 1
ATOM 2942 O O . TRP B 1 42 ? -7.902 8.633 9.891 1 97.19 42 TRP B O 1
ATOM 2952 N N . ALA B 1 43 ? -9.57 9.25 8.469 1 97.88 43 ALA B N 1
ATOM 2953 C CA . ALA B 1 43 ? -10.062 10.305 9.352 1 97.88 43 ALA B CA 1
ATOM 2954 C C . ALA B 1 43 ? -10.516 9.734 10.695 1 97.88 43 ALA B C 1
ATOM 2956 O O . ALA B 1 43 ? -10.461 10.422 11.719 1 97.88 43 ALA B O 1
ATOM 2957 N N . ASN B 1 44 ? -10.875 8.523 10.695 1 95.75 44 ASN B N 1
ATOM 2958 C CA . ASN B 1 44 ? -11.336 7.859 11.914 1 95.75 44 ASN B CA 1
ATOM 2959 C C . ASN B 1 44 ? -10.188 7.621 12.891 1 95.75 44 ASN B C 1
ATOM 2961 O O . ASN B 1 44 ? -10.422 7.293 14.055 1 95.75 44 ASN B O 1
ATOM 2965 N N . ARG B 1 45 ? -9.031 7.859 12.469 1 96.56 45 ARG B N 1
ATOM 2966 C CA . ARG B 1 45 ? -7.863 7.641 13.312 1 96.56 45 ARG B CA 1
ATOM 2967 C C . ARG B 1 45 ? -7.418 8.938 13.984 1 96.56 45 ARG B C 1
ATOM 2969 O O . ARG B 1 45 ? -6.461 8.945 14.758 1 96.56 45 ARG B O 1
ATOM 2976 N N . CYS B 1 46 ? -8.086 10.031 13.664 1 98.12 46 CYS B N 1
ATOM 2977 C CA . CYS B 1 46 ? -7.91 11.273 14.398 1 98.12 46 CYS B CA 1
ATOM 2978 C C . CYS B 1 46 ? -8.586 11.203 15.766 1 98.12 46 CYS B C 1
ATOM 2980 O O . CYS B 1 46 ? -9.508 10.406 15.969 1 98.12 46 CYS B O 1
ATOM 2982 N N . ASN B 1 47 ? -8.055 11.977 16.703 1 98.31 47 ASN B N 1
ATOM 2983 C CA . ASN B 1 47 ? -8.789 12.07 17.969 1 98.31 47 ASN B CA 1
ATOM 2984 C C . ASN B 1 47 ? -10.188 12.648 17.75 1 98.31 47 ASN B C 1
ATOM 2986 O O . ASN B 1 47 ? -11.148 12.219 18.391 1 98.31 47 ASN B O 1
ATOM 2990 N N . LYS B 1 48 ? -10.312 13.625 16.906 1 98.06 48 LYS B N 1
ATOM 2991 C CA . LYS B 1 48 ? -11.539 14.188 16.359 1 98.06 48 LYS B CA 1
ATOM 2992 C C . LYS B 1 48 ? -11.32 14.703 14.938 1 98.06 48 LYS B C 1
ATOM 2994 O O . LYS B 1 48 ? -10.258 15.242 14.625 1 98.06 48 LYS B O 1
ATOM 2999 N N . HIS B 1 49 ? -12.344 14.43 14.094 1 98.31 49 HIS B N 1
ATOM 3000 C CA . HIS B 1 49 ? -12.25 14.984 12.75 1 98.31 49 HIS B CA 1
ATOM 3001 C C . HIS B 1 49 ? -13.562 15.633 12.328 1 98.31 49 HIS B C 1
ATOM 3003 O O . HIS B 1 49 ? -14.641 15.195 12.75 1 98.31 49 HIS B O 1
ATOM 3009 N N . VAL B 1 50 ? -13.453 16.734 11.594 1 97.75 50 VAL B N 1
ATOM 3010 C CA . VAL B 1 50 ? -14.617 17.406 11.031 1 97.75 50 VAL B CA 1
ATOM 3011 C C . VAL B 1 50 ? -14.344 17.797 9.578 1 97.75 50 VAL B C 1
ATOM 3013 O O . VAL B 1 50 ? -13.188 17.938 9.18 1 97.75 50 VAL B O 1
ATOM 3016 N N . PHE B 1 51 ? -15.398 17.859 8.828 1 96.81 51 PHE B N 1
ATOM 3017 C CA . PHE B 1 51 ? -15.344 18.359 7.457 1 96.81 51 PHE B CA 1
ATOM 3018 C C . PHE B 1 51 ? -15.867 19.781 7.387 1 96.81 51 PHE B C 1
ATOM 3020 O O . PHE B 1 51 ? -17.031 20.047 7.699 1 96.81 51 PHE B O 1
ATOM 3027 N N . MET B 1 52 ? -14.984 20.672 7.008 1 94.06 52 MET B N 1
ATOM 3028 C CA . MET B 1 52 ? -15.344 22.078 6.969 1 94.06 52 MET B CA 1
ATOM 3029 C C . MET B 1 52 ? -15.883 22.469 5.594 1 94.06 52 MET B C 1
ATOM 3031 O O . MET B 1 52 ? -15.188 22.328 4.59 1 94.06 52 MET B O 1
ATOM 3035 N N . THR B 1 53 ? -17.078 22.906 5.586 1 89.38 53 THR B N 1
ATOM 3036 C CA . THR B 1 53 ? -17.797 23.219 4.352 1 89.38 53 THR B CA 1
ATOM 3037 C C . THR B 1 53 ? -18.656 24.453 4.52 1 89.38 53 THR B C 1
ATOM 3039 O O . THR B 1 53 ? -18.609 25.125 5.562 1 89.38 53 THR B O 1
ATOM 3042 N N . ALA B 1 54 ? -19.344 24.797 3.344 1 86.12 54 ALA B N 1
ATOM 3043 C CA . ALA B 1 54 ? -20.234 25.938 3.355 1 86.12 54 ALA B CA 1
ATOM 3044 C C . ALA B 1 54 ? -21.656 25.531 3.773 1 86.12 54 ALA B C 1
ATOM 3046 O O . ALA B 1 54 ? -22.531 26.391 3.918 1 86.12 54 ALA B O 1
ATOM 3047 N N . ALA B 1 55 ? -21.891 24.25 3.938 1 82.88 55 ALA B N 1
ATOM 3048 C CA . ALA B 1 55 ? -23.219 23.766 4.355 1 82.88 55 ALA B CA 1
ATOM 3049 C C . ALA B 1 55 ? -23.094 22.438 5.102 1 82.88 55 ALA B C 1
ATOM 3051 O O . ALA B 1 55 ? -22.141 21.703 4.91 1 82.88 55 ALA B O 1
ATOM 3052 N N . GLN B 1 56 ? -24.109 22.219 5.965 1 85.81 56 GLN B N 1
ATOM 3053 C CA . GLN B 1 56 ? -24.172 20.938 6.656 1 85.81 56 GLN B CA 1
ATOM 3054 C C . GLN B 1 56 ? -24.594 19.828 5.711 1 85.81 56 GLN B C 1
ATOM 3056 O O . GLN B 1 56 ? -25.453 20.016 4.852 1 85.81 56 GLN B O 1
ATOM 3061 N N . VAL B 1 57 ? -23.938 18.766 5.844 1 85.12 57 VAL B N 1
ATOM 3062 C CA . VAL B 1 57 ? -24.281 17.578 5.062 1 85.12 57 VAL B CA 1
ATOM 3063 C C . VAL B 1 57 ? -24.562 16.406 5.996 1 85.12 57 VAL B C 1
ATOM 3065 O O . VAL B 1 57 ? -23.734 16.062 6.844 1 85.12 57 VAL B O 1
ATOM 3068 N N . ASP B 1 58 ? -25.641 15.758 5.797 1 86.25 58 ASP B N 1
ATOM 3069 C CA . ASP B 1 58 ? -26.047 14.648 6.656 1 86.25 58 ASP B CA 1
ATOM 3070 C C . ASP B 1 58 ? -25.109 13.453 6.504 1 86.25 58 ASP B C 1
ATOM 3072 O O . ASP B 1 58 ? -24.688 13.133 5.391 1 86.25 58 ASP B O 1
ATOM 3076 N N . GLY B 1 59 ? -24.797 12.875 7.656 1 87.88 59 GLY B N 1
ATOM 3077 C CA . GLY B 1 59 ? -24.031 11.641 7.629 1 87.88 59 GLY B CA 1
ATOM 3078 C C . GLY B 1 59 ? -22.531 11.867 7.777 1 87.88 59 GLY B C 1
ATOM 3079 O O . GLY B 1 59 ? -21.766 10.914 7.855 1 87.88 59 GLY B O 1
ATOM 3080 N N . LEU B 1 60 ? -22.141 13.07 7.715 1 92.44 60 LEU B N 1
ATOM 3081 C CA . LEU B 1 60 ? -20.75 13.43 7.938 1 92.44 60 LEU B CA 1
ATOM 3082 C C . LEU B 1 60 ? -20.625 14.477 9.039 1 92.44 60 LEU B C 1
ATOM 3084 O O . LEU B 1 60 ? -21.516 15.312 9.211 1 92.44 60 LEU B O 1
ATOM 3088 N N . PRO B 1 61 ? -19.625 14.391 9.82 1 94.69 61 PRO B N 1
ATOM 3089 C CA . PRO B 1 61 ? -19.406 15.445 10.812 1 94.69 61 PRO B CA 1
ATOM 3090 C C . PRO B 1 61 ? -18.938 16.75 10.188 1 94.69 61 PRO B C 1
ATOM 3092 O O . PRO B 1 61 ? -17.75 17.094 10.289 1 94.69 61 PRO B O 1
ATOM 3095 N N . THR B 1 62 ? -19.875 17.469 9.695 1 93.06 62 THR B N 1
ATOM 3096 C CA . THR B 1 62 ? -19.547 18.719 9.008 1 93.06 62 THR B CA 1
ATOM 3097 C C . THR B 1 62 ? -19.688 19.906 9.945 1 93.06 62 THR B C 1
ATOM 3099 O O . THR B 1 62 ? -20.469 19.859 10.906 1 93.06 62 THR B O 1
ATOM 3102 N N . VAL B 1 63 ? -18.891 20.875 9.742 1 92.94 63 VAL B N 1
ATOM 3103 C CA . VAL B 1 63 ? -19.047 22.203 10.336 1 92.94 63 VAL B CA 1
ATOM 3104 C C . VAL B 1 63 ? -19.344 23.234 9.242 1 92.94 63 VAL B C 1
ATOM 3106 O O . VAL B 1 63 ? -18.578 23.375 8.281 1 92.94 63 VAL B O 1
ATOM 3109 N N . ASP B 1 64 ? -20.453 23.844 9.398 1 91.31 64 ASP B N 1
ATOM 3110 C CA . ASP B 1 64 ? -20.812 24.938 8.492 1 91.31 64 ASP B CA 1
ATOM 3111 C C . ASP B 1 64 ? -20.109 26.234 8.883 1 91.31 64 ASP B C 1
ATOM 3113 O O . ASP B 1 64 ? -20.438 26.844 9.898 1 91.31 64 ASP B O 1
ATOM 3117 N N . LEU B 1 65 ? -19.172 26.703 8.055 1 91.38 65 LEU B N 1
ATOM 3118 C CA . LEU B 1 65 ? -18.391 27.891 8.352 1 91.38 65 LEU B CA 1
ATOM 3119 C C . LEU B 1 65 ? -19.094 29.141 7.859 1 91.38 65 LEU B C 1
ATOM 3121 O O . LEU B 1 65 ? -18.656 30.266 8.141 1 91.38 65 LEU B O 1
ATOM 3125 N N . ASN B 1 66 ? -20.203 28.969 7.18 1 88.25 66 ASN B N 1
ATOM 3126 C CA . ASN B 1 66 ? -20.953 30.094 6.609 1 88.25 66 ASN B CA 1
ATOM 3127 C C . ASN B 1 66 ? -20.078 30.953 5.699 1 88.25 66 ASN B C 1
ATOM 3129 O O . ASN B 1 66 ? -20.016 32.156 5.863 1 88.25 66 ASN B O 1
ATOM 3133 N N . VAL B 1 67 ? -19.391 30.25 4.793 1 88.44 67 VAL B N 1
ATOM 3134 C CA . VAL B 1 67 ? -18.469 30.938 3.893 1 88.44 67 VAL B CA 1
ATOM 3135 C C . VAL B 1 67 ? -18.922 30.75 2.447 1 88.44 67 VAL B C 1
ATOM 3137 O O . VAL B 1 67 ? -19.781 29.906 2.164 1 88.44 67 VAL B O 1
ATOM 3140 N N . THR B 1 68 ? -18.359 31.578 1.616 1 84.19 68 THR B N 1
ATOM 3141 C CA . THR B 1 68 ? -18.562 31.438 0.178 1 84.19 68 THR B CA 1
ATOM 3142 C C . THR B 1 68 ? -17.734 30.266 -0.361 1 84.19 68 THR B C 1
ATOM 3144 O O . THR B 1 68 ? -16.578 30.078 0.037 1 84.19 68 THR B O 1
ATOM 3147 N N . GLU B 1 69 ? -18.391 29.484 -1.2 1 85.38 69 GLU B N 1
ATOM 3148 C CA . GLU B 1 69 ? -17.688 28.344 -1.777 1 85.38 69 GLU B CA 1
ATOM 3149 C C . GLU B 1 69 ? -16.891 28.734 -3.018 1 85.38 69 GLU B C 1
ATOM 3151 O O . GLU B 1 69 ? -17.219 29.734 -3.676 1 85.38 69 GLU B O 1
ATOM 3156 N N . GLY B 1 70 ? -15.844 27.969 -3.35 1 84.88 70 GLY B N 1
ATOM 3157 C CA . GLY B 1 70 ? -15.023 28.188 -4.531 1 84.88 70 GLY B CA 1
ATOM 3158 C C . GLY B 1 70 ? -13.531 28.141 -4.242 1 84.88 70 GLY B C 1
ATOM 3159 O O . GLY B 1 70 ? -13.094 28.531 -3.16 1 84.88 70 GLY B O 1
ATOM 3160 N N . ARG B 1 71 ? -12.836 27.797 -5.273 1 83.81 71 ARG B N 1
ATOM 3161 C CA . ARG B 1 71 ? -11.391 27.641 -5.145 1 83.81 71 ARG B CA 1
ATOM 3162 C C . ARG B 1 71 ? -10.734 28.984 -4.789 1 83.81 71 ARG B C 1
ATOM 3164 O O . ARG B 1 71 ? -9.719 29.016 -4.082 1 83.81 71 ARG B O 1
ATOM 3171 N N . GLU B 1 72 ? -11.312 30.016 -5.203 1 89.38 72 GLU B N 1
ATOM 3172 C CA . GLU B 1 72 ? -10.734 31.344 -4.969 1 89.38 72 GLU B CA 1
ATOM 3173 C C . GLU B 1 72 ? -10.891 31.766 -3.51 1 89.38 72 GLU B C 1
ATOM 3175 O O . GLU B 1 72 ? -10.18 32.656 -3.031 1 89.38 72 GLU B O 1
ATOM 3180 N N . TYR B 1 73 ? -11.797 31.125 -2.834 1 92.12 73 TYR B N 1
ATOM 3181 C CA . TYR B 1 73 ? -12.117 31.562 -1.478 1 92.12 73 TYR B CA 1
ATOM 3182 C C . TYR B 1 73 ? -11.562 30.594 -0.448 1 92.12 73 TYR B C 1
ATOM 3184 O O . TYR B 1 73 ? -12.094 30.484 0.661 1 92.12 73 TYR B O 1
ATOM 3192 N N . LEU B 1 74 ? -10.57 29.859 -0.776 1 93.69 74 LEU B N 1
ATOM 3193 C CA . LEU B 1 74 ? -9.984 28.891 0.138 1 93.69 74 LEU B CA 1
ATOM 3194 C C . LEU B 1 74 ? -9.336 29.578 1.334 1 93.69 74 LEU B C 1
ATOM 3196 O O . LEU B 1 74 ? -9.344 29.031 2.443 1 93.69 74 LEU B O 1
ATOM 3200 N N . TRP B 1 75 ? -8.852 30.75 1.079 1 96.19 75 TRP B N 1
ATOM 3201 C CA . TRP B 1 75 ? -8.266 31.516 2.18 1 96.19 75 TRP B CA 1
ATOM 3202 C C . TRP B 1 75 ? -9.32 31.891 3.205 1 96.19 75 TRP B C 1
ATOM 3204 O O . TRP B 1 75 ? -9.109 31.75 4.41 1 96.19 75 TRP B O 1
ATOM 3214 N N . MET B 1 76 ? -10.453 32.281 2.729 1 95.94 76 MET B N 1
ATOM 3215 C CA . MET B 1 76 ? -11.57 32.594 3.621 1 95.94 76 MET B CA 1
ATOM 3216 C C . MET B 1 76 ? -11.945 31.391 4.469 1 95.94 76 MET B C 1
ATOM 3218 O O . MET B 1 76 ? -12.125 31.5 5.68 1 95.94 76 MET B O 1
ATOM 3222 N N . LYS B 1 77 ? -12.055 30.266 3.863 1 95.38 77 LYS B N 1
ATOM 3223 C CA . LYS B 1 77 ? -12.414 29.031 4.559 1 95.38 77 LYS B CA 1
ATOM 3224 C C . LYS B 1 77 ? -11.375 28.672 5.617 1 95.38 77 LYS B C 1
ATOM 3226 O O . LYS B 1 77 ? -11.727 28.25 6.719 1 95.38 77 LYS B O 1
ATOM 3231 N N . THR B 1 78 ? -10.141 28.859 5.281 1 97.44 78 THR B N 1
ATOM 3232 C CA . THR B 1 78 ? -9.055 28.562 6.199 1 97.44 78 THR B CA 1
ATOM 3233 C C . THR B 1 78 ? -9.109 29.469 7.426 1 97.44 78 THR B C 1
ATOM 3235 O O . THR B 1 78 ? -8.992 29 8.562 1 97.44 78 THR B O 1
ATOM 3238 N N . LYS B 1 79 ? -9.305 30.766 7.227 1 97.69 79 LYS B N 1
ATOM 3239 C CA . LYS B 1 79 ? -9.422 31.703 8.336 1 97.69 79 LYS B CA 1
ATOM 3240 C C . LYS B 1 79 ? -10.562 31.312 9.273 1 97.69 79 LYS B C 1
ATOM 3242 O O . LYS B 1 79 ? -10.367 31.203 10.484 1 97.69 79 LYS B O 1
ATOM 3247 N N . GLU B 1 80 ? -11.68 31.062 8.672 1 97.12 80 GLU B N 1
ATOM 3248 C CA . GLU B 1 80 ? -12.867 30.766 9.469 1 97.12 80 GLU B CA 1
ATOM 3249 C C . GLU B 1 80 ? -12.734 29.422 10.172 1 97.12 80 GLU B C 1
ATOM 3251 O O . GLU B 1 80 ? -13.234 29.25 11.289 1 97.12 80 GLU B O 1
ATOM 3256 N N . ALA B 1 81 ? -12.109 28.5 9.555 1 97.62 81 ALA B N 1
ATOM 3257 C CA . ALA B 1 81 ? -11.883 27.188 10.156 1 97.62 81 ALA B CA 1
ATOM 3258 C C . ALA B 1 81 ? -11.039 27.312 11.422 1 97.62 81 ALA B C 1
ATOM 3260 O O . ALA B 1 81 ? -11.391 26.766 12.469 1 97.62 81 ALA B O 1
ATOM 3261 N N . PHE B 1 82 ? -9.93 28.016 11.32 1 98.5 82 PHE B N 1
ATOM 3262 C CA . PHE B 1 82 ? -9.039 28.125 12.477 1 98.5 82 PHE B CA 1
ATOM 3263 C C . PHE B 1 82 ? -9.672 28.984 13.562 1 98.5 82 PHE B C 1
ATOM 3265 O O . PHE B 1 82 ? -9.453 28.75 14.75 1 98.5 82 PHE B O 1
ATOM 3272 N N . LYS B 1 83 ? -10.508 29.984 13.211 1 98.06 83 LYS B N 1
ATOM 3273 C CA . LYS B 1 83 ? -11.273 30.719 14.219 1 98.06 83 LYS B CA 1
ATOM 3274 C C . LYS B 1 83 ? -12.203 29.781 14.984 1 98.06 83 LYS B C 1
ATOM 3276 O O . LYS B 1 83 ? -12.289 29.859 16.219 1 98.06 83 LYS B O 1
ATOM 3281 N N . HIS B 1 84 ? -12.914 28.938 14.188 1 97.5 84 HIS B N 1
ATOM 3282 C CA . HIS B 1 84 ? -13.797 27.969 14.805 1 97.5 84 HIS B CA 1
ATOM 3283 C C . HIS B 1 84 ? -13.031 27.062 15.766 1 97.5 84 HIS B C 1
ATOM 3285 O O . HIS B 1 84 ? -13.492 26.797 16.891 1 97.5 84 HIS B O 1
ATOM 3291 N N . ILE B 1 85 ? -11.898 26.578 15.367 1 98.38 85 ILE B N 1
ATOM 3292 C CA . ILE B 1 85 ? -11.062 25.688 16.156 1 98.38 85 ILE B CA 1
ATOM 3293 C C . ILE B 1 85 ? -10.602 26.391 17.422 1 98.38 85 ILE B C 1
ATOM 3295 O O . ILE B 1 85 ? -10.688 25.844 18.531 1 98.38 85 ILE B O 1
ATOM 3299 N N . TYR B 1 86 ? -10.109 27.578 17.25 1 98.56 86 TYR B N 1
ATOM 3300 C CA . TYR B 1 86 ? -9.641 28.375 18.375 1 98.56 86 TYR B CA 1
ATOM 3301 C C . TYR B 1 86 ? -10.742 28.562 19.406 1 98.56 86 TYR B C 1
ATOM 3303 O O . TYR B 1 86 ? -10.516 28.391 20.609 1 98.56 86 TYR B O 1
ATOM 3311 N N . ASN B 1 87 ? -11.922 28.828 19 1 98 87 ASN B N 1
ATOM 3312 C CA . ASN B 1 87 ? -13.023 29.203 19.875 1 98 87 ASN B CA 1
ATOM 3313 C C . ASN B 1 87 ? -13.641 27.984 20.547 1 98 87 ASN B C 1
ATOM 3315 O O . ASN B 1 87 ? -14.172 28.062 21.656 1 98 87 ASN B O 1
ATOM 3319 N N . ASN B 1 88 ? -13.516 26.812 19.891 1 97.81 88 ASN B N 1
ATOM 3320 C CA . ASN B 1 88 ? -14.352 25.703 20.359 1 97.81 88 ASN B CA 1
ATOM 3321 C C . ASN B 1 88 ? -13.508 24.5 20.766 1 97.81 88 ASN B C 1
ATOM 3323 O O . ASN B 1 88 ? -13.961 23.641 21.531 1 97.81 88 ASN B O 1
ATOM 3327 N N . GLU B 1 89 ? -12.297 24.438 20.172 1 97.38 89 GLU B N 1
ATOM 3328 C CA . GLU B 1 89 ? -11.633 23.141 20.25 1 97.38 89 GLU B CA 1
ATOM 3329 C C . GLU B 1 89 ? -10.211 23.281 20.797 1 97.38 89 GLU B C 1
ATOM 3331 O O . GLU B 1 89 ? -9.594 22.297 21.203 1 97.38 89 GLU B O 1
ATOM 3336 N N . LEU B 1 90 ? -9.625 24.391 20.922 1 97.81 90 LEU B N 1
ATOM 3337 C CA . LEU B 1 90 ? -8.195 24.641 21.047 1 97.81 90 LEU B CA 1
ATOM 3338 C C . LEU B 1 90 ? -7.633 23.922 22.266 1 97.81 90 LEU B C 1
ATOM 3340 O O . LEU B 1 90 ? -6.57 23.297 22.188 1 97.81 90 LEU B O 1
ATOM 3344 N N . HIS B 1 91 ? -8.312 23.922 23.391 1 96.56 91 HIS B N 1
ATOM 3345 C CA . HIS B 1 91 ? -7.746 23.453 24.656 1 96.56 91 HIS B CA 1
ATOM 3346 C C . HIS B 1 91 ? -7.918 21.953 24.828 1 96.56 91 HIS B C 1
ATOM 3348 O O . HIS B 1 91 ? -7.309 21.344 25.703 1 96.56 91 HIS B O 1
ATOM 3354 N N . ASP B 1 92 ? -8.602 21.344 23.922 1 97.81 92 ASP B N 1
ATOM 3355 C CA . ASP B 1 92 ? -8.891 19.922 24.047 1 97.81 92 ASP B CA 1
ATOM 3356 C C . ASP B 1 92 ? -7.883 19.078 23.281 1 97.81 92 ASP B C 1
ATOM 3358 O O . ASP B 1 92 ? -7.797 17.859 23.469 1 97.81 92 ASP B O 1
ATOM 3362 N N . TYR B 1 93 ? -7.055 19.734 22.469 1 98.5 93 TYR B N 1
ATOM 3363 C CA . TYR B 1 93 ? -6.129 18.984 21.609 1 98.5 93 TYR B CA 1
ATOM 3364 C C . TYR B 1 93 ? -4.762 19.656 21.578 1 98.5 93 TYR B C 1
ATOM 3366 O O . TYR B 1 93 ? -4.609 20.797 22.047 1 98.5 93 TYR B O 1
ATOM 3374 N N . ASP B 1 94 ? -3.775 18.938 21.094 1 98.44 94 ASP B N 1
ATOM 3375 C CA . ASP B 1 94 ? -2.395 19.406 21.078 1 98.44 94 ASP B CA 1
ATOM 3376 C C . ASP B 1 94 ? -2.025 19.938 19.688 1 98.44 94 ASP B C 1
ATOM 3378 O O . ASP B 1 94 ? -1.314 20.938 19.578 1 98.44 94 ASP B O 1
ATOM 3382 N N . TRP B 1 95 ? -2.455 19.219 18.703 1 98.88 95 TRP B N 1
ATOM 3383 C CA . TRP B 1 95 ? -2.084 19.516 17.312 1 98.88 95 TRP B CA 1
ATOM 3384 C C . TRP B 1 95 ? -3.32 19.594 16.438 1 98.88 95 TRP B C 1
ATOM 3386 O O . TRP B 1 95 ? -4.332 18.953 16.703 1 98.88 95 TRP B O 1
ATOM 3396 N N . PHE B 1 96 ? -3.209 20.391 15.375 1 98.94 96 PHE B N 1
ATOM 3397 C CA . PHE B 1 96 ? -4.336 20.656 14.492 1 98.94 96 PHE B CA 1
ATOM 3398 C C . PHE B 1 96 ? -3.936 20.469 13.031 1 98.94 96 PHE B C 1
ATOM 3400 O O . PHE B 1 96 ? -3.18 21.266 12.477 1 98.94 96 PHE B O 1
ATOM 3407 N N . LEU B 1 97 ? -4.461 19.391 12.422 1 98.94 97 LEU B N 1
ATOM 3408 C CA . LEU B 1 97 ? -4.109 19 11.062 1 98.94 97 LEU B CA 1
ATOM 3409 C C . LEU B 1 97 ? -5.145 19.5 10.062 1 98.94 97 LEU B C 1
ATOM 3411 O O . LEU B 1 97 ? -6.34 19.234 10.219 1 98.94 97 LEU B O 1
ATOM 3415 N N . LYS B 1 98 ? -4.684 20.25 9.117 1 98.81 98 LYS B N 1
ATOM 3416 C CA . LYS B 1 98 ? -5.465 20.547 7.918 1 98.81 98 LYS B CA 1
ATOM 3417 C C . LYS B 1 98 ? -5.156 19.547 6.809 1 98.81 98 LYS B C 1
ATOM 3419 O O . LYS B 1 98 ? -3.988 19.297 6.488 1 98.81 98 LYS B O 1
ATOM 3424 N N . ALA B 1 99 ? -6.148 18.938 6.238 1 98.62 99 ALA B N 1
ATOM 3425 C CA . ALA B 1 99 ? -6.016 18.078 5.066 1 98.62 99 ALA B CA 1
ATOM 3426 C C . ALA B 1 99 ? -7.113 18.375 4.047 1 98.62 99 ALA B C 1
ATOM 3428 O O . ALA B 1 99 ? -8.117 19.016 4.367 1 98.62 99 ALA B O 1
ATOM 3429 N N . ASP B 1 100 ? -6.918 18.016 2.818 1 97.44 100 ASP B N 1
ATOM 3430 C CA . ASP B 1 100 ? -7.934 18.109 1.772 1 97.44 100 ASP B CA 1
ATOM 3431 C C . ASP B 1 100 ? -8.75 16.828 1.678 1 97.44 100 ASP B C 1
ATOM 3433 O O . ASP B 1 100 ? -8.414 15.82 2.307 1 97.44 100 ASP B O 1
ATOM 3437 N N . ASP B 1 101 ? -9.805 16.859 0.886 1 97 101 ASP B N 1
ATOM 3438 C CA . ASP B 1 101 ? -10.695 15.719 0.756 1 97 101 ASP B CA 1
ATOM 3439 C C . ASP B 1 101 ? -10.133 14.688 -0.22 1 97 101 ASP B C 1
ATOM 3441 O O . ASP B 1 101 ? -10.805 13.719 -0.57 1 97 101 ASP B O 1
ATOM 3445 N N . ASP B 1 102 ? -8.883 14.891 -0.684 1 97.5 102 ASP B N 1
ATOM 3446 C CA . ASP B 1 102 ? -8.148 13.891 -1.456 1 97.5 102 ASP B CA 1
ATOM 3447 C C . ASP B 1 102 ? -6.734 13.703 -0.903 1 97.5 102 ASP B C 1
ATOM 3449 O O . ASP B 1 102 ? -5.812 13.359 -1.645 1 97.5 102 ASP B O 1
ATOM 3453 N N . THR B 1 103 ? -6.559 14.031 0.344 1 98.5 103 THR B N 1
ATOM 3454 C CA . THR B 1 103 ? -5.344 13.727 1.092 1 98.5 103 THR B CA 1
ATOM 3455 C C . THR B 1 103 ? -5.5 12.422 1.872 1 98.5 103 THR B C 1
ATOM 3457 O O . THR B 1 103 ? -6.551 12.172 2.471 1 98.5 103 THR B O 1
ATOM 3460 N N . PHE B 1 104 ? -4.523 11.547 1.817 1 98.56 104 PHE B N 1
ATOM 3461 C CA . PHE B 1 104 ? -4.441 10.391 2.699 1 98.56 104 PHE B CA 1
ATOM 3462 C C . PHE B 1 104 ? -3.383 10.602 3.775 1 98.56 104 PHE B C 1
ATOM 3464 O O . PHE B 1 104 ? -2.24 10.945 3.469 1 98.56 104 PHE B O 1
ATOM 3471 N N . VAL B 1 105 ? -3.75 10.328 5.027 1 98.81 105 VAL B N 1
ATOM 3472 C CA . VAL B 1 105 ? -2.824 10.578 6.129 1 98.81 105 VAL B CA 1
ATOM 3473 C C . VAL B 1 105 ? -2.658 9.305 6.961 1 98.81 105 VAL B C 1
ATOM 3475 O O . VAL B 1 105 ? -3.645 8.664 7.324 1 98.81 105 VAL B O 1
ATOM 3478 N N . ILE B 1 106 ? -1.419 8.938 7.191 1 97.62 106 ILE B N 1
ATOM 3479 C CA . ILE B 1 106 ? -1.096 7.906 8.172 1 97.62 106 ILE B CA 1
ATOM 3480 C C . ILE B 1 106 ? -0.913 8.547 9.547 1 97.62 106 ILE B C 1
ATOM 3482 O O . ILE B 1 106 ? 0.193 8.961 9.906 1 97.62 106 ILE B O 1
ATOM 3486 N N . MET B 1 107 ? -1.968 8.516 10.328 1 98 107 MET B N 1
ATOM 3487 C CA . MET B 1 107 ? -2.037 9.281 11.57 1 98 107 MET B CA 1
ATOM 3488 C C . MET B 1 107 ? -0.994 8.797 12.57 1 98 107 MET B C 1
ATOM 3490 O O . MET B 1 107 ? -0.45 9.586 13.344 1 98 107 MET B O 1
ATOM 3494 N N . GLU B 1 108 ? -0.687 7.508 12.57 1 94.44 108 GLU B N 1
ATOM 3495 C CA . GLU B 1 108 ? 0.325 6.938 13.453 1 94.44 108 GLU B CA 1
ATOM 3496 C C . GLU B 1 108 ? 1.694 7.562 13.203 1 94.44 108 GLU B C 1
ATOM 3498 O O . GLU B 1 108 ? 2.426 7.871 14.148 1 94.44 108 GLU B O 1
ATOM 3503 N N . ASN B 1 109 ? 1.953 7.793 11.969 1 96.19 109 ASN B N 1
ATOM 3504 C CA . ASN B 1 109 ? 3.244 8.375 11.609 1 96.19 109 ASN B CA 1
ATOM 3505 C C . ASN B 1 109 ? 3.287 9.867 11.922 1 96.19 109 ASN B C 1
ATOM 3507 O O . ASN B 1 109 ? 4.34 10.406 12.273 1 96.19 109 ASN B O 1
ATOM 3511 N N . LEU B 1 110 ? 2.137 10.523 11.773 1 98.62 110 LEU B N 1
ATOM 3512 C CA . LEU B 1 110 ? 2.072 11.922 12.195 1 98.62 110 LEU B CA 1
ATOM 3513 C C . LEU B 1 110 ? 2.35 12.055 13.688 1 98.62 110 LEU B C 1
ATOM 3515 O O . LEU B 1 110 ? 3.172 12.875 14.094 1 98.62 110 LEU B O 1
ATOM 3519 N N . ARG B 1 111 ? 1.697 11.219 14.492 1 97.44 111 ARG B N 1
ATOM 3520 C CA . ARG B 1 111 ? 1.897 11.25 15.938 1 97.44 111 ARG B CA 1
ATOM 3521 C C . ARG B 1 111 ? 3.346 10.945 16.297 1 97.44 111 ARG B C 1
ATOM 3523 O O . ARG B 1 111 ? 3.914 11.562 17.203 1 97.44 111 ARG B O 1
ATOM 3530 N N . PHE B 1 112 ? 3.885 10 15.547 1 94.94 112 PHE B N 1
ATOM 3531 C CA . PHE B 1 112 ? 5.273 9.625 15.781 1 94.94 112 PHE B CA 1
ATOM 3532 C C . PHE B 1 112 ? 6.199 10.812 15.57 1 94.94 112 PHE B C 1
ATOM 3534 O O . PHE B 1 112 ? 7.062 11.094 16.406 1 94.94 112 PHE B O 1
ATOM 3541 N N . MET B 1 113 ? 6.023 11.523 14.484 1 97 113 MET B N 1
ATOM 3542 C CA . MET B 1 113 ? 6.852 12.695 14.227 1 97 113 MET B CA 1
ATOM 3543 C C . MET B 1 113 ? 6.641 13.758 15.305 1 97 113 MET B C 1
ATOM 3545 O O . MET B 1 113 ? 7.605 14.32 15.82 1 97 113 MET B O 1
ATOM 3549 N N . LEU B 1 114 ? 5.406 13.961 15.695 1 98 114 LEU B N 1
ATOM 3550 C CA . LEU B 1 114 ? 5.043 15.07 16.578 1 98 114 LEU B CA 1
ATOM 3551 C C . LEU B 1 114 ? 5.527 14.82 18 1 98 114 LEU B C 1
ATOM 3553 O O . LEU B 1 114 ? 5.652 15.758 18.797 1 98 114 LEU B O 1
ATOM 3557 N N . LEU B 1 115 ? 5.84 13.609 18.344 1 94.38 115 LEU B N 1
ATOM 3558 C CA . LEU B 1 115 ? 6.375 13.266 19.656 1 94.38 115 LEU B CA 1
ATOM 3559 C C . LEU B 1 115 ? 7.699 13.977 19.906 1 94.38 115 LEU B C 1
ATOM 3561 O O . LEU B 1 115 ? 8.094 14.172 21.062 1 94.38 115 LEU B O 1
ATOM 3565 N N . ALA B 1 116 ? 8.352 14.328 18.859 1 94.06 116 ALA B N 1
ATOM 3566 C CA . ALA B 1 116 ? 9.672 14.938 18.969 1 94.06 116 ALA B CA 1
ATOM 3567 C C . ALA B 1 116 ? 9.555 16.422 19.328 1 94.06 116 ALA B C 1
ATOM 3569 O O . ALA B 1 116 ? 10.555 17.078 19.609 1 94.06 116 ALA B O 1
ATOM 3570 N N . TYR B 1 117 ? 8.305 16.938 19.328 1 95.75 117 TYR B N 1
ATOM 3571 C CA . TYR B 1 117 ? 8.086 18.359 19.484 1 95.75 117 TYR B CA 1
ATOM 3572 C C . TYR B 1 117 ? 7.031 18.641 20.547 1 95.75 117 TYR B C 1
ATOM 3574 O O . TYR B 1 117 ? 6.375 17.719 21.047 1 95.75 117 TYR B O 1
ATOM 3582 N N . SER B 1 118 ? 6.93 19.891 20.906 1 95.38 118 SER B N 1
ATOM 3583 C CA . SER B 1 118 ? 5.941 20.312 21.891 1 95.38 118 SER B CA 1
ATOM 3584 C C . SER B 1 118 ? 4.848 21.156 21.25 1 95.38 118 SER B C 1
ATOM 3586 O O . SER B 1 118 ? 5.137 22.078 20.469 1 95.38 118 SER B O 1
ATOM 3588 N N . ALA B 1 119 ? 3.615 20.891 21.625 1 97.5 119 ALA B N 1
ATOM 3589 C CA . ALA B 1 119 ? 2.484 21.656 21.109 1 97.5 119 ALA B CA 1
ATOM 3590 C C . ALA B 1 119 ? 2.447 23.047 21.734 1 97.5 119 ALA B C 1
ATOM 3592 O O . ALA B 1 119 ? 1.696 23.922 21.281 1 97.5 119 ALA B O 1
ATOM 3593 N N . ASP B 1 120 ? 3.295 23.281 22.734 1 97.12 120 ASP B N 1
ATOM 3594 C CA . ASP B 1 120 ? 3.375 24.578 23.375 1 97.12 120 ASP B CA 1
ATOM 3595 C C . ASP B 1 120 ? 4.383 25.484 22.656 1 97.12 120 ASP B C 1
ATOM 3597 O O . ASP B 1 120 ? 4.473 26.672 22.953 1 97.12 120 ASP B O 1
ATOM 3601 N N . ASP B 1 121 ? 5.156 24.906 21.75 1 96.56 121 ASP B N 1
ATOM 3602 C CA . ASP B 1 121 ? 6.02 25.703 20.875 1 96.56 121 ASP B CA 1
ATOM 3603 C C . ASP B 1 121 ? 5.266 26.172 19.625 1 96.56 121 ASP B C 1
ATOM 3605 O O . ASP B 1 121 ? 4.457 25.422 19.078 1 96.56 121 ASP B O 1
ATOM 3609 N N . PRO B 1 122 ? 5.539 27.406 19.203 1 98.25 122 PRO B N 1
ATOM 3610 C CA . PRO B 1 122 ? 4.902 27.906 17.984 1 98.25 122 PRO B CA 1
ATOM 3611 C C . PRO B 1 122 ? 5.535 27.328 16.703 1 98.25 122 PRO B C 1
ATOM 3613 O O . PRO B 1 122 ? 6.469 27.922 16.156 1 98.25 122 PRO B O 1
ATOM 3616 N N . ILE B 1 123 ? 5.023 26.297 16.25 1 98.19 123 ILE B N 1
ATOM 3617 C CA . ILE B 1 123 ? 5.621 25.594 15.125 1 98.19 123 ILE B CA 1
ATOM 3618 C C . ILE B 1 123 ? 4.527 24.922 14.297 1 98.19 123 ILE B C 1
ATOM 3620 O O . ILE B 1 123 ? 3.449 24.609 14.805 1 98.19 123 ILE B O 1
ATOM 3624 N N . TYR B 1 124 ? 4.742 24.766 13.047 1 98.62 124 TYR B N 1
ATOM 3625 C CA . TYR B 1 124 ? 3.871 23.969 12.18 1 98.62 124 TYR B CA 1
ATOM 3626 C C . TYR B 1 124 ? 4.68 23.203 11.141 1 98.62 124 TYR B C 1
ATOM 3628 O O . TYR B 1 124 ? 5.832 23.547 10.867 1 98.62 124 TYR B O 1
ATOM 3636 N N . PHE B 1 125 ? 4.145 22.094 10.672 1 98.62 125 PHE B N 1
ATOM 3637 C CA . PHE B 1 125 ? 4.855 21.188 9.781 1 98.62 125 PHE B CA 1
ATOM 3638 C C . PHE B 1 125 ? 4.023 20.891 8.539 1 98.62 125 PHE B C 1
ATOM 3640 O O . PHE B 1 125 ? 2.795 21 8.57 1 98.62 125 PHE B O 1
ATOM 3647 N N . GLY B 1 126 ? 4.578 20.469 7.492 1 98.44 126 GLY B N 1
ATOM 3648 C CA . GLY B 1 126 ? 4.047 20.062 6.199 1 98.44 126 GLY B CA 1
ATOM 3649 C C . GLY B 1 126 ? 5.125 19.828 5.16 1 98.44 126 GLY B C 1
ATOM 3650 O O . GLY B 1 126 ? 6.266 19.5 5.5 1 98.44 126 GLY B O 1
ATOM 3651 N N . CYS B 1 127 ? 4.711 19.766 3.936 1 97.62 127 CYS B N 1
ATOM 3652 C CA . CYS B 1 127 ? 5.672 19.828 2.842 1 97.62 127 CYS B CA 1
ATOM 3653 C C . CYS B 1 127 ? 6.113 21.266 2.594 1 97.62 127 CYS B C 1
ATOM 3655 O O . CYS B 1 127 ? 5.336 22.078 2.092 1 97.62 127 CYS B O 1
ATOM 3657 N N . LYS B 1 128 ? 7.379 21.531 2.832 1 97 128 LYS B N 1
ATOM 3658 C CA . LYS B 1 128 ? 7.852 22.922 2.85 1 97 128 LYS B CA 1
ATOM 3659 C C . LYS B 1 128 ? 8.25 23.375 1.45 1 97 128 LYS B C 1
ATOM 3661 O O . LYS B 1 128 ? 9.062 22.719 0.784 1 97 128 LYS B O 1
ATOM 3666 N N . PHE B 1 129 ? 7.645 24.469 1.048 1 95.69 129 PHE B N 1
ATOM 3667 C CA . PHE B 1 129 ? 7.965 25.141 -0.208 1 95.69 129 PHE B CA 1
ATOM 3668 C C . PHE B 1 129 ? 8.711 26.438 0.045 1 95.69 129 PHE B C 1
ATOM 3670 O O . PHE B 1 129 ? 8.523 27.078 1.086 1 95.69 129 PHE B O 1
ATOM 3677 N N . LYS B 1 130 ? 9.602 26.891 -0.807 1 91.19 130 LYS B N 1
ATOM 3678 C CA . LYS B 1 130 ? 10.43 28.062 -0.591 1 91.19 130 LYS B CA 1
ATOM 3679 C C . LYS B 1 130 ? 9.883 29.266 -1.369 1 91.19 130 LYS B C 1
ATOM 3681 O O . LYS B 1 130 ? 10.312 30.406 -1.146 1 91.19 130 LYS B O 1
ATOM 3686 N N . ALA B 1 131 ? 8.969 29.109 -2.092 1 79.94 131 ALA B N 1
ATOM 3687 C CA . ALA B 1 131 ? 8.523 30.234 -2.906 1 79.94 131 ALA B CA 1
ATOM 3688 C C . ALA B 1 131 ? 7.824 31.281 -2.051 1 79.94 131 ALA B C 1
ATOM 3690 O O . ALA B 1 131 ? 7.172 30.953 -1.058 1 79.94 131 ALA B O 1
ATOM 3691 N N . PHE B 1 132 ? 8.18 32.625 -2.102 1 80.62 132 PHE B N 1
ATOM 3692 C CA . PHE B 1 132 ? 7.43 33.781 -1.62 1 80.62 132 PHE B CA 1
ATOM 3693 C C . PHE B 1 132 ? 7.875 34.188 -0.215 1 80.62 132 PHE B C 1
ATOM 3695 O O . PHE B 1 132 ? 7.742 35.344 0.188 1 80.62 132 PHE B O 1
ATOM 3702 N N . LEU B 1 133 ? 8.227 33.062 0.605 1 88.56 133 LEU B N 1
ATOM 3703 C CA . LEU B 1 133 ? 8.57 33.344 1.997 1 88.56 133 LEU B CA 1
ATOM 3704 C C . LEU B 1 133 ? 9.969 32.844 2.318 1 88.56 133 LEU B C 1
ATOM 3706 O O . LEU B 1 133 ? 10.359 31.766 1.864 1 88.56 133 LEU B O 1
ATOM 3710 N N . SER B 1 134 ? 10.648 33.531 3.176 1 86.69 134 SER B N 1
ATOM 3711 C CA . SER B 1 134 ? 12.023 33.188 3.521 1 86.69 134 SER B CA 1
ATOM 3712 C C . SER B 1 134 ? 12.07 31.875 4.297 1 86.69 134 SER B C 1
ATOM 3714 O O . SER B 1 134 ? 12.906 31 4.008 1 86.69 134 SER B O 1
ATOM 3716 N N . GLN B 1 135 ? 11.172 31.734 5.289 1 92.38 135 GLN B N 1
ATOM 3717 C CA . GLN B 1 135 ? 11.211 30.5 6.055 1 92.38 135 GLN B CA 1
ATOM 3718 C C . GLN B 1 135 ? 10.484 29.375 5.32 1 92.38 135 GLN B C 1
ATOM 3720 O O . GLN B 1 135 ? 10.508 28.219 5.754 1 92.38 135 GLN B O 1
ATOM 3725 N N . GLY B 1 136 ? 9.828 29.781 4.242 1 95.12 136 GLY B N 1
ATOM 3726 C CA . GLY B 1 136 ? 9.008 28.812 3.518 1 95.12 136 GLY B CA 1
ATOM 3727 C C . GLY B 1 136 ? 7.598 28.703 4.066 1 95.12 136 GLY B C 1
ATOM 3728 O O . GLY B 1 136 ? 7.246 29.375 5.039 1 95.12 136 GLY B O 1
ATOM 3729 N N . TYR B 1 137 ? 6.785 27.969 3.371 1 96.81 137 TYR B N 1
ATOM 3730 C CA . TYR B 1 137 ? 5.418 27.656 3.768 1 96.81 137 TYR B CA 1
ATOM 3731 C C . TYR B 1 137 ? 5.07 26.219 3.426 1 96.81 137 TYR B C 1
ATOM 3733 O O . TYR B 1 137 ? 5.832 25.531 2.736 1 96.81 137 TYR B O 1
ATOM 3741 N N . MET B 1 138 ? 4.004 25.719 3.992 1 98.19 138 MET B N 1
ATOM 3742 C CA . MET B 1 138 ? 3.648 24.312 3.816 1 98.19 138 MET B CA 1
ATOM 3743 C C . MET B 1 138 ? 2.594 24.141 2.727 1 98.19 138 MET B C 1
ATOM 3745 O O . MET B 1 138 ? 1.599 24.875 2.707 1 98.19 138 MET B O 1
ATOM 3749 N N . SER B 1 139 ? 2.861 23.188 1.854 1 94.5 139 SER B N 1
ATOM 3750 C CA . SER B 1 139 ? 1.908 22.844 0.804 1 94.5 139 SER B CA 1
ATOM 3751 C C . SER B 1 139 ? 0.528 22.547 1.385 1 94.5 139 SER B C 1
ATOM 3753 O O . SER B 1 139 ? 0.401 21.797 2.352 1 94.5 139 SER B O 1
ATOM 3755 N N . GLY B 1 140 ? -0.481 23.094 0.738 1 94.56 140 GLY B N 1
ATOM 3756 C CA . GLY B 1 140 ? -1.845 22.812 1.162 1 94.56 140 GLY B CA 1
ATOM 3757 C C . GLY B 1 140 ? -2.266 21.375 0.926 1 94.56 140 GLY B C 1
ATOM 3758 O O . GLY B 1 140 ? -2.891 20.75 1.79 1 94.56 140 GLY B O 1
ATOM 3759 N N . GLY B 1 141 ? -1.888 20.859 -0.155 1 94.88 141 GLY B N 1
ATOM 3760 C CA . GLY B 1 141 ? -2.33 19.531 -0.58 1 94.88 141 GLY B CA 1
ATOM 3761 C C . GLY B 1 141 ? -1.774 18.422 0.276 1 94.88 141 GLY B C 1
ATOM 3762 O O . GLY B 1 141 ? -2.479 17.453 0.575 1 94.88 141 GLY B O 1
ATOM 3763 N N . ALA B 1 142 ? -0.511 18.578 0.695 1 96.94 142 ALA B N 1
ATOM 3764 C CA . ALA B 1 142 ? 0.121 17.562 1.54 1 96.94 142 ALA B CA 1
ATOM 3765 C C . ALA B 1 142 ? -0.467 17.578 2.947 1 96.94 142 ALA B C 1
ATOM 3767 O O . ALA B 1 142 ? -0.26 16.641 3.725 1 96.94 142 ALA B O 1
ATOM 3768 N N . GLY B 1 143 ? -1.218 18.656 3.229 1 98.31 143 GLY B N 1
ATOM 3769 C CA . GLY B 1 143 ? -1.633 18.906 4.602 1 98.31 143 GLY B CA 1
ATOM 3770 C C . GLY B 1 143 ? -0.565 19.594 5.43 1 98.31 143 GLY B C 1
ATOM 3771 O O . GLY B 1 143 ? 0.612 19.594 5.066 1 98.31 143 GLY B O 1
ATOM 3772 N N . TYR B 1 144 ? -1.024 20.266 6.43 1 98.81 144 TYR B N 1
ATOM 3773 C CA . TYR B 1 144 ? -0.105 20.844 7.406 1 98.81 144 TYR B CA 1
ATOM 3774 C C . TYR B 1 144 ? -0.687 20.766 8.812 1 98.81 144 TYR B C 1
ATOM 3776 O O . TYR B 1 144 ? -1.906 20.719 8.984 1 98.81 144 TYR B O 1
ATOM 3784 N N . VAL B 1 145 ? 0.219 20.719 9.781 1 98.94 145 VAL B N 1
ATOM 3785 C CA . VAL B 1 145 ? -0.198 20.547 11.172 1 98.94 145 VAL B CA 1
ATOM 3786 C C . VAL B 1 145 ? 0.379 21.672 12.031 1 98.94 145 VAL B C 1
ATOM 3788 O O . VAL B 1 145 ? 1.564 22 11.922 1 98.94 145 VAL B O 1
ATOM 3791 N N . LEU B 1 146 ? -0.505 22.344 12.734 1 98.94 146 LEU B N 1
ATOM 3792 C CA . LEU B 1 146 ? -0.12 23.438 13.625 1 98.94 146 LEU B CA 1
ATOM 3793 C C . LEU B 1 146 ? -0.146 22.984 15.078 1 98.94 146 LEU B C 1
ATOM 3795 O O . LEU B 1 146 ? -1.055 22.266 15.492 1 98.94 146 LEU B O 1
ATOM 3799 N N . SER B 1 147 ? 0.808 23.469 15.844 1 98.75 147 SER B N 1
ATOM 3800 C CA . SER B 1 147 ? 0.732 23.328 17.297 1 98.75 147 SER B CA 1
ATOM 3801 C C . SER B 1 147 ? -0.382 24.188 17.891 1 98.75 147 SER B C 1
ATOM 3803 O O . SER B 1 147 ? -0.847 25.125 17.25 1 98.75 147 SER B O 1
ATOM 3805 N N . ARG B 1 148 ? -0.771 23.828 19.031 1 98.75 148 ARG B N 1
ATOM 3806 C CA . ARG B 1 148 ? -1.749 24.641 19.766 1 98.75 148 ARG B CA 1
ATOM 3807 C C . ARG B 1 148 ? -1.302 26.094 19.859 1 98.75 148 ARG B C 1
ATOM 3809 O O . ARG B 1 148 ? -2.092 27 19.609 1 98.75 148 ARG B O 1
ATOM 3816 N N . GLU B 1 149 ? -0.044 26.312 20.156 1 98.62 149 GLU B N 1
ATOM 3817 C CA . GLU B 1 149 ? 0.488 27.656 20.266 1 98.62 149 GLU B CA 1
ATOM 3818 C C . GLU B 1 149 ? 0.452 28.375 18.922 1 98.62 149 GLU B C 1
ATOM 3820 O O . GLU B 1 149 ? 0.198 29.578 18.859 1 98.62 149 GLU B O 1
ATOM 3825 N N . ALA B 1 150 ? 0.688 27.672 17.891 1 98.81 150 ALA B N 1
ATOM 3826 C CA . ALA B 1 150 ? 0.642 28.266 16.562 1 98.81 150 ALA B CA 1
ATOM 3827 C C . ALA B 1 150 ? -0.769 28.734 16.219 1 98.81 150 ALA B C 1
ATOM 3829 O O . ALA B 1 150 ? -0.95 29.828 15.68 1 98.81 150 ALA B O 1
ATOM 3830 N N . VAL B 1 151 ? -1.751 27.922 16.516 1 98.88 151 VAL B N 1
ATOM 3831 C CA . VAL B 1 151 ? -3.137 28.297 16.266 1 98.88 151 VAL B CA 1
ATOM 3832 C C . VAL B 1 151 ? -3.488 29.547 17.078 1 98.88 151 VAL B C 1
ATOM 3834 O O . VAL B 1 151 ? -4.113 30.469 16.562 1 98.88 151 VAL B O 1
ATOM 3837 N N . LYS B 1 152 ? -3.08 29.547 18.281 1 98.75 152 LYS B N 1
ATOM 3838 C CA . LYS B 1 152 ? -3.352 30.672 19.172 1 98.75 152 LYS B CA 1
ATOM 3839 C C . LYS B 1 152 ? -2.787 31.969 18.594 1 98.75 152 LYS B C 1
ATOM 3841 O O . LYS B 1 152 ? -3.502 32.969 18.484 1 98.75 152 LYS B O 1
ATOM 3846 N N . ARG B 1 153 ? -1.578 31.938 18.188 1 98.62 153 ARG B N 1
ATOM 3847 C CA . ARG B 1 153 ? -0.934 33.125 17.656 1 98.62 153 ARG B CA 1
ATOM 3848 C C . ARG B 1 153 ? -1.582 33.562 16.344 1 98.62 153 ARG B C 1
ATOM 3850 O O . ARG B 1 153 ? -1.729 34.75 16.078 1 98.62 153 ARG B O 1
ATOM 3857 N N . PHE B 1 154 ? -1.937 32.625 15.547 1 98.81 154 PHE B N 1
ATOM 3858 C CA . PHE B 1 154 ? -2.574 32.906 14.273 1 98.81 154 PHE B CA 1
ATOM 3859 C C . PHE B 1 154 ? -3.869 33.688 14.477 1 98.81 154 PHE B C 1
ATOM 3861 O O . PHE B 1 154 ? -4.086 34.719 13.844 1 98.81 154 PHE B O 1
ATOM 3868 N N . VAL B 1 155 ? -4.684 33.219 15.406 1 98.62 155 VAL B N 1
ATOM 3869 C CA . VAL B 1 155 ? -6.027 33.75 15.562 1 98.62 155 VAL B CA 1
ATOM 3870 C C . VAL B 1 155 ? -5.984 35 16.422 1 98.62 155 VAL B C 1
ATOM 3872 O O . VAL B 1 155 ? -6.664 36 16.125 1 98.62 155 VAL B O 1
ATOM 3875 N N . GLU B 1 156 ? -5.121 35.094 17.453 1 98.31 156 GLU B N 1
ATOM 3876 C CA . GLU B 1 156 ? -5.109 36.219 18.391 1 98.31 156 GLU B CA 1
ATOM 3877 C C . GLU B 1 156 ? -4.27 37.375 17.859 1 98.31 156 GLU B C 1
ATOM 3879 O O . GLU B 1 156 ? -4.617 38.531 18.047 1 98.31 156 GLU B O 1
ATOM 3884 N N . ASP B 1 157 ? -3.188 36.969 17.188 1 98.25 157 ASP B N 1
ATOM 3885 C CA . ASP B 1 157 ? -2.193 38 16.906 1 98.25 157 ASP B CA 1
ATOM 3886 C C . ASP B 1 157 ? -2.156 38.312 15.414 1 98.25 157 ASP B C 1
ATOM 3888 O O . ASP B 1 157 ? -1.968 39.469 15.023 1 98.25 157 ASP B O 1
ATOM 3892 N N . ALA B 1 158 ? -2.305 37.375 14.547 1 98.38 158 ALA B N 1
ATOM 3893 C CA . ALA B 1 158 ? -2.109 37.594 13.117 1 98.38 158 ALA B CA 1
ATOM 3894 C C . ALA B 1 158 ? -3.4 38.062 12.453 1 98.38 158 ALA B C 1
ATOM 3896 O O . ALA B 1 158 ? -3.441 39.125 11.852 1 98.38 158 ALA B O 1
ATOM 3897 N N . LEU B 1 159 ? -4.473 37.344 12.641 1 97.88 159 LEU B N 1
ATOM 3898 C CA . LEU B 1 159 ? -5.715 37.562 11.898 1 97.88 159 LEU B CA 1
ATOM 3899 C C . LEU B 1 159 ? -6.266 38.938 12.156 1 97.88 159 LEU B C 1
ATOM 3901 O O . LEU B 1 159 ? -6.758 39.594 11.234 1 97.88 159 LEU B O 1
ATOM 3905 N N . PRO B 1 160 ? -6.191 39.5 13.406 1 97.69 160 PRO B N 1
ATOM 3906 C CA . PRO B 1 160 ? -6.801 40.812 13.656 1 97.69 160 PRO B CA 1
ATOM 3907 C C . PRO B 1 160 ? -5.977 41.969 13.086 1 97.69 160 PRO B C 1
ATOM 3909 O O . PRO B 1 160 ? -6.457 43.094 13.031 1 97.69 160 PRO B O 1
ATOM 3912 N N . ASP B 1 161 ? -4.707 41.75 12.641 1 97.69 161 ASP B N 1
ATOM 3913 C CA . ASP B 1 161 ? -3.803 42.781 12.156 1 97.69 161 ASP B CA 1
ATOM 3914 C C . ASP B 1 161 ? -3.594 42.656 10.648 1 97.69 161 ASP B C 1
ATOM 3916 O O . ASP B 1 161 ? -2.822 41.812 10.188 1 97.69 161 ASP B O 1
ATOM 3920 N N . PRO B 1 162 ? -4.168 43.469 9.891 1 95.75 162 PRO B N 1
ATOM 3921 C CA . PRO B 1 162 ? -4.066 43.406 8.438 1 95.75 162 PRO B CA 1
ATOM 3922 C C . PRO B 1 162 ? -2.635 43.562 7.934 1 95.75 162 PRO B C 1
ATOM 3924 O O . PRO B 1 162 ? -2.342 43.281 6.773 1 95.75 162 PRO B O 1
ATOM 3927 N N . ARG B 1 163 ? -1.74 44.062 8.766 1 95.69 163 ARG B N 1
ATOM 3928 C CA . ARG B 1 163 ? -0.333 44.188 8.398 1 95.69 163 ARG B CA 1
ATOM 3929 C C . ARG B 1 163 ? 0.371 42.844 8.508 1 95.69 163 ARG B C 1
ATOM 3931 O O . ARG B 1 163 ? 1.438 42.625 7.922 1 95.69 163 ARG B O 1
ATOM 3938 N N . LYS B 1 164 ? -0.298 41.938 9.211 1 96.12 164 LYS B N 1
ATOM 3939 C CA . LYS B 1 164 ? 0.31 40.625 9.453 1 96.12 164 LYS B CA 1
ATOM 3940 C C . LYS B 1 164 ? -0.359 39.562 8.609 1 96.12 164 LYS B C 1
ATOM 3942 O O . LYS B 1 164 ? 0.271 38.562 8.266 1 96.12 164 LYS B O 1
ATOM 3947 N N . CYS B 1 165 ? -1.611 39.781 8.352 1 96.56 165 CYS B N 1
ATOM 3948 C CA . CYS B 1 165 ? -2.395 38.781 7.629 1 96.56 165 CYS B CA 1
ATOM 3949 C C . CYS B 1 165 ? -3.354 39.469 6.648 1 96.56 165 CYS B C 1
ATOM 3951 O O . CYS B 1 165 ? -4.051 40.406 7.004 1 96.56 165 CYS B O 1
ATOM 3953 N N . LYS B 1 166 ? -3.361 38.844 5.457 1 95.38 166 LYS B N 1
ATOM 3954 C CA . LYS B 1 166 ? -4.246 39.375 4.426 1 95.38 166 LYS B CA 1
ATOM 3955 C C . LYS B 1 166 ? -5.699 39.375 4.887 1 95.38 166 LYS B C 1
ATOM 3957 O O . LYS B 1 166 ? -6.262 38.312 5.16 1 95.38 166 LYS B O 1
ATOM 3962 N N . ALA B 1 167 ? -6.309 40.469 4.887 1 95.12 167 ALA B N 1
ATOM 3963 C CA . ALA B 1 167 ? -7.688 40.594 5.355 1 95.12 167 ALA B CA 1
ATOM 3964 C C . ALA B 1 167 ? -8.672 40.125 4.293 1 95.12 167 ALA B C 1
ATOM 3966 O O . ALA B 1 167 ? -9.742 39.625 4.617 1 95.12 167 ALA B O 1
ATOM 3967 N N . LYS B 1 168 ? -8.328 40.312 3.027 1 94.12 168 LYS B N 1
ATOM 3968 C CA . LYS B 1 168 ? -9.211 39.875 1.938 1 94.12 168 LYS B CA 1
ATOM 3969 C C . LYS B 1 168 ? -9.461 38.375 1.984 1 94.12 168 LYS B C 1
ATOM 3971 O O . LYS B 1 168 ? -8.688 37.625 2.588 1 94.12 168 LYS B O 1
ATOM 3976 N N . ASN B 1 169 ? -10.469 37.969 1.278 1 93.62 169 ASN B N 1
ATOM 3977 C CA . ASN B 1 169 ? -10.953 36.594 1.438 1 93.62 169 ASN B CA 1
ATOM 3978 C C . ASN B 1 169 ? -10.422 35.688 0.333 1 93.62 169 ASN B C 1
ATOM 3980 O O . ASN B 1 169 ? -10.672 34.469 0.35 1 93.62 169 ASN B O 1
ATOM 3984 N N . THR B 1 170 ? -9.68 36.219 -0.561 1 93.12 170 THR B N 1
ATOM 3985 C CA . THR B 1 170 ? -9.211 35.438 -1.693 1 93.12 170 THR B CA 1
ATOM 3986 C C . THR B 1 170 ? -7.707 35.188 -1.583 1 93.12 170 THR B C 1
ATOM 3988 O O . THR B 1 170 ? -7 35.906 -0.88 1 93.12 170 THR B O 1
ATOM 3991 N N . GLY B 1 171 ? -7.281 34.062 -2.279 1 92.44 171 GLY B N 1
ATOM 3992 C CA . GLY B 1 171 ? -5.855 33.781 -2.305 1 92.44 171 GLY B CA 1
ATOM 3993 C C . GLY B 1 171 ? -5.547 32.312 -2.057 1 92.44 171 GLY B C 1
ATOM 3994 O O . GLY B 1 171 ? -6.418 31.547 -1.634 1 92.44 171 GLY B O 1
ATOM 3995 N N . ALA B 1 172 ? -4.258 31.969 -2.346 1 93.06 172 ALA B N 1
ATOM 3996 C CA . ALA B 1 172 ? -3.766 30.641 -2.018 1 93.06 172 ALA B CA 1
ATOM 3997 C C . ALA B 1 172 ? -3.645 30.453 -0.509 1 93.06 172 ALA B C 1
ATOM 3999 O O . ALA B 1 172 ? -2.787 31.062 0.131 1 93.06 172 ALA B O 1
ATOM 4000 N N . GLU B 1 173 ? -4.457 29.594 -0.013 1 95.56 173 GLU B N 1
ATOM 4001 C CA . GLU B 1 173 ? -4.629 29.516 1.436 1 95.56 173 GLU B CA 1
ATOM 4002 C C . GLU B 1 173 ? -3.326 29.109 2.123 1 95.56 173 GLU B C 1
ATOM 4004 O O . GLU B 1 173 ? -3.023 29.578 3.221 1 95.56 173 GLU B O 1
ATOM 4009 N N . ASP B 1 174 ? -2.496 28.203 1.476 1 96.44 174 ASP B N 1
ATOM 4010 C CA . ASP B 1 174 ? -1.268 27.719 2.1 1 96.44 174 ASP B CA 1
ATOM 4011 C C . ASP B 1 174 ? -0.21 28.812 2.148 1 96.44 174 ASP B C 1
ATOM 4013 O O . ASP B 1 174 ? 0.478 28.984 3.158 1 96.44 174 ASP B O 1
ATOM 4017 N N . VAL B 1 175 ? -0.15 29.656 1.129 1 95.88 175 VAL B N 1
ATOM 4018 C CA . VAL B 1 175 ? 0.787 30.781 1.075 1 95.88 175 VAL B CA 1
ATOM 4019 C C . VAL B 1 175 ? 0.387 31.828 2.1 1 95.88 175 VAL B C 1
ATOM 4021 O O . VAL B 1 175 ? 1.223 32.312 2.873 1 95.88 175 VAL B O 1
ATOM 4024 N N . GLU B 1 176 ? -0.871 32.188 2.074 1 96.81 176 GLU B N 1
ATOM 4025 C CA . GLU B 1 176 ? -1.354 33.219 2.975 1 96.81 176 GLU B CA 1
ATOM 4026 C C . GLU B 1 176 ? -1.195 32.812 4.434 1 96.81 176 GLU B C 1
ATOM 4028 O O . GLU B 1 176 ? -0.82 33.625 5.281 1 96.81 176 GLU B O 1
ATOM 4033 N N . LEU B 1 177 ? -1.483 31.562 4.707 1 98.12 177 LEU B N 1
ATOM 4034 C CA . LEU B 1 177 ? -1.289 31.078 6.066 1 98.12 177 LEU B CA 1
ATOM 4035 C C . LEU B 1 177 ? 0.179 31.156 6.473 1 98.12 177 LEU B C 1
ATOM 4037 O O . LEU B 1 177 ? 0.495 31.594 7.586 1 98.12 177 LEU B O 1
ATOM 4041 N N . GLY B 1 178 ? 1.054 30.734 5.566 1 97.69 178 GLY B N 1
ATOM 4042 C CA . GLY B 1 178 ? 2.48 30.812 5.836 1 97.69 178 GLY B CA 1
ATOM 4043 C C . GLY B 1 178 ? 2.943 32.219 6.16 1 97.69 178 GLY B C 1
ATOM 4044 O O . GLY B 1 178 ? 3.734 32.438 7.082 1 97.69 178 GLY B O 1
ATOM 4045 N N . LYS B 1 179 ? 2.445 33.188 5.426 1 96.56 179 LYS B N 1
ATOM 4046 C CA . LYS B 1 179 ? 2.781 34.594 5.66 1 96.56 179 LYS B CA 1
ATOM 4047 C C . LYS B 1 179 ? 2.34 35.031 7.055 1 96.56 179 LYS B C 1
ATOM 4049 O O . LYS B 1 179 ? 3.109 35.656 7.785 1 96.56 179 LYS B O 1
ATOM 4054 N N . CYS B 1 180 ? 1.127 34.75 7.359 1 98.12 180 CYS B N 1
ATOM 4055 C CA . CYS B 1 180 ? 0.577 35.125 8.656 1 98.12 180 CYS B CA 1
ATOM 4056 C C . CYS B 1 180 ? 1.393 34.531 9.789 1 98.12 180 CYS B C 1
ATOM 4058 O O . CYS B 1 180 ? 1.743 35.219 10.742 1 98.12 180 CYS B O 1
ATOM 4060 N N . LEU B 1 181 ? 1.711 33.219 9.664 1 98.38 181 LEU B N 1
ATOM 4061 C CA . LEU B 1 181 ? 2.422 32.5 10.719 1 98.38 181 LEU B CA 1
ATOM 4062 C C . LEU B 1 181 ? 3.84 33.031 10.875 1 98.38 181 LEU B C 1
ATOM 4064 O O . LEU B 1 181 ? 4.324 33.188 12 1 98.38 181 LEU B O 1
ATOM 4068 N N . GLN B 1 182 ? 4.488 33.312 9.773 1 96.62 182 GLN B N 1
ATOM 4069 C CA . GLN B 1 182 ? 5.816 33.906 9.828 1 96.62 182 GLN B CA 1
ATOM 4070 C C . GLN B 1 182 ? 5.789 35.25 10.578 1 96.62 182 GLN B C 1
ATOM 4072 O O . GLN B 1 182 ? 6.668 35.531 11.398 1 96.62 182 GLN B O 1
ATOM 4077 N N . ASN B 1 183 ? 4.801 36 10.375 1 96.94 183 ASN B N 1
ATOM 4078 C CA . ASN B 1 183 ? 4.691 37.344 10.938 1 96.94 183 ASN B CA 1
ATOM 4079 C C . ASN B 1 183 ? 4.418 37.312 12.438 1 96.94 183 ASN B C 1
ATOM 4081 O O . ASN B 1 183 ? 4.543 38.344 13.117 1 96.94 183 ASN B O 1
ATOM 4085 N N . VAL B 1 184 ? 4.059 36.188 12.984 1 97.88 184 VAL B N 1
ATOM 4086 C CA . VAL B 1 184 ? 3.83 36.094 14.422 1 97.88 184 VAL B CA 1
ATOM 4087 C C . VAL B 1 184 ? 4.809 35.094 15.023 1 97.88 184 VAL B C 1
ATOM 4089 O O . VAL B 1 184 ? 4.496 34.438 16.016 1 97.88 184 VAL B O 1
ATOM 4092 N N . ALA B 1 185 ? 5.844 34.75 14.406 1 96.38 185 ALA B N 1
ATOM 4093 C CA . ALA B 1 185 ? 7.012 34 14.883 1 96.38 185 ALA B CA 1
ATOM 4094 C C . ALA B 1 185 ? 6.68 32.531 15.094 1 96.38 185 ALA B C 1
ATOM 4096 O O . ALA B 1 185 ? 7.125 31.922 16.078 1 96.38 185 ALA B O 1
ATOM 4097 N N . VAL B 1 186 ? 5.809 32.062 14.266 1 97.88 186 VAL B N 1
ATOM 4098 C CA . VAL B 1 186 ? 5.609 30.609 14.219 1 97.88 186 VAL B CA 1
ATOM 4099 C C . VAL B 1 186 ? 6.629 29.984 13.266 1 97.88 186 VAL B C 1
ATOM 4101 O O . VAL B 1 186 ? 6.73 30.391 12.102 1 97.88 186 VAL B O 1
ATOM 4104 N N . ILE B 1 187 ? 7.32 29.016 13.711 1 96.88 187 ILE B N 1
ATOM 4105 C CA . ILE B 1 187 ? 8.406 28.391 12.961 1 96.88 187 ILE B CA 1
ATOM 4106 C C . ILE B 1 187 ? 7.84 27.406 11.945 1 96.88 187 ILE B C 1
ATOM 4108 O O . ILE B 1 187 ? 6.949 26.609 12.273 1 96.88 187 ILE B O 1
ATOM 4112 N N . ALA B 1 188 ? 8.328 27.562 10.727 1 97.31 188 ALA B N 1
ATOM 4113 C CA . ALA B 1 188 ? 8.07 26.516 9.742 1 97.31 188 ALA B CA 1
ATOM 4114 C C . ALA B 1 188 ? 9.055 25.359 9.906 1 97.31 188 ALA B C 1
ATOM 4116 O O . ALA B 1 188 ? 10.195 25.438 9.438 1 97.31 188 ALA B O 1
ATOM 4117 N N . GLY B 1 189 ? 8.594 24.312 10.492 1 97.12 189 GLY B N 1
ATOM 4118 C CA . GLY B 1 189 ? 9.477 23.203 10.844 1 97.12 189 GLY B CA 1
ATOM 4119 C C . GLY B 1 189 ? 9.82 22.312 9.664 1 97.12 189 GLY B C 1
ATOM 4120 O O . GLY B 1 189 ? 9.242 22.453 8.586 1 97.12 189 GLY B O 1
ATOM 4121 N N . ASP B 1 190 ? 10.828 21.469 9.859 1 97.12 190 ASP B N 1
ATOM 4122 C CA . ASP B 1 190 ? 11.266 20.469 8.891 1 97.12 190 ASP B CA 1
ATOM 4123 C C . ASP B 1 190 ? 10.648 19.109 9.195 1 97.12 190 ASP B C 1
ATOM 4125 O O . ASP B 1 190 ? 11.039 18.438 10.156 1 97.12 190 ASP B O 1
ATOM 4129 N N . SER B 1 191 ? 9.742 18.672 8.383 1 97.69 191 SER B N 1
ATOM 4130 C CA . SER B 1 191 ? 9.008 17.438 8.641 1 97.69 191 SER B CA 1
ATOM 4131 C C . SER B 1 191 ? 9.773 16.234 8.133 1 97.69 191 SER B C 1
ATOM 4133 O O . SER B 1 191 ? 9.32 15.094 8.281 1 97.69 191 SER B O 1
ATOM 4135 N N . ARG B 1 192 ? 10.953 16.375 7.453 1 96 192 ARG B N 1
ATOM 4136 C CA . ARG B 1 192 ? 11.727 15.25 6.93 1 96 192 ARG B CA 1
ATOM 4137 C C . ARG B 1 192 ? 12.266 14.391 8.062 1 96 192 ARG B C 1
ATOM 4139 O O . ARG B 1 192 ? 12.328 14.828 9.211 1 96 192 ARG B O 1
ATOM 4146 N N . ASP B 1 193 ? 12.602 13.188 7.688 1 94.25 193 ASP B N 1
ATOM 4147 C CA . ASP B 1 193 ? 13.18 12.312 8.703 1 94.25 193 ASP B CA 1
ATOM 4148 C C . ASP B 1 193 ? 14.688 12.539 8.828 1 94.25 193 ASP B C 1
ATOM 4150 O O . ASP B 1 193 ? 15.242 13.422 8.172 1 94.25 193 ASP B O 1
ATOM 4154 N N . SER B 1 194 ? 15.305 11.852 9.734 1 91.12 194 SER B N 1
ATOM 4155 C CA . SER B 1 194 ? 16.719 12.055 10.055 1 91.12 194 SER B CA 1
ATOM 4156 C C . SER B 1 194 ? 17.594 11.805 8.844 1 91.12 194 SER B C 1
ATOM 4158 O O . SER B 1 194 ? 18.734 12.273 8.789 1 91.12 194 SER B O 1
ATOM 4160 N N . GLN B 1 195 ? 17.125 11.102 7.836 1 90.69 195 GLN B N 1
ATOM 4161 C CA . GLN B 1 195 ? 17.875 10.82 6.621 1 90.69 195 GLN B CA 1
ATOM 4162 C C . GLN B 1 195 ? 17.5 11.773 5.496 1 90.69 195 GLN B C 1
ATOM 4164 O O . GLN B 1 195 ? 17.797 11.523 4.328 1 90.69 195 GLN B O 1
ATOM 4169 N N . ASN B 1 196 ? 16.703 12.797 5.809 1 93.5 196 ASN B N 1
ATOM 4170 C CA . ASN B 1 196 ? 16.312 13.859 4.895 1 93.5 196 ASN B CA 1
ATOM 4171 C C . ASN B 1 196 ? 15.25 13.383 3.902 1 93.5 196 ASN B C 1
ATOM 4173 O O . ASN B 1 196 ? 15.148 13.906 2.793 1 93.5 196 ASN B O 1
ATOM 4177 N N . ARG B 1 197 ? 14.57 12.328 4.25 1 94.56 197 ARG B N 1
ATOM 4178 C CA . ARG B 1 197 ? 13.484 11.844 3.402 1 94.56 197 ARG B CA 1
ATOM 4179 C C . ARG B 1 197 ? 12.164 12.508 3.779 1 94.56 197 ARG B C 1
ATOM 4181 O O . ARG B 1 197 ? 11.883 12.711 4.961 1 94.56 197 ARG B O 1
ATOM 4188 N N . HIS B 1 198 ? 11.391 12.773 2.795 1 95.75 198 HIS B N 1
ATOM 4189 C CA . HIS B 1 198 ? 10.172 13.539 2.998 1 95.75 198 HIS B CA 1
ATOM 4190 C C . HIS B 1 198 ? 9.062 12.672 3.586 1 95.75 198 HIS B C 1
ATOM 4192 O O . HIS B 1 198 ? 8.914 11.508 3.197 1 95.75 198 HIS B O 1
ATOM 4198 N N . ARG B 1 199 ? 8.273 13.227 4.527 1 97.38 199 ARG B N 1
ATOM 4199 C CA . ARG B 1 199 ? 7.207 12.469 5.18 1 97.38 199 ARG B CA 1
ATOM 4200 C C . ARG B 1 199 ? 5.836 12.953 4.719 1 97.38 199 ARG B C 1
ATOM 4202 O O . ARG B 1 199 ? 4.848 12.219 4.82 1 97.38 199 ARG B O 1
ATOM 4209 N N . MET B 1 200 ? 5.715 14.188 4.355 1 98.12 200 MET B N 1
ATOM 4210 C CA . MET B 1 200 ? 4.461 14.742 3.865 1 98.12 200 MET B CA 1
ATOM 4211 C C . MET B 1 200 ? 4.566 15.109 2.389 1 98.12 200 MET B C 1
ATOM 4213 O O . MET B 1 200 ? 5.309 16.016 2.021 1 98.12 200 MET B O 1
ATOM 4217 N N . LEU B 1 201 ? 3.797 14.453 1.547 1 96.44 201 LEU B N 1
ATOM 4218 C CA . LEU B 1 201 ? 4.039 14.477 0.109 1 96.44 201 LEU B CA 1
ATOM 4219 C C . LEU B 1 201 ? 2.863 15.117 -0.625 1 96.44 201 LEU B C 1
ATOM 4221 O O . LEU B 1 201 ? 1.715 14.711 -0.442 1 96.44 201 LEU B O 1
ATOM 4225 N N . PRO B 1 202 ? 3.113 16.062 -1.511 1 96 202 PRO B N 1
ATOM 4226 C CA . PRO B 1 202 ? 2.045 16.859 -2.121 1 96 202 PRO B CA 1
ATOM 4227 C C . PRO B 1 202 ? 1.469 16.203 -3.377 1 96 202 PRO B C 1
ATOM 4229 O O . PRO B 1 202 ? 0.664 16.828 -4.082 1 96 202 PRO B O 1
ATOM 4232 N N . PHE B 1 203 ? 1.917 15 -3.719 1 95.06 203 PHE B N 1
ATOM 4233 C CA . PHE B 1 203 ? 1.355 14.242 -4.832 1 95.06 203 PHE B CA 1
ATOM 4234 C C . PHE B 1 203 ? 1.026 12.812 -4.402 1 95.06 203 PHE B C 1
ATOM 4236 O O . PHE B 1 203 ? 1.148 12.469 -3.225 1 95.06 203 PHE B O 1
ATOM 4243 N N . SER B 1 204 ? 0.533 12.031 -5.41 1 94.25 204 SER B N 1
ATOM 4244 C CA . SER B 1 204 ? 0.151 10.648 -5.133 1 94.25 204 SER B CA 1
ATOM 4245 C C . SER B 1 204 ? 1.378 9.766 -4.926 1 94.25 204 SER B C 1
ATOM 4247 O O . SER B 1 204 ? 2.48 10.117 -5.355 1 94.25 204 SER B O 1
ATOM 4249 N N . PRO B 1 205 ? 1.189 8.602 -4.242 1 94 205 PRO B N 1
ATOM 4250 C CA . PRO B 1 205 ? 2.334 7.703 -4.086 1 94 205 PRO B CA 1
ATOM 4251 C C . PRO B 1 205 ? 2.957 7.305 -5.422 1 94 205 PRO B C 1
ATOM 4253 O O . PRO B 1 205 ? 4.184 7.223 -5.535 1 94 205 PRO B O 1
ATOM 4256 N N . GLN B 1 206 ? 2.16 7.113 -6.406 1 92 206 GLN B N 1
ATOM 4257 C CA . GLN B 1 206 ? 2.645 6.715 -7.723 1 92 206 GLN B CA 1
ATOM 4258 C C . GLN B 1 206 ? 3.541 7.793 -8.328 1 92 206 GLN B C 1
ATOM 4260 O O . GLN B 1 206 ? 4.559 7.484 -8.953 1 92 206 GLN B O 1
ATOM 4265 N N . SER B 1 207 ? 3.18 8.992 -8.117 1 90.12 207 SER B N 1
ATOM 4266 C CA . SER B 1 207 ? 3.934 10.109 -8.68 1 90.12 207 SER B CA 1
ATOM 4267 C C . SER B 1 207 ? 5.289 10.266 -7.992 1 90.12 207 SER B C 1
ATOM 4269 O O . SER B 1 207 ? 6.273 10.633 -8.633 1 90.12 207 SER B O 1
ATOM 4271 N N . HIS B 1 208 ? 5.328 9.977 -6.762 1 91.25 208 HIS B N 1
ATOM 4272 C CA . HIS B 1 208 ? 6.543 10.219 -5.996 1 91.25 208 HIS B CA 1
ATOM 4273 C C . HIS B 1 208 ? 7.535 9.07 -6.145 1 91.25 208 HIS B C 1
ATOM 4275 O O . HIS B 1 208 ? 8.742 9.297 -6.258 1 91.25 208 HIS B O 1
ATOM 4281 N N . VAL B 1 209 ? 7.039 7.867 -6.184 1 87.81 209 VAL B N 1
ATOM 4282 C CA . VAL B 1 209 ? 7.945 6.73 -6.031 1 87.81 209 VAL B CA 1
ATOM 4283 C C . VAL B 1 209 ? 8.328 6.191 -7.41 1 87.81 209 VAL B C 1
ATOM 4285 O O . VAL B 1 209 ? 9.305 5.457 -7.543 1 87.81 209 VAL B O 1
ATOM 4288 N N . ALA B 1 210 ? 7.527 6.477 -8.383 1 78.5 210 ALA B N 1
ATOM 4289 C CA . ALA B 1 210 ? 7.844 5.961 -9.711 1 78.5 210 ALA B CA 1
ATOM 4290 C C . ALA B 1 210 ? 8.945 6.785 -10.367 1 78.5 210 ALA B C 1
ATOM 4292 O O . ALA B 1 210 ? 8.875 8.016 -10.398 1 78.5 210 ALA B O 1
ATOM 4293 N N . SER B 1 211 ? 9.961 6.129 -10.781 1 65.81 211 SER B N 1
ATOM 4294 C CA . SER B 1 211 ? 11.109 6.809 -11.359 1 65.81 211 SER B CA 1
ATOM 4295 C C . SER B 1 211 ? 10.797 7.32 -12.766 1 65.81 211 SER B C 1
ATOM 4297 O O . SER B 1 211 ? 11.453 8.242 -13.258 1 65.81 211 SER B O 1
ATOM 4299 N N . ASN B 1 212 ? 9.891 6.734 -13.289 1 63.88 212 ASN B N 1
ATOM 4300 C CA . ASN B 1 212 ? 9.648 7.113 -14.672 1 63.88 212 ASN B CA 1
ATOM 4301 C C . ASN B 1 212 ? 8.609 8.227 -14.781 1 63.88 212 ASN B C 1
ATOM 4303 O O . ASN B 1 212 ? 8.18 8.578 -15.883 1 63.88 212 ASN B O 1
ATOM 4307 N N . HIS B 1 213 ? 8.258 8.672 -13.648 1 66.44 213 HIS B N 1
ATOM 4308 C CA . HIS B 1 213 ? 7.301 9.766 -13.664 1 66.44 213 HIS B CA 1
ATOM 4309 C C . HIS B 1 213 ? 8 11.109 -13.469 1 66.44 213 HIS B C 1
ATOM 4311 O O . HIS B 1 213 ? 8.797 11.273 -12.539 1 66.44 213 HIS B O 1
ATOM 4317 N N . THR B 1 214 ? 7.789 11.891 -14.398 1 68.06 214 THR B N 1
ATOM 4318 C CA . THR B 1 214 ? 8.359 13.227 -14.281 1 68.06 214 THR B CA 1
ATOM 4319 C C . THR B 1 214 ? 7.422 14.148 -13.516 1 68.06 214 THR B C 1
ATOM 4321 O O . THR B 1 214 ? 6.27 14.336 -13.914 1 68.06 214 THR B O 1
ATOM 4324 N N . GLN B 1 215 ? 7.984 14.609 -12.453 1 76.12 215 GLN B N 1
ATOM 4325 C CA . GLN B 1 215 ? 7.234 15.633 -11.727 1 76.12 215 GLN B CA 1
ATOM 4326 C C . GLN B 1 215 ? 7.242 16.969 -12.477 1 76.12 215 GLN B C 1
ATOM 4328 O O . GLN B 1 215 ? 8.125 17.203 -13.297 1 76.12 215 GLN B O 1
ATOM 4333 N N . PRO B 1 216 ? 6.203 17.766 -12.164 1 79.06 216 PRO B N 1
ATOM 4334 C CA . PRO B 1 216 ? 6.219 19.078 -12.805 1 79.06 216 PRO B CA 1
ATOM 4335 C C . PRO B 1 216 ? 7.445 19.906 -12.422 1 79.06 216 PRO B C 1
ATOM 4337 O O . PRO B 1 216 ? 7.918 19.828 -11.289 1 79.06 216 PRO B O 1
ATOM 4340 N N . LYS B 1 217 ? 7.906 20.719 -13.375 1 81.19 217 LYS B N 1
ATOM 4341 C CA . LYS B 1 217 ? 9.109 21.516 -13.18 1 81.19 217 LYS B CA 1
ATOM 4342 C C . LYS B 1 217 ? 8.945 22.469 -11.992 1 81.19 217 LYS B C 1
ATOM 4344 O O . LYS B 1 217 ? 9.906 22.703 -11.242 1 81.19 217 LYS B O 1
ATOM 4349 N N . TRP B 1 218 ? 7.785 23 -11.867 1 83.56 218 TRP B N 1
ATOM 4350 C CA . TRP B 1 218 ? 7.543 23.938 -10.789 1 83.56 218 TRP B CA 1
ATOM 4351 C C . TRP B 1 218 ? 7.805 23.297 -9.43 1 83.56 218 TRP B C 1
ATOM 4353 O O . TRP B 1 218 ? 8.195 23.969 -8.477 1 83.56 218 TRP B O 1
ATOM 4363 N N . PHE B 1 219 ? 7.508 22.016 -9.352 1 88.19 219 PHE B N 1
ATOM 4364 C CA . PHE B 1 219 ? 7.652 21.297 -8.094 1 88.19 219 PHE B CA 1
ATOM 4365 C C . PHE B 1 219 ? 9.094 21.328 -7.613 1 88.19 219 PHE B C 1
ATOM 4367 O O . PHE B 1 219 ? 9.359 21.672 -6.457 1 88.19 219 PHE B O 1
ATOM 4374 N N . TYR B 1 220 ? 9.961 21.141 -8.484 1 85.5 220 TYR B N 1
ATOM 4375 C CA . TYR B 1 220 ? 11.383 21.156 -8.133 1 85.5 220 TYR B CA 1
ATOM 4376 C C . TYR B 1 220 ? 11.844 22.562 -7.762 1 85.5 220 TYR B C 1
ATOM 4378 O O . TYR B 1 220 ? 12.703 22.719 -6.895 1 85.5 220 TYR B O 1
ATOM 4386 N N . LYS B 1 221 ? 11.227 23.484 -8.352 1 87.12 221 LYS B N 1
ATOM 4387 C CA . LYS B 1 221 ? 11.578 24.875 -8.086 1 87.12 221 LYS B CA 1
ATOM 4388 C C . LYS B 1 221 ? 11.023 25.344 -6.742 1 87.12 221 LYS B C 1
ATOM 4390 O O . LYS B 1 221 ? 11.633 26.172 -6.062 1 87.12 221 LYS B O 1
ATOM 4395 N N . TYR B 1 222 ? 9.93 24.719 -6.348 1 91.31 222 TYR B N 1
ATOM 4396 C CA . TYR B 1 222 ? 9.227 25.203 -5.16 1 91.31 222 TYR B CA 1
ATOM 4397 C C . TYR B 1 222 ? 9.703 24.469 -3.912 1 91.31 222 TYR B C 1
ATOM 4399 O O . TYR B 1 222 ? 9.523 24.953 -2.791 1 91.31 222 TYR B O 1
ATOM 4407 N N . MET B 1 223 ? 10.273 23.328 -4.062 1 92.88 223 MET B N 1
ATOM 4408 C CA . MET B 1 223 ? 10.68 22.547 -2.9 1 92.88 223 MET B CA 1
ATOM 4409 C C . MET B 1 223 ? 11.758 23.281 -2.104 1 92.88 223 MET B C 1
ATOM 4411 O O . MET B 1 223 ? 12.742 23.766 -2.672 1 92.88 223 MET B O 1
ATOM 4415 N N . TYR B 1 224 ? 11.531 23.344 -0.853 1 94.31 224 TYR B N 1
ATOM 4416 C CA . TYR B 1 224 ? 12.492 24.016 0.022 1 94.31 224 TYR B CA 1
ATOM 4417 C C . TYR B 1 224 ? 13.75 23.172 0.181 1 94.31 224 TYR B C 1
ATOM 4419 O O . TYR B 1 224 ? 14.867 23.703 0.174 1 94.31 224 TYR B O 1
ATOM 4427 N N . TYR B 1 225 ? 13.594 21.906 0.418 1 92.81 225 TYR B N 1
ATOM 4428 C CA . TYR B 1 225 ? 14.688 20.953 0.556 1 92.81 225 TYR B CA 1
ATOM 4429 C C . TYR B 1 225 ? 14.867 20.141 -0.719 1 92.81 225 TYR B C 1
ATOM 4431 O O . TYR B 1 225 ? 13.922 19.984 -1.502 1 92.81 225 TYR B O 1
ATOM 4439 N N . SER B 1 226 ? 16.031 19.594 -0.832 1 88.56 226 SER B N 1
ATOM 4440 C CA . SER B 1 226 ? 16.312 18.75 -1.994 1 88.56 226 SER B CA 1
ATOM 4441 C C . SER B 1 226 ? 15.352 17.562 -2.059 1 88.56 226 SER B C 1
ATOM 4443 O O . SER B 1 226 ? 14.969 17.016 -1.026 1 88.56 226 SER B O 1
ATOM 4445 N N . TYR B 1 227 ? 14.984 17.219 -3.367 1 86.12 227 TYR B N 1
ATOM 4446 C CA . TYR B 1 227 ? 14.031 16.141 -3.605 1 86.12 227 TYR B CA 1
ATOM 4447 C C . TYR B 1 227 ? 14.57 15.156 -4.633 1 86.12 227 TYR B C 1
ATOM 4449 O O . TYR B 1 227 ? 15.039 15.555 -5.699 1 86.12 227 TYR B O 1
ATOM 4457 N N . LYS B 1 228 ? 14.633 13.945 -4.215 1 81.5 228 LYS B N 1
ATOM 4458 C CA . LYS B 1 228 ? 14.977 12.859 -5.129 1 81.5 228 LYS B CA 1
ATOM 4459 C C . LYS B 1 228 ? 13.781 11.938 -5.344 1 81.5 228 LYS B C 1
ATOM 4461 O O . LYS B 1 228 ? 13.133 11.516 -4.383 1 81.5 228 LYS B O 1
ATOM 4466 N N . GLN B 1 229 ? 13.523 11.672 -6.578 1 79 229 GLN B N 1
ATOM 4467 C CA . GLN B 1 229 ? 12.438 10.742 -6.891 1 79 229 GLN B CA 1
ATOM 4468 C C . GLN B 1 229 ? 12.875 9.297 -6.664 1 79 229 GLN B C 1
ATOM 4470 O O . GLN B 1 229 ? 14.07 9.008 -6.602 1 79 229 GLN B O 1
ATOM 4475 N N . GLY B 1 230 ? 11.859 8.359 -6.465 1 78.56 230 GLY B N 1
ATOM 4476 C CA . GLY B 1 230 ? 12.148 6.957 -6.207 1 78.56 230 GLY B CA 1
ATOM 4477 C C . GLY B 1 230 ? 12.031 6.582 -4.738 1 78.56 230 GLY B C 1
ATOM 4478 O O . GLY B 1 230 ? 11.414 7.305 -3.957 1 78.56 230 GLY B O 1
ATOM 4479 N N . THR B 1 231 ? 1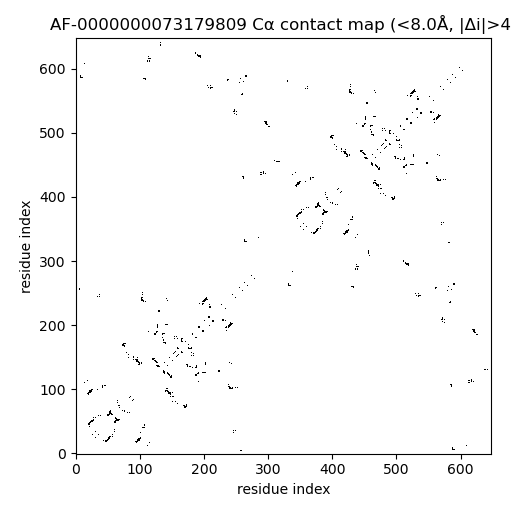2.648 5.496 -4.445 1 73.44 231 THR B N 1
ATOM 4480 C CA . THR B 1 231 ? 12.5 4.965 -3.094 1 73.44 231 THR B CA 1
ATOM 4481 C C . THR B 1 231 ? 13.227 5.848 -2.082 1 73.44 231 THR B C 1
ATOM 4483 O O . THR B 1 231 ? 12.898 5.832 -0.893 1 73.44 231 THR B O 1
ATOM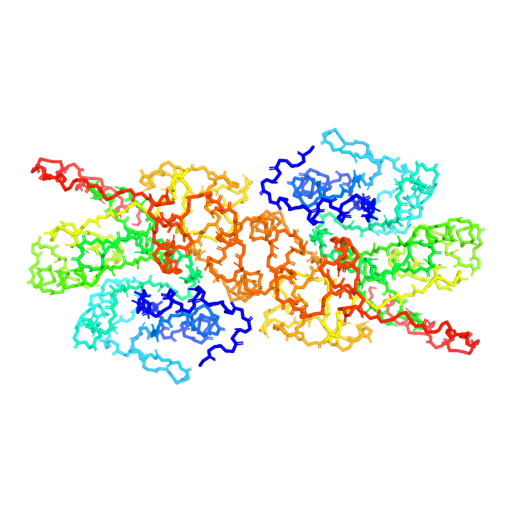 4486 N N . GLU B 1 232 ? 14.047 6.695 -2.527 1 80.44 232 GLU B N 1
ATOM 4487 C CA . GLU B 1 232 ? 14.828 7.547 -1.631 1 80.44 232 GLU B CA 1
ATOM 4488 C C . GLU B 1 232 ? 14.078 8.836 -1.312 1 80.44 232 GLU B C 1
ATOM 4490 O O . GLU B 1 232 ? 14.508 9.609 -0.451 1 80.44 232 GLU B O 1
ATOM 4495 N N . CYS B 1 233 ? 13 8.938 -1.971 1 83.31 233 CYS B N 1
ATOM 4496 C CA . CYS B 1 233 ? 12.273 10.195 -1.792 1 83.31 233 CYS B CA 1
ATOM 4497 C C . CYS B 1 233 ? 11.531 10.203 -0.462 1 83.31 233 CYS B C 1
ATOM 4499 O O . CYS B 1 233 ? 11.438 11.242 0.193 1 83.31 233 CYS B O 1
ATOM 4501 N N . CYS B 1 234 ? 11.148 9.109 -0.108 1 91.5 234 CYS B N 1
ATOM 4502 C CA . CYS B 1 234 ? 10.07 9.133 0.875 1 91.5 234 CYS B CA 1
ATOM 4503 C C . CYS B 1 234 ? 10.414 8.273 2.088 1 91.5 234 CYS B C 1
ATOM 4505 O O . CYS B 1 234 ? 10.969 7.184 1.945 1 91.5 234 CYS B O 1
ATOM 4507 N N . SER B 1 235 ? 10.133 8.789 3.172 1 93.62 235 SER B N 1
ATOM 4508 C CA . SER B 1 235 ? 10.414 8.148 4.453 1 93.62 235 SER B CA 1
ATOM 4509 C C . SER B 1 235 ? 9.617 6.859 4.617 1 93.62 235 SER B C 1
ATOM 4511 O O . SER B 1 235 ? 8.5 6.75 4.105 1 93.62 235 SER B O 1
ATOM 4513 N N . ASP B 1 236 ? 10.156 5.883 5.41 1 90.62 236 ASP B N 1
ATOM 4514 C CA . ASP B 1 236 ? 9.406 4.695 5.805 1 90.62 236 ASP B CA 1
ATOM 4515 C C . ASP B 1 236 ? 8.242 5.059 6.723 1 90.62 236 ASP B C 1
ATOM 4517 O O . ASP B 1 236 ? 7.324 4.262 6.918 1 90.62 236 ASP B O 1
ATOM 4521 N N . TYR B 1 237 ? 8.352 6.242 7.312 1 93.81 237 TYR B N 1
ATOM 4522 C CA . TYR B 1 237 ? 7.289 6.758 8.172 1 93.81 237 TYR B CA 1
ATOM 4523 C C . TYR B 1 237 ? 6.574 7.934 7.512 1 93.81 237 TYR B C 1
ATOM 4525 O O . TYR B 1 237 ? 6.309 8.945 8.164 1 93.81 237 TYR B O 1
ATOM 4533 N N . VAL B 1 238 ? 6.359 7.742 6.219 1 96.31 238 VAL B N 1
ATOM 4534 C CA . VAL B 1 238 ? 5.633 8.75 5.449 1 96.31 238 VAL B CA 1
ATOM 4535 C C . VAL B 1 238 ? 4.305 9.062 6.133 1 96.31 238 VAL B C 1
ATOM 4537 O O . VAL B 1 238 ? 3.691 8.188 6.746 1 96.31 238 VAL B O 1
ATOM 4540 N N . ILE B 1 239 ? 3.857 10.297 6.023 1 98.44 239 ILE B N 1
ATOM 4541 C CA . ILE B 1 239 ? 2.703 10.766 6.777 1 98.44 239 ILE B CA 1
ATOM 4542 C C . ILE B 1 239 ? 1.531 11.016 5.828 1 98.44 239 ILE B C 1
ATOM 4544 O O . ILE B 1 239 ? 0.382 10.711 6.16 1 98.44 239 ILE B O 1
ATOM 4548 N N . SER B 1 240 ? 1.805 11.594 4.637 1 98.62 240 SER B N 1
ATOM 4549 C CA . SER B 1 240 ? 0.635 11.945 3.838 1 98.62 240 SER B CA 1
ATOM 4550 C C . SER B 1 240 ? 0.955 11.922 2.348 1 98.62 240 SER B C 1
ATOM 4552 O O . SER B 1 240 ? 2.107 12.109 1.952 1 98.62 240 SER B O 1
ATOM 4554 N N . PHE B 1 241 ? -0.042 11.656 1.594 1 97.94 241 PHE B N 1
ATOM 4555 C CA . PHE B 1 241 ? -0.068 11.781 0.141 1 97.94 241 PHE B CA 1
ATOM 4556 C C . PHE B 1 241 ? -1.244 12.641 -0.309 1 97.94 241 PHE B C 1
ATOM 4558 O O . PHE B 1 241 ? -2.287 12.664 0.349 1 97.94 241 PHE B O 1
ATOM 4565 N N . HIS B 1 242 ? -1.06 13.312 -1.452 1 97.5 242 HIS B N 1
ATOM 4566 C CA . HIS B 1 242 ? -2.104 14.133 -2.053 1 97.5 242 HIS B CA 1
ATOM 4567 C C . HIS B 1 242 ? -2.504 13.602 -3.426 1 97.5 242 HIS B C 1
ATOM 4569 O O . HIS B 1 242 ? -1.833 12.727 -3.975 1 97.5 242 HIS B O 1
ATOM 4575 N N . TYR B 1 243 ? -3.697 14.062 -3.922 1 96.19 243 TYR B N 1
ATOM 4576 C CA . TYR B 1 243 ? -4.289 13.602 -5.172 1 96.19 243 TYR B CA 1
ATOM 4577 C C . TYR B 1 243 ? -4.641 12.117 -5.102 1 96.19 243 TYR B C 1
ATOM 4579 O O . TYR B 1 243 ? -4.316 11.352 -6.012 1 96.19 243 TYR B O 1
ATOM 4587 N N . VAL B 1 244 ? -5.176 11.727 -4.027 1 96.81 244 VAL B N 1
ATOM 4588 C CA . VAL B 1 244 ? -5.629 10.367 -3.791 1 96.81 244 VAL B CA 1
ATOM 4589 C C . VAL B 1 244 ? -7.121 10.258 -4.09 1 96.81 244 VAL B C 1
ATOM 4591 O O . VAL B 1 244 ? -7.953 10.734 -3.311 1 96.81 244 VAL B O 1
ATOM 4594 N N . ASN B 1 245 ? -7.414 9.648 -5.18 1 93.88 245 ASN B N 1
ATOM 4595 C CA . ASN B 1 245 ? -8.828 9.484 -5.508 1 93.88 245 ASN B CA 1
ATOM 4596 C C . ASN B 1 245 ? -9.469 8.375 -4.676 1 93.88 245 ASN B C 1
ATOM 4598 O O . ASN B 1 245 ? -8.789 7.723 -3.879 1 93.88 245 ASN B O 1
ATOM 4602 N N . ALA B 1 246 ? -10.773 8.172 -4.887 1 93.19 246 ALA B N 1
ATOM 4603 C CA . ALA B 1 246 ? -11.562 7.316 -4 1 93.19 246 ALA B CA 1
ATOM 4604 C C . ALA B 1 246 ? -11.039 5.883 -4.023 1 93.19 246 ALA B C 1
ATOM 4606 O O . ALA B 1 246 ? -10.734 5.309 -2.977 1 93.19 246 ALA B O 1
ATOM 4607 N N . PRO B 1 247 ? -10.828 5.203 -5.172 1 92 247 PRO B N 1
ATOM 4608 C CA . PRO B 1 247 ? -10.312 3.832 -5.16 1 92 247 PRO B CA 1
ATOM 4609 C C . PRO B 1 247 ? -8.938 3.725 -4.5 1 92 247 PRO B C 1
ATOM 4611 O O . PRO B 1 247 ? -8.688 2.781 -3.746 1 92 247 PRO B O 1
ATOM 4614 N N . MET B 1 248 ? -8.156 4.688 -4.754 1 94.38 248 MET B N 1
ATOM 4615 C CA . MET B 1 248 ? -6.824 4.68 -4.16 1 94.38 248 MET B CA 1
ATOM 4616 C C . MET B 1 248 ? -6.898 4.883 -2.65 1 94.38 248 MET B C 1
ATOM 4618 O O . MET B 1 248 ? -6.105 4.309 -1.902 1 94.38 248 MET B O 1
ATOM 4622 N N . MET B 1 249 ? -7.855 5.699 -2.207 1 95.62 249 MET B N 1
ATOM 4623 C CA . MET B 1 249 ? -8.062 5.93 -0.782 1 95.62 249 MET B CA 1
ATOM 4624 C C . MET B 1 249 ? -8.289 4.617 -0.042 1 95.62 249 MET B C 1
ATOM 4626 O O . MET B 1 249 ? -7.621 4.344 0.958 1 95.62 249 MET B O 1
ATOM 4630 N N . TYR B 1 250 ? -9.094 3.803 -0.588 1 93.88 250 TYR B N 1
ATOM 4631 C CA . TYR B 1 250 ? -9.406 2.523 0.038 1 93.88 250 TYR B CA 1
ATOM 4632 C C . TYR B 1 250 ? -8.258 1.54 -0.114 1 93.88 250 TYR B C 1
ATOM 4634 O O . TYR B 1 250 ? -7.973 0.757 0.797 1 93.88 250 TYR B O 1
ATOM 4642 N N . ALA B 1 251 ? -7.609 1.588 -1.244 1 94.38 251 ALA B N 1
ATOM 4643 C CA . ALA B 1 251 ? -6.457 0.714 -1.455 1 94.38 251 ALA B CA 1
ATOM 4644 C C . ALA B 1 251 ? -5.344 1.025 -0.459 1 94.38 251 ALA B C 1
ATOM 4646 O O . ALA B 1 251 ? -4.777 0.117 0.153 1 94.38 251 ALA B O 1
ATOM 4647 N N . LEU B 1 252 ? -5.066 2.324 -0.297 1 95.81 252 LEU B N 1
ATOM 4648 C CA . LEU B 1 252 ? -4.039 2.721 0.661 1 95.81 252 LEU B CA 1
ATOM 4649 C C . LEU B 1 252 ? -4.426 2.299 2.076 1 95.81 252 LEU B C 1
ATOM 4651 O O . LEU B 1 252 ? -3.594 1.771 2.818 1 95.81 252 LEU B O 1
ATOM 4655 N N . ASN B 1 253 ? -5.668 2.543 2.381 1 94.44 253 ASN B N 1
ATOM 4656 C CA . ASN B 1 253 ? -6.145 2.162 3.707 1 94.44 253 ASN B CA 1
ATOM 4657 C C . ASN B 1 253 ? -5.984 0.665 3.951 1 94.44 253 ASN B C 1
ATOM 4659 O O . ASN B 1 253 ? -5.523 0.25 5.016 1 94.44 253 ASN B O 1
ATOM 4663 N N . TYR B 1 254 ? -6.277 -0.144 2.988 1 93.25 254 TYR B N 1
ATOM 4664 C CA . TYR B 1 254 ? -6.176 -1.596 3.084 1 93.25 254 TYR B CA 1
ATOM 4665 C C . TYR B 1 254 ? -4.719 -2.037 3.164 1 93.25 254 TYR B C 1
ATOM 4667 O O . TYR B 1 254 ? -4.348 -2.816 4.047 1 93.25 254 TYR B O 1
ATOM 4675 N N . ILE B 1 255 ? -3.885 -1.514 2.311 1 93.94 255 ILE B N 1
ATOM 4676 C CA 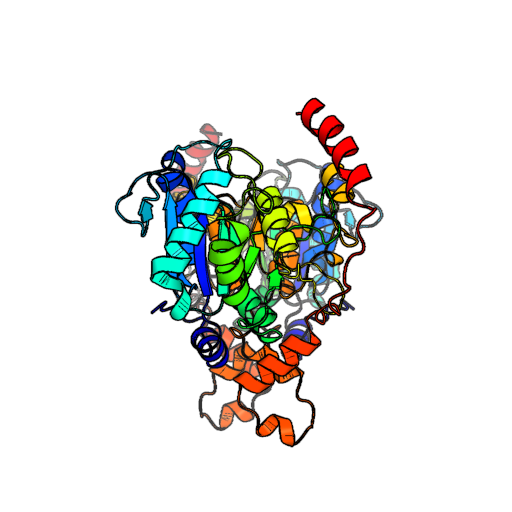. ILE B 1 255 ? -2.506 -1.977 2.201 1 93.94 255 ILE B CA 1
ATOM 4677 C C . ILE B 1 255 ? -1.716 -1.538 3.432 1 93.94 255 ILE B C 1
ATOM 4679 O O . ILE B 1 255 ? -0.938 -2.318 3.988 1 93.94 255 ILE B O 1
ATOM 4683 N N . ILE B 1 256 ? -1.967 -0.382 3.92 1 92.62 256 ILE B N 1
ATOM 4684 C CA . ILE B 1 256 ? -1.168 0.161 5.012 1 92.62 256 ILE B CA 1
ATOM 4685 C C . ILE B 1 256 ? -1.619 -0.454 6.336 1 92.62 256 ILE B C 1
ATOM 4687 O O . ILE B 1 256 ? -0.792 -0.785 7.188 1 92.62 256 ILE B O 1
ATOM 4691 N N . TYR B 1 257 ? -2.875 -0.728 6.496 1 90.56 257 TYR B N 1
ATOM 4692 C CA . TYR B 1 257 ? -3.34 -1.069 7.836 1 90.56 257 TYR B CA 1
ATOM 4693 C C . TYR B 1 257 ? -3.695 -2.547 7.93 1 90.56 257 TYR B C 1
ATOM 4695 O O . TYR B 1 257 ? -3.854 -3.086 9.031 1 90.56 257 TYR B O 1
ATOM 4703 N N . HIS B 1 258 ? -3.752 -3.215 6.777 1 88.69 258 HIS B N 1
ATOM 4704 C CA . HIS B 1 258 ? -4.18 -4.605 6.859 1 88.69 258 HIS B CA 1
ATOM 4705 C C . HIS B 1 258 ? -3.123 -5.539 6.273 1 88.69 258 HIS B C 1
ATOM 4707 O O . HIS B 1 258 ? -2.803 -6.57 6.867 1 88.69 258 HIS B O 1
ATOM 4713 N N . VAL B 1 259 ? -2.57 -5.16 5.152 1 90.75 259 VAL B N 1
ATOM 4714 C CA . VAL B 1 259 ? -1.665 -6.07 4.457 1 90.75 259 VAL B CA 1
ATOM 4715 C C . VAL B 1 259 ? -0.359 -6.195 5.238 1 90.75 259 VAL B C 1
ATOM 4717 O O . VAL B 1 259 ? 0.188 -5.195 5.707 1 90.75 259 VAL B O 1
ATOM 4720 N N . ARG B 1 260 ? 0.043 -7.445 5.344 1 86.19 260 ARG B N 1
ATOM 4721 C CA . ARG B 1 260 ? 1.288 -7.777 6.027 1 86.19 260 ARG B CA 1
ATOM 4722 C C . ARG B 1 260 ? 2.135 -8.734 5.191 1 86.19 260 ARG B C 1
ATOM 4724 O O . ARG B 1 260 ? 1.635 -9.75 4.707 1 86.19 260 ARG B O 1
ATOM 4731 N N . ALA B 1 261 ? 3.348 -8.32 4.922 1 89.75 261 ALA B N 1
ATOM 4732 C CA . ALA B 1 261 ? 4.289 -9.305 4.387 1 89.75 261 ALA B CA 1
ATOM 4733 C C . ALA B 1 261 ? 4.832 -10.203 5.496 1 89.75 261 ALA B C 1
ATOM 4735 O O . ALA B 1 261 ? 5.633 -9.758 6.324 1 89.75 261 ALA B O 1
ATOM 4736 N N . PHE B 1 262 ? 4.398 -11.398 5.508 1 88.25 262 PHE B N 1
ATOM 4737 C CA . PHE B 1 262 ? 4.652 -12.305 6.621 1 88.25 262 PHE B CA 1
ATOM 4738 C C . PHE B 1 262 ? 6.148 -12.5 6.836 1 88.25 262 PHE B C 1
ATOM 4740 O O . PHE B 1 262 ? 6.891 -12.75 5.883 1 88.25 262 PHE B O 1
ATOM 4747 N N . GLY B 1 263 ? 6.562 -12.32 8.039 1 80.25 263 GLY B N 1
ATOM 4748 C CA . GLY B 1 263 ? 7.926 -12.625 8.43 1 80.25 263 GLY B CA 1
ATOM 4749 C C . GLY B 1 263 ? 8.844 -11.414 8.414 1 80.25 263 GLY B C 1
ATOM 4750 O O . GLY B 1 263 ? 9.984 -11.484 8.875 1 80.25 263 GLY B O 1
ATOM 4751 N N . LEU B 1 264 ? 8.422 -10.273 7.828 1 77.31 264 LEU B N 1
ATOM 4752 C CA . LEU B 1 264 ? 9.281 -9.102 7.73 1 77.31 264 LEU B CA 1
ATOM 4753 C C . LEU B 1 264 ? 9.258 -8.297 9.023 1 77.31 264 LEU B C 1
ATOM 4755 O O . LEU B 1 264 ? 10.234 -7.609 9.352 1 77.31 264 LEU B O 1
ATOM 4759 N N . VAL B 1 265 ? 8.016 -8.227 9.602 1 62.22 265 VAL B N 1
ATOM 4760 C CA . VAL B 1 265 ? 7.953 -7.469 10.852 1 62.22 265 VAL B CA 1
ATOM 4761 C C . VAL B 1 265 ? 7.867 -8.422 12.039 1 62.22 265 VAL B C 1
ATOM 4763 O O . VAL B 1 265 ? 7.273 -9.5 11.93 1 62.22 265 VAL B O 1
ATOM 4766 N N . ILE B 1 266 ? 8.664 -8.438 13.086 1 51.31 266 ILE B N 1
ATOM 4767 C CA . ILE B 1 266 ? 8.805 -9.266 14.273 1 51.31 266 ILE B CA 1
ATOM 4768 C C . ILE B 1 266 ? 7.422 -9.562 14.859 1 51.31 266 ILE B C 1
ATOM 4770 O O . ILE B 1 266 ? 7.195 -10.641 15.414 1 51.31 266 ILE B O 1
ATOM 4774 N N . GLY B 1 267 ? 6.465 -8.852 14.656 1 53.16 267 GLY B N 1
ATOM 4775 C CA . GLY B 1 267 ? 5.242 -9.023 15.422 1 53.16 267 GLY B CA 1
ATOM 4776 C C . GLY B 1 267 ? 4.418 -10.219 14.977 1 53.16 267 GLY B C 1
ATOM 4777 O O . GLY B 1 267 ? 3.375 -10.508 15.562 1 53.16 267 GLY B O 1
ATOM 4778 N N . ASP B 1 268 ? 4.859 -10.93 13.984 1 50.53 268 ASP B N 1
ATOM 4779 C CA . ASP B 1 268 ? 4 -11.984 13.438 1 50.53 268 ASP B CA 1
ATOM 4780 C C . ASP B 1 268 ? 3.84 -13.133 14.43 1 50.53 268 ASP B C 1
ATOM 4782 O O . ASP B 1 268 ? 2.855 -13.867 14.375 1 50.53 268 ASP B O 1
ATOM 4786 N N . PHE B 1 269 ? 4.836 -13.398 15.227 1 50.25 269 PHE B N 1
ATOM 4787 C CA . PHE B 1 269 ? 4.707 -14.5 16.172 1 50.25 269 PHE B CA 1
ATOM 4788 C C . PHE B 1 269 ? 4.398 -13.977 17.578 1 50.25 269 PHE B C 1
ATOM 4790 O O . PHE B 1 269 ? 3.893 -14.719 18.422 1 50.25 269 PHE B O 1
ATOM 4797 N N . LEU B 1 270 ? 4.836 -12.781 17.859 1 47.47 270 LEU B N 1
ATOM 4798 C CA . LEU B 1 270 ? 4.688 -12.344 19.234 1 47.47 270 LEU B CA 1
ATOM 4799 C C . LEU B 1 270 ? 3.227 -12.383 19.672 1 47.47 270 LEU B C 1
ATOM 4801 O O . LEU B 1 270 ? 2.926 -12.609 20.844 1 47.47 270 LEU B O 1
ATOM 4805 N N . ASP B 1 271 ? 2.393 -12.18 18.781 1 45.12 271 ASP B N 1
ATOM 4806 C CA . ASP B 1 271 ? 1.021 -12.18 19.281 1 45.12 271 ASP B CA 1
ATOM 4807 C C . ASP B 1 271 ? 0.572 -13.586 19.656 1 45.12 271 ASP B C 1
ATOM 4809 O O . ASP B 1 271 ? -0.417 -13.758 20.375 1 45.12 271 ASP B O 1
ATOM 4813 N N . ASP B 1 272 ? 1.087 -14.562 18.969 1 41.84 272 ASP B N 1
ATOM 4814 C CA . ASP B 1 272 ? 0.585 -15.891 19.328 1 41.84 272 ASP B CA 1
ATOM 4815 C C . ASP B 1 272 ? 1.272 -16.406 20.594 1 41.84 272 ASP B C 1
ATOM 4817 O O . ASP B 1 272 ? 2.051 -17.359 20.531 1 41.84 272 ASP B O 1
ATOM 4821 N N . GLN B 1 273 ? 1.697 -15.547 21.422 1 38.38 273 GLN B N 1
ATOM 4822 C CA . GLN B 1 273 ? 2.188 -16.031 22.703 1 38.38 273 GLN B CA 1
ATOM 4823 C C . GLN B 1 273 ? 1.282 -17.125 23.266 1 38.38 273 GLN B C 1
ATOM 4825 O O . GLN B 1 273 ? 0.346 -16.844 24.016 1 38.38 273 GLN B O 1
ATOM 4830 N N . THR B 1 274 ? 0.831 -17.953 22.438 1 39.75 274 THR B N 1
ATOM 4831 C CA . THR B 1 274 ? 0.249 -19.031 23.219 1 39.75 274 THR B CA 1
ATOM 4832 C C . THR B 1 274 ? 1.235 -19.531 24.281 1 39.75 274 THR B C 1
ATOM 4834 O O . THR B 1 274 ? 2.441 -19.578 24.031 1 39.75 274 THR B O 1
ATOM 4837 N N . ASP B 1 275 ? 0.938 -19.359 25.484 1 38.81 275 ASP B N 1
ATOM 4838 C CA . ASP B 1 275 ? 1.445 -19.906 26.734 1 38.81 275 ASP B CA 1
ATOM 4839 C C . ASP B 1 275 ? 1.987 -21.328 26.531 1 38.81 275 ASP B C 1
ATOM 4841 O O . ASP B 1 275 ? 2.264 -22.031 27.5 1 38.81 275 ASP B O 1
ATOM 4845 N N . ASP B 1 276 ? 1.83 -21.812 25.422 1 38.66 276 ASP B N 1
ATOM 4846 C CA . ASP B 1 276 ? 2.217 -23.219 25.5 1 38.66 276 ASP B CA 1
ATOM 4847 C C . ASP B 1 276 ? 3.736 -23.375 25.531 1 38.66 276 ASP B C 1
ATOM 4849 O O . ASP B 1 276 ? 4.43 -22.906 24.625 1 38.66 276 ASP B O 1
ATOM 4853 N N . ALA B 1 277 ? 4.395 -23.734 26.562 1 44.03 277 ALA B N 1
ATOM 4854 C CA . ALA B 1 277 ? 5.77 -24.141 26.859 1 44.03 277 ALA B CA 1
ATOM 4855 C C . ALA B 1 277 ? 6.406 -24.828 25.656 1 44.03 277 ALA B C 1
ATOM 4857 O O . ALA B 1 277 ? 7.598 -24.656 25.391 1 44.03 277 ALA B O 1
ATOM 4858 N N . ALA B 1 278 ? 5.75 -25.516 24.875 1 44.38 278 ALA B N 1
ATOM 4859 C CA . ALA B 1 278 ? 6.273 -26.266 23.734 1 44.38 278 ALA B CA 1
ATOM 4860 C C . ALA B 1 278 ? 6.586 -25.359 22.562 1 44.38 278 ALA B C 1
ATOM 4862 O O . ALA B 1 278 ? 7.488 -25.641 21.766 1 44.38 278 ALA B O 1
ATOM 4863 N N . ALA B 1 279 ? 5.898 -24.281 22.312 1 52.34 279 ALA B N 1
ATOM 4864 C CA . ALA B 1 279 ? 6.129 -23.297 21.25 1 52.34 279 ALA B CA 1
ATOM 4865 C C . ALA B 1 279 ? 7.492 -22.641 21.422 1 52.34 279 ALA B C 1
ATOM 4867 O O . ALA B 1 279 ? 8.164 -22.328 20.422 1 52.34 279 ALA B O 1
ATOM 4868 N N . ASP B 1 280 ? 7.871 -22.422 22.656 1 56.16 280 ASP B N 1
ATOM 4869 C CA . ASP B 1 280 ? 9.172 -21.844 22.969 1 56.16 280 ASP B CA 1
ATOM 4870 C C . ASP B 1 280 ? 10.305 -22.719 22.406 1 56.16 280 ASP B C 1
ATOM 4872 O O . ASP B 1 280 ? 11.391 -22.203 22.109 1 56.16 280 ASP B O 1
ATOM 4876 N N . GLN B 1 281 ? 9.977 -24 22.109 1 56.16 281 GLN B N 1
ATOM 4877 C CA . GLN B 1 281 ? 11.047 -24.891 21.672 1 56.16 281 GLN B CA 1
ATOM 4878 C C . GLN B 1 281 ? 11.023 -25.094 20.156 1 56.16 281 GLN B C 1
ATOM 4880 O O . GLN B 1 281 ? 11.992 -25.578 19.578 1 56.16 281 GLN B O 1
ATOM 4885 N N . MET B 1 282 ? 10.086 -24.562 19.562 1 69.06 282 MET B N 1
ATOM 4886 C CA . MET B 1 282 ? 9.977 -24.766 18.109 1 69.06 282 MET B CA 1
ATOM 4887 C C . MET B 1 282 ? 10.859 -23.781 17.359 1 69.06 282 MET B C 1
ATOM 4889 O O . MET B 1 282 ? 10.992 -22.625 17.781 1 69.06 282 MET B O 1
ATOM 4893 N N . SER B 1 283 ? 11.43 -24.391 16.359 1 77.81 283 SER B N 1
ATOM 4894 C CA . SER B 1 283 ? 12.164 -23.516 15.461 1 77.81 283 SER B CA 1
ATOM 4895 C C . SER B 1 283 ? 11.234 -22.484 14.82 1 77.81 283 SER B C 1
ATOM 4897 O O . SER B 1 283 ? 10.016 -22.656 14.82 1 77.81 283 SER B O 1
ATOM 4899 N N . LEU B 1 284 ? 11.688 -21.438 14.461 1 78.88 284 LEU B N 1
ATOM 4900 C CA . LEU B 1 284 ? 10.945 -20.391 13.766 1 78.88 284 LEU B CA 1
ATOM 4901 C C . LEU B 1 284 ? 10.164 -20.969 12.594 1 78.88 284 LEU B C 1
ATOM 4903 O O . LEU B 1 284 ? 9.008 -20.594 12.367 1 78.88 284 LEU B O 1
ATOM 4907 N N . LEU B 1 285 ? 10.82 -21.906 12.016 1 85.19 285 LEU B N 1
ATOM 4908 C CA . LEU B 1 285 ? 10.203 -22.484 10.828 1 85.19 285 LEU B CA 1
ATOM 4909 C C . LEU B 1 285 ? 8.992 -23.328 11.211 1 85.19 285 LEU B C 1
ATOM 4911 O O . LEU B 1 285 ? 7.961 -23.281 10.547 1 85.19 285 LEU B O 1
ATOM 4915 N N . GLU B 1 286 ? 9.141 -24.062 12.195 1 86.56 286 GLU B N 1
ATOM 4916 C CA . GLU B 1 286 ? 8.047 -24.922 12.633 1 86.56 286 GLU B CA 1
ATOM 4917 C C . GLU B 1 286 ? 6.867 -24.094 13.133 1 86.56 286 GLU B C 1
ATOM 4919 O O . GLU B 1 286 ? 5.711 -24.438 12.891 1 86.56 286 GLU B O 1
ATOM 4924 N N . ARG B 1 287 ? 7.133 -23.062 13.836 1 81.88 287 ARG B N 1
ATOM 4925 C CA . ARG B 1 287 ? 6.07 -22.172 14.289 1 81.88 287 ARG B CA 1
ATOM 4926 C C . ARG B 1 287 ? 5.348 -21.531 13.102 1 81.88 287 ARG B C 1
ATOM 4928 O O . ARG B 1 287 ? 4.121 -21.422 13.109 1 81.88 287 ARG B O 1
ATOM 4935 N N . ALA B 1 288 ? 6.133 -21.156 12.156 1 85.88 288 ALA B N 1
ATOM 4936 C CA . ALA B 1 288 ? 5.559 -20.562 10.945 1 85.88 288 ALA B CA 1
ATOM 4937 C C . ALA B 1 288 ? 4.68 -21.578 10.219 1 85.88 288 ALA B C 1
ATOM 4939 O O . ALA B 1 288 ? 3.611 -21.234 9.711 1 85.88 288 ALA B O 1
ATOM 4940 N N . LYS B 1 289 ? 5.105 -22.781 10.195 1 89.44 289 LYS B N 1
ATOM 4941 C CA . LYS B 1 289 ? 4.348 -23.844 9.531 1 89.44 289 LYS B CA 1
ATOM 4942 C C . LYS B 1 289 ? 3.006 -24.062 10.219 1 89.44 289 LYS B C 1
ATOM 4944 O O . LYS B 1 289 ? 1.974 -24.188 9.555 1 89.44 289 LYS B O 1
ATOM 4949 N N . GLN B 1 290 ? 2.99 -24.094 11.492 1 85.44 290 GLN B N 1
ATOM 4950 C CA . GLN B 1 290 ? 1.751 -24.297 12.234 1 85.44 290 GLN B CA 1
ATOM 4951 C C . GLN B 1 290 ? 0.781 -23.141 12.008 1 85.44 290 GLN B C 1
ATOM 4953 O O . GLN B 1 290 ? -0.424 -23.344 11.859 1 85.44 290 GLN B O 1
ATOM 4958 N N . LYS B 1 291 ? 1.312 -22 12.031 1 86.94 291 LYS B N 1
ATOM 4959 C CA . LYS B 1 291 ? 0.466 -20.844 11.75 1 86.94 291 LYS B CA 1
ATOM 4960 C C . LYS B 1 291 ? -0.104 -20.906 10.336 1 86.94 291 LYS B C 1
ATOM 4962 O O . LYS B 1 291 ? -1.279 -20.594 10.125 1 86.94 291 LYS B O 1
ATOM 4967 N N . ALA B 1 292 ? 0.779 -21.266 9.375 1 91.62 292 ALA B N 1
ATOM 4968 C CA . ALA B 1 292 ? 0.344 -21.391 7.984 1 91.62 292 ALA B CA 1
ATOM 4969 C C . ALA B 1 292 ? -0.798 -22.391 7.852 1 91.62 292 ALA B C 1
ATOM 4971 O O . ALA B 1 292 ? -1.769 -22.141 7.133 1 91.62 292 ALA B O 1
ATOM 4972 N N . ILE B 1 293 ? -0.689 -23.469 8.508 1 91.19 293 ILE B N 1
ATOM 4973 C CA . ILE B 1 293 ? -1.713 -24.516 8.461 1 91.19 293 ILE B CA 1
ATOM 4974 C C . ILE B 1 293 ? -3.021 -23.969 9.039 1 91.19 293 ILE B C 1
ATOM 4976 O O . ILE B 1 293 ? -4.094 -24.188 8.461 1 91.19 293 ILE B O 1
ATOM 4980 N N . ARG B 1 294 ? -2.92 -23.219 10.094 1 88.06 294 ARG B N 1
ATOM 4981 C CA . ARG B 1 294 ? -4.105 -22.656 10.734 1 88.06 294 ARG B CA 1
ATOM 4982 C C . ARG B 1 294 ? -4.754 -21.594 9.852 1 88.06 294 ARG B C 1
ATOM 4984 O O . ARG B 1 294 ? -5.977 -21.438 9.859 1 88.06 294 ARG B O 1
ATOM 4991 N N . TYR B 1 295 ? -3.896 -20.922 9.07 1 89.81 295 TYR B N 1
ATOM 4992 C CA . TYR B 1 295 ? -4.375 -19.766 8.32 1 89.81 295 TYR B CA 1
ATOM 4993 C C . TYR B 1 295 ? -4.762 -20.172 6.898 1 89.81 295 TYR B C 1
ATOM 4995 O O . TYR B 1 295 ? -5.195 -19.328 6.109 1 89.81 295 TYR B O 1
ATOM 5003 N N . SER B 1 296 ? -4.535 -21.422 6.496 1 93.88 296 SER B N 1
ATOM 5004 C CA . SER B 1 296 ? -4.812 -21.875 5.133 1 93.88 296 SER B CA 1
ATOM 5005 C C . SER B 1 296 ? -5.902 -22.938 5.109 1 93.88 296 SER B C 1
ATOM 5007 O O . SER B 1 296 ? -6.305 -23.438 6.16 1 93.88 296 SER B O 1
ATOM 5009 N N . LYS B 1 297 ? -6.406 -23.172 3.922 1 91.56 297 LYS B N 1
ATOM 5010 C CA . LYS B 1 297 ? -7.449 -24.172 3.732 1 91.56 297 LYS B CA 1
ATOM 5011 C C . LYS B 1 297 ? -6.855 -25.578 3.65 1 91.56 297 LYS B C 1
ATOM 5013 O O . LYS B 1 297 ? -5.801 -25.766 3.041 1 91.56 297 LYS B O 1
ATOM 5018 N N . PRO B 1 298 ? -7.535 -26.516 4.273 1 86.69 298 PRO B N 1
ATOM 5019 C CA . PRO B 1 298 ? -7.031 -27.891 4.18 1 86.69 298 PRO B CA 1
ATOM 5020 C C . PRO B 1 298 ? -7.156 -28.469 2.771 1 86.69 298 PRO B C 1
ATOM 5022 O O . PRO B 1 298 ? -7.949 -27.969 1.965 1 86.69 298 PRO B O 1
ATOM 5025 N N . LEU B 1 299 ? -6.281 -29.438 2.412 1 86.81 299 LEU B N 1
ATOM 5026 C CA . LEU B 1 299 ? -6.367 -30.125 1.127 1 86.81 299 LEU B CA 1
ATOM 5027 C C . LEU B 1 299 ? -7.672 -30.906 1.016 1 86.81 299 LEU B C 1
ATOM 5029 O O . LEU B 1 299 ? -8.117 -31.516 1.989 1 86.81 299 LEU B O 1
ATOM 5033 N N . PRO B 1 300 ? -8.32 -30.641 -0.27 1 74.31 300 PRO B N 1
ATOM 5034 C CA . PRO B 1 300 ? -9.516 -31.469 -0.422 1 74.31 300 PRO B CA 1
ATOM 5035 C C . PRO B 1 300 ? -9.203 -32.969 -0.45 1 74.31 300 PRO B C 1
ATOM 5037 O O . PRO B 1 300 ? -8.125 -33.375 -0.898 1 74.31 300 PRO B O 1
ATOM 5040 N N . LYS B 1 301 ? -10.031 -33.781 0.185 1 59.53 301 LYS B N 1
ATOM 5041 C CA . LYS B 1 301 ? -9.93 -35.219 0.04 1 59.53 301 LYS B CA 1
ATOM 5042 C C . LYS B 1 301 ? -10.133 -35.656 -1.411 1 59.53 301 LYS B C 1
ATOM 5044 O O . LYS B 1 301 ? -11 -35.094 -2.105 1 59.53 301 LYS B O 1
ATOM 5049 N N . LEU B 1 302 ? -9.109 -36.094 -2.158 1 51.53 302 LEU B N 1
ATOM 5050 C CA . LEU B 1 302 ? -9.18 -36.562 -3.537 1 51.53 302 LEU B CA 1
ATOM 5051 C C . LEU B 1 302 ? -10.516 -37.25 -3.807 1 51.53 302 LEU B C 1
ATOM 5053 O O . LEU B 1 302 ? -10.844 -38.25 -3.164 1 51.53 302 LEU B O 1
ATOM 5057 N N . VAL B 1 303 ? -11.57 -36.5 -4.152 1 40.62 303 VAL B N 1
ATOM 5058 C CA . VAL B 1 303 ? -12.758 -37.219 -4.582 1 40.62 303 VAL B CA 1
ATOM 5059 C C . VAL B 1 303 ? -12.539 -37.781 -5.977 1 40.62 303 VAL B C 1
ATOM 5061 O O . VAL B 1 303 ? -12.102 -37.094 -6.887 1 40.62 303 VAL B O 1
ATOM 5064 N N . THR B 1 304 ? -12.469 -39.031 -6.223 1 37.56 304 THR B N 1
ATOM 5065 C CA . THR B 1 304 ? -12.531 -39.719 -7.504 1 37.56 304 THR B CA 1
ATOM 5066 C C . THR B 1 304 ? -13.719 -39.219 -8.328 1 37.56 304 THR B C 1
ATOM 5068 O O . THR B 1 304 ? -14.867 -39.312 -7.883 1 37.56 304 THR B O 1
ATOM 5071 N N . VAL B 1 305 ? -13.602 -38.156 -9.102 1 37.97 305 VAL B N 1
ATOM 5072 C CA . VAL B 1 305 ? -14.641 -37.656 -10 1 37.97 305 VAL B CA 1
ATOM 5073 C C . VAL B 1 305 ? -15.172 -38.781 -10.867 1 37.97 305 VAL B C 1
ATOM 5075 O O . VAL B 1 305 ? -14.414 -39.406 -11.625 1 37.97 305 VAL B O 1
ATOM 5078 N N . GLU B 1 306 ? -16.375 -39.188 -10.656 1 35 306 GLU B N 1
ATOM 5079 C CA . GLU B 1 306 ? -17.078 -40.094 -11.586 1 35 306 GLU B CA 1
ATOM 5080 C C . GLU B 1 306 ? -17.375 -39.375 -12.906 1 35 306 GLU B C 1
ATOM 5082 O O . GLU B 1 306 ? -17.484 -38.125 -12.938 1 35 306 GLU B O 1
ATOM 5087 N N . GLU B 1 307 ? -17.562 -39.969 -14.258 1 36.84 307 GLU B N 1
ATOM 5088 C CA . GLU B 1 307 ? -17.594 -39.844 -15.711 1 36.84 307 GLU B CA 1
ATOM 5089 C C . GLU B 1 307 ? -18.625 -38.781 -16.141 1 36.84 307 GLU B C 1
ATOM 5091 O O . GLU B 1 307 ? -18.438 -38.094 -17.156 1 36.84 307 GLU B O 1
ATOM 5096 N N . PRO B 1 308 ? -19.844 -38.625 -15.672 1 35.44 308 PRO B N 1
ATOM 5097 C CA . PRO B 1 308 ? -20.984 -38.125 -16.438 1 35.44 308 PRO B CA 1
ATOM 5098 C C . PRO B 1 308 ? -20.922 -36.625 -16.641 1 35.44 308 PRO B C 1
ATOM 5100 O O . PRO B 1 308 ? -21.547 -36.094 -17.562 1 35.44 308 PRO B O 1
ATOM 5103 N N . GLU B 1 309 ? -20.469 -35.719 -15.781 1 38 309 GLU B N 1
ATOM 5104 C CA . GLU B 1 309 ? -20.75 -34.281 -15.797 1 38 309 GLU B CA 1
ATOM 5105 C C . GLU B 1 309 ? -19.859 -33.562 -16.812 1 38 309 GLU B C 1
ATOM 5107 O O . GLU B 1 309 ? -20.016 -32.344 -17.016 1 38 309 GLU B O 1
ATOM 5112 N N . ALA B 1 310 ? -19.078 -34.062 -17.641 1 37.56 310 ALA B N 1
ATOM 5113 C CA . ALA B 1 310 ? -18.234 -33.562 -18.719 1 37.56 310 ALA B CA 1
ATOM 5114 C C . ALA B 1 310 ? -19.078 -33.125 -19.922 1 37.56 310 ALA B C 1
ATOM 5116 O O . ALA B 1 310 ? -18.703 -32.219 -20.656 1 37.56 310 ALA B O 1
ATOM 5117 N N . ALA B 1 311 ? -20.188 -33.625 -20.156 1 40.19 311 ALA B N 1
ATOM 5118 C CA . ALA B 1 311 ? -21 -33.406 -21.359 1 40.19 311 ALA B CA 1
ATOM 5119 C C . ALA B 1 311 ? -21.609 -32 -21.328 1 40.19 311 ALA B C 1
ATOM 5121 O O . ALA B 1 311 ? -21.656 -31.328 -22.359 1 40.19 311 ALA B O 1
ATOM 5122 N N . GLU B 1 312 ? -22.109 -31.547 -20.172 1 40.31 312 GLU B N 1
ATOM 5123 C CA . GLU B 1 312 ? -22.828 -30.266 -20.172 1 40.31 312 GLU B CA 1
ATOM 5124 C C . GLU B 1 312 ? -21.859 -29.094 -20.359 1 40.31 312 GLU B C 1
ATOM 5126 O O . GLU B 1 312 ? -22.234 -28.047 -20.891 1 40.31 312 GLU B O 1
ATOM 5131 N N . LEU B 1 313 ? -20.594 -29.141 -20.125 1 37.31 313 LEU B N 1
ATOM 5132 C CA . LEU B 1 313 ? -19.609 -28.062 -20.203 1 37.31 313 LEU B CA 1
ATOM 5133 C C . LEU B 1 313 ? -19.219 -27.797 -21.641 1 37.31 313 LEU B C 1
ATOM 5135 O O . LEU B 1 313 ? -18.922 -26.656 -22.016 1 37.31 313 LEU B O 1
ATOM 5139 N N . ARG B 1 314 ? -19.359 -28.75 -22.531 1 42.03 314 ARG B N 1
ATOM 5140 C CA . ARG B 1 314 ? -19.094 -28.578 -23.969 1 42.03 314 ARG B CA 1
ATOM 5141 C C . ARG B 1 314 ? -20.125 -27.656 -24.594 1 42.03 314 ARG B C 1
ATOM 5143 O O . ARG B 1 314 ? -19.797 -26.875 -25.484 1 42.03 314 ARG B O 1
ATOM 5150 N N . SER B 1 315 ? -21.328 -27.766 -24.047 1 45.91 315 SER B N 1
ATOM 5151 C CA . SER B 1 315 ? -22.375 -26.953 -24.672 1 45.91 315 SER B CA 1
ATOM 5152 C C . SER B 1 315 ? -22.203 -25.484 -24.344 1 45.91 315 SER B C 1
ATOM 5154 O O . SER B 1 315 ? -22.453 -24.609 -25.172 1 45.91 315 SER B O 1
ATOM 5156 N N . MET B 1 316 ? -21.812 -25.156 -23.188 1 40.81 316 MET B N 1
ATOM 5157 C CA . MET B 1 316 ? -21.672 -23.766 -22.812 1 40.81 316 MET B CA 1
ATOM 5158 C C . MET B 1 316 ? -20.438 -23.141 -23.469 1 40.81 316 MET B C 1
ATOM 5160 O O . MET B 1 316 ? -20.359 -21.922 -23.609 1 40.81 316 MET B O 1
ATOM 5164 N N . GLU B 1 317 ? -19.391 -23.875 -23.766 1 40.16 317 GLU B N 1
ATOM 5165 C CA . GLU B 1 317 ? -18.234 -23.422 -24.531 1 40.16 317 GLU B CA 1
ATOM 5166 C C . GLU B 1 317 ? -18.641 -22.922 -25.922 1 40.16 317 GLU B C 1
ATOM 5168 O O . GLU B 1 317 ? -18.109 -21.922 -26.391 1 40.16 317 GLU B O 1
ATOM 5173 N N . GLU B 1 318 ? -19.469 -23.672 -26.547 1 43.38 318 GLU B N 1
ATOM 5174 C CA . GLU B 1 318 ? -19.891 -23.281 -27.891 1 43.38 318 GLU B CA 1
ATOM 5175 C C . GLU B 1 318 ? -20.625 -21.938 -27.859 1 43.38 318 GLU B C 1
ATOM 5177 O O . GLU B 1 318 ? -20.5 -21.141 -28.797 1 43.38 318 GLU B O 1
ATOM 5182 N N . LYS B 1 319 ? -21.266 -21.797 -26.781 1 48.88 319 LYS B N 1
ATOM 5183 C CA . LYS B 1 319 ? -21.984 -20.531 -26.734 1 48.88 319 LYS B CA 1
ATOM 5184 C C . LYS B 1 319 ? -21.047 -19.359 -26.438 1 48.88 319 LYS B C 1
ATOM 5186 O O . LYS B 1 319 ? -21.344 -18.219 -26.766 1 48.88 319 LYS B O 1
ATOM 5191 N N . MET B 1 320 ? -20.062 -19.484 -25.672 1 39.09 320 MET B N 1
ATOM 5192 C CA . MET B 1 320 ? -19.156 -18.406 -25.297 1 39.09 320 MET B CA 1
ATOM 5193 C C . MET B 1 320 ? -18.156 -18.125 -26.422 1 39.09 320 MET B C 1
ATOM 5195 O O . MET B 1 320 ? -17.531 -17.062 -26.438 1 39.09 320 MET B O 1
ATOM 5199 N N . LYS B 1 321 ? -17.703 -19 -27.266 1 40.72 321 LYS B N 1
ATOM 5200 C CA . LYS B 1 321 ? -16.984 -18.656 -28.484 1 40.72 321 LYS B CA 1
ATOM 5201 C C . LYS B 1 321 ? -17.812 -17.719 -29.375 1 40.72 321 LYS B C 1
ATOM 5203 O O . LYS B 1 321 ? -17.266 -16.984 -30.203 1 40.72 321 LYS B O 1
ATOM 5208 N N . LYS B 1 322 ? -19.031 -17.938 -29.438 1 40.12 322 LYS B N 1
ATOM 5209 C CA . LYS B 1 322 ? -19.781 -17.062 -30.344 1 40.12 322 LYS B CA 1
ATOM 5210 C C . LYS B 1 322 ? -19.828 -15.641 -29.828 1 40.12 322 LYS B C 1
ATOM 5212 O O . LYS B 1 322 ? -20.266 -14.727 -30.531 1 40.12 322 LYS B O 1
ATOM 5217 N N . LYS B 1 323 ? -19.766 -15.477 -28.531 1 35.41 323 LYS B N 1
ATOM 5218 C CA . LYS B 1 323 ? -19.797 -14.078 -28.109 1 35.41 323 LYS B CA 1
ATOM 5219 C C . LYS B 1 323 ? -18.391 -13.477 -28.109 1 35.41 323 LYS B C 1
ATOM 5221 O O . LYS B 1 323 ? -18.203 -12.352 -27.641 1 35.41 323 LYS B O 1
ATOM 5226 N N . THR B 1 324 ? -17.266 -14.117 -28.156 1 26.55 324 THR B N 1
ATOM 5227 C CA . THR B 1 324 ? -16.125 -13.344 -28.625 1 26.55 324 THR B CA 1
ATOM 5228 C C . THR B 1 324 ? -16.062 -13.32 -30.156 1 26.55 324 THR B C 1
ATOM 5230 O O . THR B 1 324 ? -16.297 -14.336 -30.797 1 26.55 324 THR B O 1
#

Solvent-accessible surface area (backbone atoms only — not comparable to full-atom values): 33558 Å² total; per-residue (Å²): 124,81,76,58,87,54,65,29,76,52,34,49,49,43,54,70,73,48,30,34,36,34,39,28,49,52,41,73,84,35,38,83,66,28,38,51,53,38,59,73,45,53,45,64,65,35,77,41,57,36,36,42,21,52,48,76,47,90,96,50,62,47,42,58,66,75,48,73,81,55,81,57,25,39,26,38,49,51,54,49,48,52,47,51,38,58,75,74,44,45,89,79,37,36,31,41,34,42,32,36,43,31,37,48,52,40,56,43,18,45,42,42,54,48,50,49,53,59,38,78,42,38,31,32,36,26,26,49,25,38,65,86,36,92,78,24,26,35,36,53,49,19,11,35,35,30,14,39,36,27,52,48,40,38,57,72,59,11,60,79,33,63,92,36,17,79,74,66,47,60,45,62,38,33,58,54,48,29,48,17,32,50,66,61,67,28,42,63,48,65,51,27,32,62,84,63,14,41,18,32,32,66,43,31,59,36,57,46,30,13,73,86,45,80,70,62,70,65,54,69,69,27,39,56,60,86,83,51,72,18,78,71,26,48,35,42,50,38,23,25,27,4,76,37,50,63,38,50,47,39,26,50,48,44,47,66,66,47,46,43,56,51,37,45,51,63,39,73,54,62,74,64,62,58,85,50,75,65,61,78,70,45,52,66,62,57,52,50,29,54,50,16,44,64,43,32,52,79,80,76,76,84,70,84,79,79,82,74,74,64,61,66,39,56,58,55,49,61,55,55,60,67,73,100,124,81,75,58,86,53,68,28,75,52,34,50,50,43,54,72,74,49,31,34,37,33,40,28,50,52,41,74,82,35,38,86,68,28,38,51,54,40,57,72,45,52,45,66,66,36,76,41,58,36,36,41,22,51,47,76,47,91,97,49,61,46,42,58,64,75,48,73,81,55,81,58,27,40,26,38,49,51,56,49,49,53,47,50,37,60,76,72,44,44,89,81,36,36,32,40,33,41,33,35,43,31,37,47,52,40,55,43,18,45,42,42,52,51,48,49,54,58,38,79,42,40,32,33,35,26,27,50,25,39,65,82,34,94,76,24,26,34,38,53,50,20,12,35,35,31,14,39,37,27,52,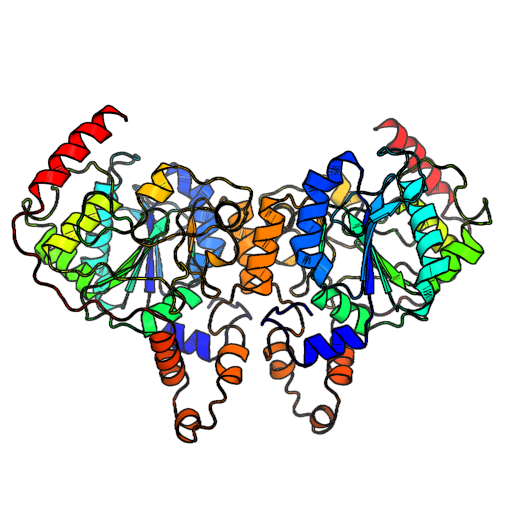48,40,37,59,70,58,12,59,78,32,64,92,36,16,79,74,66,45,60,46,61,39,32,58,52,48,29,48,19,32,51,67,62,68,29,42,63,49,64,52,28,33,63,84,64,14,41,18,33,32,66,41,29,59,36,57,45,30,14,72,86,44,79,70,62,70,64,54,70,69,28,40,57,60,86,84,51,72,18,78,72,24,47,33,44,49,39,23,23,27,4,77,38,51,61,37,49,47,38,27,50,48,44,48,66,65,46,45,43,55,51,36,44,50,66,37,72,56,62,74,62,62,61,82,50,75,66,61,79,70,45,51,69,62,55,51,48,27,54,49,16,44,64,42,33,52,77,80,77,75,86,68,84,78,78,84,75,75,64,62,66,44,58,58,57,50,60,56,53,55,69,71,99

pLDDT: mean 85.38, std 18.77, range [24.31, 98.94]

Nearest PDB structures (foldseek):
  7q4i-assembly1_A  TM=9.832E-01  e=1.586E-40  Drosophila melanogaster
  2j0b-assembly1_A  TM=8.070E-01  e=3.314E-08  Mus musculus
  8yrl-assembly1_B  TM=6.985E-01  e=1.157E-06  Aspergillus fumigatus CEA10
  8j2n-assembly2_B  TM=4.017E-01  e=4.328E-03  Mycobacterium tuberculosis H37Rv
  8j2n-assembly1_A  TM=4.613E-01  e=1.815E-02  Mycobacterium tuberculosis H37Rv

Radius of gyration: 27.71 Å; Cα contacts (8 Å, |Δi|>4): 1287; chains: 2; bounding box: 48×84×64 Å